Protein AF-A0A3B9FN69-F1 (afdb_monomer)

Foldseek 3Di:
DVVVVVVVVCCVVPPVPDPDPPVCVVVVVVVVVVVVVVVVVVVVVVVVVVVVVDDDDDDDDDDDDDDDDDDDDDDDDDDDDDDDDDDDDDDDDDDDDDDDDDDDDDDDPPVVVVVVVVVVVVVVVVVVVVVVVVVVVVVVVVVVVVVVVVVVVVVVDDPDPDDDDDADDPDPPDHPVRPDPVVFDDDPLNVQLVVDDPPDADDDPRLVVQPPDDVSNVVSVVNHNADPDDDDWDWDDDPPDTDIDDPGDDDDDDDDDDDFDAFPQLVQKDKDKFKAFPVDQWDDDPNDTDGDTDDAAAEAPTKMKIKIKMWGQAQDKAWKKKKFADWPQKDWPPPDDRIDIDIDIAHHGGMDMDMTMIGHNDFDKTKTQWMWMAGPRGTRDTDDTDIHGYDNDDPDDDCLDLLNCLPPNDLVSNLVCLQPDDLVPHPPVSNLQQLDDVVSVHVHPVSLVSVVVSCVVVVHDDPSSVVCCVVVVVD

Secondary structure (DSSP, 8-state):
-HHHHHHHHHHHHT-TT-SS-TT-HHHHHHHHHHHHHHHHHHHHHHHHHHHHTS----------------------------------------------------S-HHHHHHHHHHHHHHHHHHHHHHHHHHHHHHHHHHHHHHHHHHHHHHTT---PPPPPP----SBTTB-GGG-STTSS---HHHHHHHHSPTTS----GGGGGS-SSHHHHHHHHHHS---SS----EEEEETTEEEEE-SS----------PPPBPTTGGG-EEEEEEEETT--EEEETTEEEE-B--SEEETT-EEEEEEEEEE-SSS-EEEEEEEEPPTT-EE-TT--SEEEEEEEE-TTEEEEEEEEEE-SS-EEEEE---EEEETTEEEEEPPPEEEEEESS-SS--TTSHHHHHHHS-HHHHHHHHHHS-GGGS-GGGGGGGGS-GGGTS-HHHHHHHHHHHHHHTT---HHHHHHHHHHT--

Nearest PDB structures (foldseek):
  3frp-assembly1_G  TM=4.580E-01  e=2.014E-06  Naja kaouthia
  8ayh-assembly1_B  TM=6.432E-01  e=1.928E-04  Naja kaouthia
  3hs0-assembly1_G  TM=4.593E-01  e=1.309E-05  Naja kaouthia
  5jpn-assembly1_B  TM=3.791E-01  e=1.594E-06  Homo sapiens
  3pvm-assembly2_D  TM=7.415E-01  e=8.136E-03  Naja kaouthia

Radius of gyration: 42.76 Å; Cα contacts (8 Å, |Δi|>4): 490; chains: 1; bounding box: 134×84×92 Å

Structure (mmCIF, N/CA/C/O backbone):
data_AF-A0A3B9FN69-F1
#
_entry.id   AF-A0A3B9FN69-F1
#
loop_
_atom_site.group_PDB
_atom_site.id
_atom_site.type_symbol
_atom_site.label_atom_id
_atom_site.label_alt_id
_atom_site.label_comp_id
_atom_site.label_asym_id
_atom_site.label_entity_id
_atom_site.label_seq_id
_atom_site.pdbx_PDB_ins_code
_atom_site.Cartn_x
_atom_site.Cartn_y
_atom_site.Cartn_z
_atom_site.occupancy
_atom_site.B_iso_or_equiv
_atom_site.auth_seq_id
_atom_site.auth_comp_id
_atom_site.auth_asym_id
_atom_site.auth_atom_id
_atom_site.pdbx_PDB_model_num
ATOM 1 N N . PRO A 1 1 ? -51.787 -9.105 -27.369 1.00 51.41 1 PRO A N 1
ATOM 2 C CA . PRO A 1 1 ? -50.362 -9.004 -27.780 1.00 51.41 1 PRO A CA 1
ATOM 3 C C . PRO A 1 1 ? -49.449 -8.576 -26.623 1.00 51.41 1 PRO A C 1
ATOM 5 O O . PRO A 1 1 ? -48.473 -9.261 -26.353 1.00 51.41 1 PRO A O 1
ATOM 8 N N . GLU A 1 2 ? -49.800 -7.509 -25.894 1.00 50.41 2 GLU A N 1
ATOM 9 C CA . GLU A 1 2 ? -48.967 -6.988 -24.7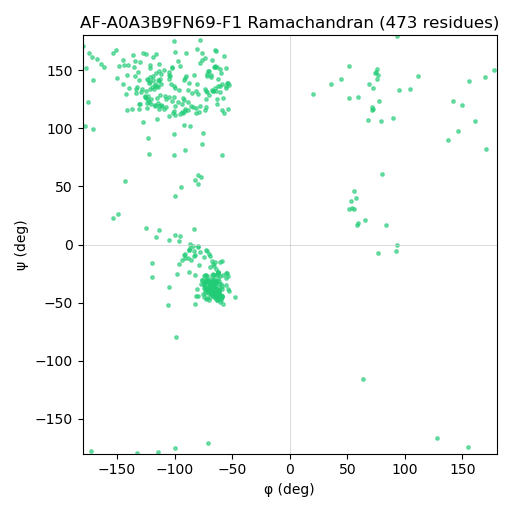96 1.00 50.41 2 GLU A CA 1
ATOM 10 C C . GLU A 1 2 ? -48.917 -7.881 -23.551 1.00 50.41 2 GLU A C 1
ATOM 12 O O . GLU A 1 2 ? -47.851 -8.023 -22.967 1.00 50.41 2 GLU A O 1
ATOM 17 N N . GLU A 1 3 ? -50.012 -8.538 -23.152 1.00 41.06 3 GLU A N 1
ATOM 18 C CA . GLU A 1 3 ? -49.977 -9.481 -22.018 1.00 41.06 3 GLU A CA 1
ATOM 19 C C . GLU A 1 3 ? -49.144 -10.727 -22.317 1.00 41.06 3 GLU A C 1
ATOM 21 O O . GLU A 1 3 ? -48.427 -11.206 -21.447 1.00 41.06 3 GLU A O 1
ATOM 26 N N . TYR A 1 4 ? -49.195 -11.229 -23.553 1.00 40.62 4 TYR A N 1
ATOM 27 C CA . TYR A 1 4 ? -48.412 -12.396 -23.957 1.00 40.62 4 TYR A CA 1
ATOM 28 C C . TYR A 1 4 ? -46.919 -12.061 -24.007 1.00 40.62 4 TYR A C 1
ATOM 30 O O . TYR A 1 4 ? -46.110 -12.841 -23.521 1.00 40.62 4 TYR A O 1
ATOM 38 N N . ASN A 1 5 ? -46.568 -10.864 -24.492 1.00 46.59 5 ASN A N 1
ATOM 39 C CA . ASN A 1 5 ? -45.195 -10.364 -24.457 1.00 46.59 5 ASN A CA 1
ATOM 40 C C . ASN A 1 5 ? -44.735 -10.078 -23.025 1.00 46.59 5 ASN A C 1
ATOM 42 O O . ASN A 1 5 ? -43.635 -10.463 -22.673 1.00 46.59 5 ASN A O 1
ATOM 46 N N . ARG A 1 6 ? -45.585 -9.525 -22.150 1.00 44.62 6 ARG A N 1
ATOM 47 C CA . ARG A 1 6 ? -45.244 -9.335 -20.729 1.00 44.62 6 ARG A CA 1
ATOM 48 C C . ARG A 1 6 ? -45.081 -10.651 -19.978 1.00 44.62 6 ARG A C 1
ATOM 50 O O . ARG A 1 6 ? -44.227 -10.731 -19.107 1.00 44.62 6 ARG A O 1
ATOM 57 N N . LEU A 1 7 ? -45.873 -11.674 -20.294 1.00 41.81 7 LEU A N 1
ATOM 58 C CA . LEU A 1 7 ? -45.731 -13.014 -19.717 1.00 41.81 7 LEU A CA 1
ATOM 59 C C . LEU A 1 7 ? -44.508 -13.748 -20.281 1.00 41.81 7 LEU A C 1
ATOM 61 O O . LEU A 1 7 ? -43.878 -14.510 -19.554 1.00 41.81 7 LEU A O 1
ATOM 65 N N . PHE A 1 8 ? -44.149 -13.493 -21.539 1.00 43.25 8 PHE A N 1
ATOM 66 C CA . PHE A 1 8 ? -42.942 -14.008 -22.182 1.00 43.25 8 PHE A CA 1
ATOM 67 C C . PHE A 1 8 ? -41.674 -13.331 -21.638 1.00 43.25 8 PHE A C 1
ATOM 69 O O . PHE A 1 8 ? -40.750 -14.023 -21.225 1.00 43.25 8 PHE A O 1
ATOM 76 N N . ASP A 1 9 ? -41.670 -12.005 -21.511 1.00 44.59 9 ASP A N 1
ATOM 77 C CA . ASP A 1 9 ? -40.584 -11.223 -20.911 1.00 44.59 9 ASP A CA 1
ATOM 78 C C . ASP A 1 9 ? -40.462 -11.499 -19.410 1.00 44.59 9 ASP A C 1
ATOM 80 O O . ASP A 1 9 ? -39.354 -11.606 -18.889 1.00 44.59 9 ASP A O 1
ATOM 84 N N . ALA A 1 10 ? -41.584 -11.702 -18.710 1.00 45.66 10 ALA A N 1
ATOM 85 C CA . ALA A 1 10 ? -41.568 -12.186 -17.336 1.00 45.66 10 ALA A CA 1
ATOM 86 C C . ALA A 1 10 ? -41.001 -13.604 -17.259 1.00 45.66 10 ALA A C 1
ATOM 88 O O . ALA A 1 10 ? -40.237 -13.863 -16.346 1.00 45.66 10 ALA A O 1
ATOM 89 N N . ALA A 1 11 ? -41.298 -14.499 -18.206 1.00 42.72 11 ALA A N 1
ATOM 90 C CA . ALA A 1 11 ? -40.739 -15.852 -18.231 1.00 42.72 11 ALA A CA 1
ATOM 91 C C . ALA A 1 11 ? -39.239 -15.882 -18.582 1.00 42.72 11 ALA A C 1
ATOM 93 O O . ALA A 1 11 ? -38.519 -16.740 -18.069 1.00 42.72 11 ALA A O 1
ATOM 94 N N . ILE A 1 12 ? -38.762 -14.940 -19.404 1.00 53.25 12 ILE A N 1
ATOM 95 C CA . ILE A 1 12 ? -37.336 -14.756 -19.713 1.00 53.25 12 ILE A CA 1
ATOM 96 C C . ILE A 1 12 ? -36.603 -14.110 -18.528 1.00 53.25 12 ILE A C 1
ATOM 98 O O . ILE A 1 12 ? -35.552 -14.601 -18.126 1.00 53.25 12 ILE A O 1
ATOM 102 N N . GLY A 1 13 ? -37.170 -13.067 -17.915 1.00 44.28 13 GLY A N 1
ATOM 103 C CA . GLY A 1 13 ? -36.604 -12.403 -16.735 1.00 44.28 13 GLY A CA 1
ATOM 104 C C . GLY A 1 13 ? -36.719 -13.227 -15.448 1.00 44.28 13 GLY A C 1
ATOM 105 O O . GLY A 1 13 ? -35.898 -13.098 -14.545 1.00 44.28 13 GLY A O 1
ATOM 106 N N . SER A 1 14 ? -37.707 -14.121 -15.367 1.00 42.81 14 SER A N 1
ATOM 107 C CA . SER A 1 14 ? -37.900 -15.082 -14.283 1.00 42.81 14 SER A CA 1
ATOM 108 C C . SER A 1 14 ? -37.378 -16.462 -14.669 1.00 42.81 14 SER A C 1
ATOM 110 O O . SER A 1 14 ? -38.033 -17.463 -14.360 1.00 42.81 14 SER A O 1
ATOM 112 N N . SER A 1 15 ? -36.216 -16.555 -15.327 1.00 43.00 15 SER A N 1
ATOM 113 C CA . SER A 1 15 ? -35.472 -17.810 -15.462 1.00 43.00 15 SER A CA 1
ATOM 114 C C . SER A 1 15 ? -35.118 -18.349 -14.065 1.00 43.00 15 SER A C 1
ATOM 116 O O . SER A 1 15 ? -34.005 -18.224 -13.561 1.00 43.00 15 SER A O 1
ATOM 118 N N . ALA A 1 16 ? -36.114 -18.931 -13.402 1.00 42.88 16 ALA A N 1
ATOM 119 C CA . ALA A 1 16 ? -36.125 -19.422 -12.038 1.00 42.88 16 ALA A CA 1
ATOM 120 C C . ALA A 1 16 ? -35.445 -20.791 -11.995 1.00 42.88 16 ALA A C 1
ATOM 122 O O . ALA A 1 16 ? -36.055 -21.812 -11.669 1.00 42.88 16 ALA A O 1
ATOM 123 N N . LEU A 1 17 ? -34.181 -20.798 -12.409 1.00 44.66 17 LEU A N 1
ATOM 124 C CA . LEU A 1 17 ? -33.283 -21.945 -12.424 1.00 44.66 17 LEU A CA 1
ATOM 125 C C . LEU A 1 17 ? -31.809 -21.515 -12.335 1.00 44.66 17 LEU A C 1
ATOM 127 O O . LEU A 1 17 ? -30.928 -22.285 -12.705 1.00 44.66 17 LEU A O 1
ATOM 131 N N . GLU A 1 18 ? -31.538 -20.322 -11.804 1.00 41.19 18 GLU A N 1
ATOM 132 C CA . GLU A 1 18 ? -30.277 -20.045 -11.117 1.00 41.19 18 GLU A CA 1
ATOM 133 C C . GLU A 1 18 ? -30.517 -20.209 -9.617 1.00 41.19 18 GLU A C 1
ATOM 135 O O . GLU A 1 18 ? -31.448 -19.648 -9.036 1.00 41.19 18 GLU A O 1
ATOM 140 N N . THR A 1 19 ? -29.738 -21.087 -8.993 1.00 46.28 19 THR A N 1
ATOM 141 C CA . THR A 1 19 ? -29.796 -21.322 -7.548 1.00 46.28 19 THR A CA 1
ATOM 142 C C . THR A 1 19 ? -29.086 -20.242 -6.741 1.00 46.28 19 THR A C 1
ATOM 144 O O . THR A 1 19 ? -29.264 -20.233 -5.524 1.00 46.28 19 THR A O 1
ATOM 147 N N . ASP A 1 20 ? -28.393 -19.307 -7.393 1.00 46.75 20 ASP A N 1
ATOM 148 C CA . ASP A 1 20 ? -27.884 -18.097 -6.758 1.00 46.75 20 ASP A CA 1
ATOM 149 C C . ASP A 1 20 ? -28.886 -16.953 -6.923 1.00 46.75 20 ASP A C 1
ATOM 151 O O . ASP A 1 20 ? -29.286 -16.585 -8.024 1.00 46.75 20 ASP A O 1
ATOM 155 N N . ASP A 1 21 ? -29.335 -16.412 -5.791 1.00 50.22 21 ASP A N 1
ATOM 156 C CA . ASP A 1 21 ? -30.298 -15.310 -5.703 1.00 50.22 21 ASP A CA 1
ATOM 157 C C . ASP A 1 21 ? -29.607 -13.969 -6.013 1.00 50.22 21 ASP A C 1
ATOM 159 O O . ASP A 1 21 ? -29.576 -13.062 -5.186 1.00 50.22 21 ASP A O 1
ATOM 163 N N . SER A 1 22 ? -29.013 -13.854 -7.204 1.00 48.75 22 SER A N 1
ATOM 164 C CA . SER A 1 22 ? -28.274 -12.666 -7.658 1.00 48.75 22 SER A CA 1
ATOM 165 C C . SER A 1 22 ? -29.160 -11.419 -7.788 1.00 48.75 22 SER A C 1
ATOM 167 O O . SER A 1 22 ? -28.665 -10.296 -7.716 1.00 48.75 22 SER A O 1
ATOM 169 N N . LEU A 1 23 ? -30.480 -11.608 -7.910 1.00 48.66 23 LEU A N 1
ATOM 170 C CA . LEU A 1 23 ? -31.484 -10.544 -8.023 1.00 48.66 23 LEU A CA 1
ATOM 171 C C . LEU A 1 23 ? -32.300 -10.314 -6.732 1.00 48.66 23 LEU A C 1
ATOM 173 O O . LEU A 1 23 ? -33.211 -9.489 -6.732 1.00 48.66 23 LEU A O 1
ATOM 177 N N . GLY A 1 24 ? -31.994 -11.012 -5.629 1.00 50.88 24 GLY A N 1
ATOM 178 C CA . GLY A 1 24 ? -32.590 -10.763 -4.304 1.00 50.88 24 GLY A CA 1
ATOM 179 C C . GLY A 1 24 ? -34.098 -11.032 -4.189 1.00 50.88 24 GLY A C 1
ATOM 180 O O . GLY A 1 24 ? -34.763 -10.515 -3.286 1.00 50.88 24 GLY A O 1
ATOM 181 N N . LEU A 1 25 ? -34.666 -11.840 -5.085 1.00 50.25 25 LEU A N 1
ATOM 182 C CA . LEU A 1 25 ? -36.108 -12.081 -5.169 1.00 50.25 25 LEU A CA 1
ATOM 183 C C . LEU A 1 25 ? -36.613 -12.955 -4.015 1.00 50.25 25 LEU A C 1
ATOM 185 O O . LEU A 1 25 ? -37.748 -12.773 -3.560 1.00 50.25 25 LEU A O 1
ATOM 189 N N . LYS A 1 26 ? -35.782 -13.870 -3.485 1.00 51.88 26 LYS A N 1
ATOM 190 C CA . LYS A 1 26 ? -36.156 -14.634 -2.280 1.00 51.88 26 LYS A CA 1
ATOM 191 C C . LYS A 1 26 ? -36.144 -13.740 -1.050 1.00 51.88 26 LYS A C 1
ATOM 193 O O . LYS A 1 26 ? -37.067 -13.833 -0.242 1.00 51.88 26 LYS A O 1
ATOM 198 N N . ALA A 1 27 ? -35.161 -12.846 -0.937 1.00 59.41 27 ALA A N 1
ATOM 199 C CA . ALA A 1 27 ? -35.136 -11.843 0.125 1.00 59.41 27 ALA A CA 1
ATOM 200 C C . ALA A 1 27 ? -36.385 -10.947 0.062 1.00 59.41 27 ALA A C 1
ATOM 202 O O . ALA A 1 27 ? -37.054 -10.758 1.076 1.00 59.41 27 ALA A O 1
ATOM 203 N N . GLN A 1 28 ? -36.778 -10.497 -1.134 1.00 53.72 28 GLN A N 1
ATOM 204 C CA . GLN A 1 28 ? -37.966 -9.666 -1.330 1.00 53.72 28 GLN A CA 1
ATOM 205 C C . GLN A 1 28 ? -39.275 -10.405 -1.000 1.00 53.72 28 GLN A C 1
ATOM 207 O O . GLN A 1 28 ? -40.143 -9.840 -0.334 1.00 53.72 28 GLN A O 1
ATOM 212 N N . GLN A 1 29 ? -39.422 -11.677 -1.387 1.00 53.81 29 GLN A N 1
ATOM 213 C CA . GLN A 1 29 ? -40.587 -12.491 -1.007 1.00 53.81 29 GLN A CA 1
ATOM 214 C C . GLN A 1 29 ? -40.648 -12.770 0.498 1.00 53.81 29 GLN A C 1
ATOM 216 O O . GLN A 1 29 ? -41.731 -12.787 1.088 1.00 53.81 29 GLN A O 1
ATOM 221 N N . GLU A 1 30 ? -39.502 -12.990 1.139 1.00 60.19 30 GLU A N 1
ATOM 222 C CA . GLU A 1 30 ? -39.441 -13.205 2.582 1.00 60.19 30 GLU A CA 1
ATOM 223 C C . GLU A 1 30 ? -39.761 -11.915 3.351 1.00 60.19 30 GLU A C 1
ATOM 225 O O . GLU A 1 30 ? -40.442 -11.949 4.378 1.00 60.19 30 GLU A O 1
ATOM 230 N N . GLN A 1 31 ? -39.348 -10.768 2.814 1.00 63.50 31 GLN A N 1
ATOM 231 C CA . GLN A 1 31 ? -39.650 -9.445 3.346 1.00 63.50 31 GLN A CA 1
ATOM 232 C C . GLN A 1 31 ? -41.136 -9.102 3.178 1.00 63.50 31 GLN A C 1
ATOM 234 O O . GLN A 1 31 ? -41.786 -8.763 4.162 1.00 63.50 31 GLN A O 1
ATOM 239 N N . GLN A 1 32 ? -41.730 -9.362 2.008 1.00 57.94 32 GLN A N 1
ATOM 240 C CA . GLN A 1 32 ? -43.178 -9.232 1.791 1.00 57.94 32 GLN A CA 1
ATOM 241 C C . GLN A 1 32 ? -43.995 -10.161 2.700 1.00 57.94 32 GLN A C 1
ATOM 243 O O . GLN A 1 32 ? -45.036 -9.764 3.219 1.00 57.94 32 GLN A O 1
ATOM 248 N N . ARG A 1 33 ? -43.522 -11.388 2.963 1.00 56.88 33 ARG A N 1
ATOM 249 C CA . ARG A 1 33 ? -44.155 -12.291 3.940 1.00 56.88 33 ARG A CA 1
ATOM 250 C C . ARG A 1 33 ? -44.056 -11.771 5.370 1.00 56.88 33 ARG A C 1
ATOM 252 O O . ARG A 1 33 ? -45.023 -11.892 6.121 1.00 56.88 33 ARG A O 1
ATOM 259 N N . LYS A 1 34 ? -42.910 -11.205 5.757 1.00 64.62 34 LYS A N 1
ATOM 260 C CA . LYS A 1 34 ? -42.722 -10.569 7.071 1.00 64.62 34 LYS A CA 1
ATOM 261 C C . LYS A 1 34 ? -43.619 -9.337 7.215 1.00 64.62 34 LYS A C 1
ATOM 263 O O . LYS A 1 34 ? -44.192 -9.141 8.285 1.00 64.62 34 LYS A O 1
ATOM 268 N N . ASP A 1 35 ? -43.804 -8.570 6.147 1.00 63.94 35 ASP A N 1
ATOM 269 C CA . ASP A 1 35 ? -44.663 -7.386 6.133 1.00 63.94 35 ASP A CA 1
ATOM 270 C C . ASP A 1 35 ? -46.152 -7.750 6.163 1.00 63.94 35 ASP A C 1
ATOM 272 O O . ASP A 1 35 ? -46.901 -7.155 6.935 1.00 63.94 35 ASP A O 1
ATOM 276 N N . LEU A 1 36 ? -46.565 -8.806 5.456 1.00 55.06 36 LEU A N 1
ATOM 277 C CA . LEU A 1 36 ? -47.917 -9.367 5.551 1.00 55.06 36 LEU A CA 1
ATOM 278 C C . LEU A 1 36 ? -48.195 -9.943 6.952 1.00 55.06 36 LEU A C 1
ATOM 280 O O . LEU A 1 36 ? -49.264 -9.748 7.523 1.00 55.06 36 LEU A O 1
ATOM 284 N N . ALA A 1 37 ? -47.222 -10.621 7.566 1.00 59.97 37 ALA A N 1
ATOM 285 C CA . ALA A 1 37 ? -47.361 -11.108 8.940 1.00 59.97 37 ALA A CA 1
ATOM 286 C C . ALA A 1 37 ? -47.447 -9.954 9.957 1.00 59.97 37 ALA A C 1
ATOM 288 O O . ALA A 1 37 ? -48.163 -10.055 10.957 1.00 59.97 37 ALA A O 1
ATOM 289 N N . LYS A 1 38 ? -46.744 -8.841 9.704 1.00 66.69 38 LYS A N 1
ATOM 290 C CA . LYS A 1 38 ? -46.847 -7.613 10.502 1.00 66.69 38 LYS A CA 1
ATOM 291 C C . LYS A 1 38 ? -48.185 -6.906 10.301 1.00 66.69 38 LYS A C 1
ATOM 293 O O . LYS A 1 38 ? -48.735 -6.442 11.297 1.00 66.69 38 LYS A O 1
ATOM 298 N N . SER A 1 39 ? -48.723 -6.838 9.082 1.00 58.94 39 SER A N 1
ATOM 299 C CA . SER A 1 39 ? -50.031 -6.221 8.822 1.00 58.94 39 SER A CA 1
ATOM 300 C C . SER A 1 39 ? -51.156 -7.016 9.479 1.00 58.94 39 SER A C 1
ATOM 302 O O . SER A 1 39 ? -51.947 -6.432 10.209 1.00 58.94 39 SER A O 1
ATOM 304 N N . MET A 1 40 ? -51.134 -8.348 9.365 1.00 54.25 40 MET A N 1
ATOM 305 C CA . MET A 1 40 ? -52.090 -9.236 10.039 1.00 54.25 40 MET A CA 1
ATOM 306 C C . MET A 1 40 ? -51.999 -9.120 11.568 1.00 54.25 40 MET A C 1
ATOM 308 O O . MET A 1 40 ? -53.019 -9.086 12.254 1.00 54.25 40 MET A O 1
ATOM 312 N N . ARG A 1 41 ? -50.783 -8.992 12.128 1.00 56.66 41 ARG A N 1
ATOM 313 C CA . ARG A 1 41 ? -50.605 -8.697 13.561 1.00 56.66 41 ARG A CA 1
ATOM 314 C C . ARG A 1 41 ? -51.174 -7.331 13.936 1.00 56.66 41 ARG A C 1
ATOM 316 O O . ARG A 1 41 ? -51.843 -7.222 14.957 1.00 56.66 41 ARG A O 1
ATOM 323 N N . LYS A 1 42 ? -50.947 -6.302 13.123 1.00 57.66 42 LYS A N 1
ATOM 324 C CA . LYS A 1 42 ? -51.439 -4.942 13.372 1.00 57.66 42 LYS A CA 1
ATOM 325 C C . LYS A 1 42 ? -52.968 -4.863 13.301 1.00 57.66 42 LYS A C 1
ATOM 327 O O . LYS A 1 42 ? -53.559 -4.221 14.161 1.00 57.66 42 LYS A O 1
ATOM 332 N N . GLU A 1 43 ? -53.594 -5.570 12.363 1.00 49.44 43 GLU A N 1
ATOM 333 C CA . GLU A 1 43 ? -55.053 -5.719 12.274 1.00 49.44 43 GLU A CA 1
ATOM 334 C C . GLU A 1 43 ? -55.619 -6.485 13.472 1.00 49.44 43 GLU A C 1
ATOM 336 O O . GLU A 1 43 ? -56.581 -6.031 14.082 1.00 49.44 43 GLU A O 1
ATOM 341 N N . SER A 1 44 ? -54.978 -7.580 13.899 1.00 47.97 44 SER A N 1
ATOM 342 C CA . SER A 1 44 ? -55.416 -8.305 15.102 1.00 47.97 44 SER A CA 1
ATOM 343 C C . SER A 1 44 ? -55.273 -7.480 16.392 1.00 47.97 44 SER A C 1
ATOM 345 O O . SER A 1 44 ? -56.120 -7.575 17.275 1.00 47.97 44 SER A O 1
ATOM 347 N N . ILE A 1 45 ? -54.254 -6.616 16.486 1.00 53.09 45 ILE A N 1
ATOM 348 C CA . ILE A 1 45 ? -54.065 -5.690 17.614 1.00 53.09 45 ILE A CA 1
ATOM 349 C C . ILE A 1 45 ? -55.073 -4.532 17.554 1.00 53.09 45 ILE A C 1
ATOM 351 O O . ILE A 1 45 ? -55.569 -4.122 18.600 1.00 53.09 45 ILE A O 1
ATOM 355 N N . MET A 1 46 ? -55.419 -4.020 16.366 1.00 46.91 46 MET A N 1
ATOM 356 C CA . MET A 1 46 ? -56.498 -3.032 16.218 1.00 46.91 46 MET A CA 1
ATOM 357 C C . MET A 1 46 ? -57.865 -3.623 16.576 1.00 46.91 46 MET A C 1
ATOM 359 O O . MET A 1 46 ? -58.601 -2.981 17.314 1.00 46.91 46 MET A O 1
ATOM 363 N N . ALA A 1 47 ? -58.163 -4.858 16.162 1.00 46.72 47 ALA A N 1
ATOM 364 C CA . ALA A 1 47 ? -59.405 -5.547 16.514 1.00 46.72 47 ALA A CA 1
ATOM 365 C C . ALA A 1 47 ? -59.525 -5.811 18.031 1.00 46.72 47 ALA A C 1
ATOM 367 O O . ALA A 1 47 ? -60.603 -5.669 18.605 1.00 46.72 47 ALA A O 1
ATOM 368 N N . LEU A 1 48 ? -58.411 -6.127 18.705 1.00 43.91 48 LEU A N 1
ATOM 369 C CA . LEU A 1 48 ? -58.347 -6.224 20.172 1.00 43.91 48 LEU A CA 1
ATOM 370 C C . LEU A 1 48 ? -58.572 -4.865 20.857 1.00 43.91 48 LEU A C 1
ATOM 372 O O . LEU A 1 48 ? -59.250 -4.797 21.879 1.00 43.91 48 LEU A O 1
ATOM 376 N N . LYS A 1 49 ? -58.063 -3.777 20.271 1.00 43.38 49 LYS A N 1
ATOM 377 C CA . LYS A 1 49 ? -58.215 -2.412 20.798 1.00 43.38 49 LYS A CA 1
ATOM 378 C C . LYS A 1 49 ? -59.614 -1.827 20.550 1.00 43.38 49 LYS A C 1
ATOM 380 O O . LYS A 1 49 ? -60.104 -1.057 21.371 1.00 43.38 49 LYS A O 1
ATOM 385 N N . GLU A 1 50 ? -60.277 -2.220 19.463 1.00 42.28 50 GLU A N 1
ATOM 386 C CA . GLU A 1 50 ? -61.689 -1.914 19.191 1.00 42.28 50 GLU A CA 1
ATOM 387 C C . GLU A 1 50 ? -62.639 -2.710 20.103 1.00 42.28 50 GLU A C 1
ATOM 389 O O . GLU A 1 50 ? -63.677 -2.183 20.502 1.00 42.28 50 GLU A O 1
ATOM 394 N N . MET A 1 51 ? -62.261 -3.925 20.524 1.00 42.72 51 MET A N 1
ATOM 395 C CA . MET A 1 51 ? -62.999 -4.694 21.538 1.00 42.72 51 MET A CA 1
ATOM 396 C C . MET A 1 51 ? -62.850 -4.139 22.967 1.00 42.72 51 MET A C 1
ATOM 398 O O . MET A 1 51 ? -63.794 -4.240 23.746 1.00 42.72 51 MET A O 1
ATOM 402 N N . GLU A 1 52 ? -61.722 -3.512 23.321 1.00 38.94 52 GLU A N 1
ATOM 403 C CA . GLU A 1 52 ? -61.546 -2.840 24.626 1.00 38.94 52 GLU A CA 1
ATOM 404 C C . GLU A 1 52 ? -62.205 -1.445 24.695 1.00 38.94 52 GLU A C 1
ATOM 406 O O . GLU A 1 52 ? -62.467 -0.937 25.786 1.00 38.94 52 GLU A O 1
ATOM 411 N N . GLY A 1 53 ? -62.523 -0.830 23.549 1.00 37.44 53 GLY A N 1
ATOM 412 C CA . GLY A 1 53 ? -63.174 0.486 23.464 1.00 37.44 53 GLY A CA 1
ATOM 413 C C . GLY A 1 53 ? -64.701 0.476 23.620 1.00 37.44 53 GLY A C 1
ATOM 414 O O . GLY A 1 53 ? -65.310 1.538 23.747 1.00 37.44 53 GLY A O 1
ATOM 415 N N . ALA A 1 54 ? -65.335 -0.699 23.635 1.00 37.75 54 ALA A N 1
ATOM 416 C CA . ALA A 1 54 ? -66.786 -0.841 23.690 1.00 37.75 54 ALA A CA 1
ATOM 417 C C . ALA A 1 54 ? -67.235 -1.661 24.911 1.00 37.75 54 ALA A C 1
ATOM 419 O O . ALA A 1 54 ? -67.577 -2.830 24.778 1.00 37.75 54 ALA A O 1
ATOM 420 N N . SER A 1 55 ? -67.256 -1.036 26.098 1.00 29.86 55 SER A N 1
ATOM 421 C CA . SER A 1 55 ? -68.314 -1.194 27.122 1.00 29.86 55 SER A CA 1
ATOM 422 C C . SER A 1 55 ? -67.846 -0.736 28.512 1.00 29.86 55 SER A C 1
ATOM 424 O O . SER A 1 55 ? -67.170 -1.469 29.231 1.00 29.86 55 SER A O 1
ATOM 426 N N . PHE A 1 56 ? -68.339 0.423 28.957 1.00 26.62 56 PHE A N 1
ATOM 427 C CA . PHE A 1 56 ? -68.562 0.696 30.379 1.00 26.62 56 PHE A CA 1
ATOM 428 C C . PHE A 1 56 ? -70.032 1.087 30.570 1.00 26.62 56 PHE A C 1
ATOM 430 O O . PHE A 1 56 ? -70.475 2.102 30.034 1.00 26.62 56 PHE A O 1
ATOM 437 N N . GLY A 1 57 ? -70.799 0.295 31.333 1.00 26.16 57 GLY A N 1
ATOM 438 C CA . GLY A 1 57 ? -72.179 0.653 31.677 1.00 26.16 57 GLY A CA 1
ATOM 439 C C . GLY A 1 57 ? -73.043 -0.413 32.367 1.00 26.16 57 GLY A C 1
ATOM 440 O O . GLY A 1 57 ? -73.911 -0.979 31.722 1.00 26.16 57 GLY A O 1
ATOM 441 N N . LYS A 1 58 ? -72.884 -0.539 33.700 1.00 28.70 58 LYS A N 1
ATOM 442 C CA . LYS A 1 58 ? -73.866 -0.973 34.741 1.00 28.70 58 LYS A CA 1
ATOM 443 C C . LYS A 1 58 ? -74.341 -2.448 34.727 1.00 28.70 58 LYS A C 1
ATOM 445 O O . LYS A 1 58 ? -75.036 -2.880 33.826 1.00 28.70 58 LYS A O 1
ATOM 450 N N . SER A 1 59 ? -73.907 -3.297 35.670 1.00 25.36 59 SER A N 1
ATOM 451 C CA . SER A 1 59 ? -74.307 -3.448 37.097 1.00 25.36 59 SER A CA 1
ATOM 452 C C . SER A 1 59 ? -75.625 -4.214 37.321 1.00 25.36 59 SER A C 1
ATOM 454 O O . SER A 1 59 ? -76.681 -3.631 37.110 1.00 25.36 59 SER A O 1
ATOM 456 N N . PHE A 1 60 ? -75.555 -5.470 37.809 1.00 22.91 60 PHE A N 1
ATOM 457 C CA . PHE A 1 60 ? -76.205 -5.934 39.058 1.00 22.91 60 PHE A CA 1
ATOM 458 C C . PHE A 1 60 ? -75.856 -7.406 39.419 1.00 22.91 60 PHE A C 1
ATOM 460 O O . PHE A 1 60 ? -76.080 -8.317 38.632 1.00 22.91 60 PHE A O 1
ATOM 467 N N . ASN A 1 61 ? -75.299 -7.589 40.627 1.00 25.86 61 ASN A N 1
ATOM 468 C CA . ASN A 1 61 ? -75.486 -8.655 41.639 1.00 25.86 61 ASN A CA 1
ATOM 469 C C . ASN A 1 61 ? -76.069 -10.040 41.249 1.00 25.86 61 ASN A C 1
ATOM 471 O O . ASN A 1 61 ? -77.208 -10.118 40.812 1.00 25.86 61 ASN A O 1
ATOM 475 N N . GLN A 1 62 ? -75.413 -11.156 41.622 1.00 27.77 62 GLN A N 1
ATOM 476 C CA . GLN A 1 62 ? -75.423 -11.796 42.965 1.00 27.77 62 GLN A CA 1
ATOM 477 C C . GLN A 1 62 ? -75.092 -13.320 42.912 1.00 27.77 62 GLN A C 1
ATOM 479 O O . GLN A 1 62 ? -75.640 -14.058 42.104 1.00 27.77 62 GLN A O 1
ATOM 484 N N . ILE A 1 63 ? -74.310 -13.768 43.912 1.00 25.31 63 ILE A N 1
ATOM 485 C CA . ILE A 1 63 ? -74.353 -15.075 44.625 1.00 25.31 63 ILE A CA 1
ATOM 486 C C . ILE A 1 63 ? -73.534 -16.293 44.112 1.00 25.31 63 ILE A C 1
ATOM 488 O O . ILE A 1 63 ? -73.899 -16.997 43.183 1.00 25.31 63 ILE A O 1
ATOM 492 N N . ARG A 1 64 ? -72.489 -16.573 44.923 1.00 23.70 64 ARG A N 1
ATOM 493 C CA . ARG A 1 64 ? -71.938 -17.845 45.465 1.00 23.70 64 ARG A CA 1
ATOM 494 C C . ARG A 1 64 ? -71.620 -19.036 44.540 1.00 23.70 64 ARG A C 1
ATOM 496 O O . ARG A 1 64 ? -72.519 -19.721 44.077 1.00 23.70 64 ARG A O 1
ATOM 503 N N . GLY A 1 65 ? -70.361 -19.491 44.650 1.00 23.83 65 GLY A N 1
ATOM 504 C CA . GLY A 1 65 ? -70.115 -20.815 45.250 1.00 23.83 65 GLY A CA 1
ATOM 505 C C . GLY A 1 65 ? -68.939 -21.660 44.722 1.00 23.83 65 GLY A C 1
ATOM 506 O O . GLY A 1 65 ? -69.136 -22.433 43.803 1.00 23.83 65 GLY A O 1
ATOM 507 N N . VAL A 1 66 ? -67.796 -21.605 45.429 1.00 24.53 66 VAL A N 1
ATOM 508 C CA . VAL A 1 66 ? -67.036 -22.771 45.967 1.00 24.53 66 VAL A CA 1
ATOM 509 C C . VAL A 1 66 ? -66.237 -23.708 45.010 1.00 24.53 66 VAL A C 1
ATOM 511 O O . VAL A 1 66 ? -66.812 -24.497 44.278 1.00 24.53 66 VAL A O 1
ATOM 514 N N . VAL A 1 67 ? -64.898 -23.699 45.232 1.00 24.52 67 VAL A N 1
ATOM 515 C CA . VAL A 1 67 ? -63.870 -24.794 45.166 1.00 24.52 67 VAL A CA 1
ATOM 516 C C . VAL A 1 67 ? -63.494 -25.314 43.766 1.00 24.52 67 VAL A C 1
ATOM 518 O O . VAL A 1 67 ? -64.340 -25.812 43.046 1.00 24.52 67 VAL A O 1
ATOM 521 N N . GLY A 1 68 ? -62.257 -25.178 43.258 1.00 24.03 68 GLY A N 1
ATOM 522 C CA . GLY A 1 68 ? -60.946 -25.706 43.714 1.00 24.03 68 GLY A CA 1
ATOM 523 C C . GLY A 1 68 ? -60.493 -26.757 42.671 1.00 24.03 68 GLY A C 1
ATOM 524 O O . GLY A 1 68 ? -61.348 -27.411 42.101 1.00 24.03 68 GLY A O 1
ATOM 525 N N . GLY A 1 69 ? -59.250 -27.016 42.266 1.00 23.78 69 GLY A N 1
ATOM 526 C CA . GLY A 1 69 ? -57.892 -26.516 42.456 1.00 23.78 69 GLY A CA 1
ATOM 527 C C . GLY A 1 69 ? -56.956 -27.392 41.577 1.00 23.78 69 GLY A C 1
ATOM 528 O O . GLY A 1 69 ? -57.390 -28.440 41.107 1.00 23.78 69 GLY A O 1
ATOM 529 N N . ARG A 1 70 ? -55.678 -26.987 41.447 1.00 24.09 70 ARG A N 1
ATOM 530 C CA . ARG A 1 70 ? -54.481 -27.745 40.970 1.00 24.09 70 ARG A CA 1
ATOM 531 C C . ARG A 1 70 ? -54.378 -28.085 39.464 1.00 24.09 70 ARG A C 1
ATOM 533 O O . ARG A 1 70 ? -55.291 -28.651 38.891 1.00 24.09 70 ARG A O 1
ATOM 540 N N . SER A 1 71 ? -53.350 -27.588 38.749 1.00 23.55 71 SER A N 1
ATOM 541 C CA . SER A 1 71 ? -51.935 -28.069 38.667 1.00 23.55 71 SER A CA 1
ATOM 542 C C . SER A 1 71 ? -51.847 -29.425 37.953 1.00 23.55 71 SER A C 1
ATOM 544 O O . SER A 1 71 ? -52.634 -30.297 38.276 1.00 23.55 71 SER A O 1
ATOM 546 N N . ALA A 1 72 ? -50.916 -29.764 37.063 1.00 27.03 72 ALA A N 1
ATOM 547 C CA . ALA A 1 72 ? -49.801 -29.152 36.337 1.00 27.03 72 ALA A CA 1
ATOM 548 C C . ALA A 1 72 ? -49.332 -30.237 35.320 1.00 27.03 72 ALA A C 1
ATOM 550 O O . ALA A 1 72 ? -49.877 -31.340 35.333 1.00 27.03 72 ALA A O 1
ATOM 551 N N . ASP A 1 73 ? -48.271 -29.950 34.555 1.00 25.05 73 ASP A N 1
ATOM 552 C CA . ASP A 1 73 ? -47.371 -30.920 33.887 1.00 25.05 73 ASP A CA 1
ATOM 553 C C . ASP A 1 73 ? -47.879 -31.611 32.599 1.00 25.05 73 ASP A C 1
ATOM 555 O O . ASP A 1 73 ? -49.051 -31.916 32.450 1.00 25.05 73 ASP A O 1
ATOM 559 N N . ARG A 1 74 ? -47.058 -31.926 31.587 1.00 25.25 74 ARG A N 1
ATOM 560 C CA . ARG A 1 74 ? -45.605 -31.814 31.376 1.00 25.25 74 ARG A CA 1
ATOM 561 C C . ARG A 1 74 ? -45.309 -31.975 29.879 1.00 25.25 74 ARG A C 1
ATOM 563 O O . ARG A 1 74 ? -46.052 -32.625 29.151 1.00 25.25 74 ARG A O 1
ATOM 570 N N . ALA A 1 75 ? -44.176 -31.415 29.476 1.00 25.09 75 ALA A N 1
ATOM 571 C CA . ALA A 1 75 ? -43.479 -31.637 28.215 1.00 25.09 75 ALA A CA 1
ATOM 572 C C . ALA A 1 75 ? -42.944 -33.075 28.058 1.00 25.09 75 ALA A C 1
ATOM 574 O O . ALA A 1 75 ? -42.830 -33.775 29.063 1.00 25.09 75 ALA A O 1
ATOM 575 N N . LEU A 1 76 ? -42.526 -33.415 26.823 1.00 23.92 76 LEU A N 1
ATOM 576 C CA . LEU A 1 76 ? -41.325 -34.184 26.394 1.00 23.92 76 LEU A CA 1
ATOM 577 C C . LEU A 1 76 ? -41.636 -34.949 25.080 1.00 23.92 76 LEU A C 1
ATOM 579 O O . LEU A 1 76 ? -42.681 -35.577 24.982 1.00 23.92 76 LEU A O 1
ATOM 583 N N . SER A 1 77 ? -40.903 -34.699 23.978 1.00 22.36 77 SER A N 1
ATOM 584 C CA . SER A 1 77 ? -39.700 -35.446 23.509 1.00 22.36 77 SER A CA 1
ATOM 585 C C . SER A 1 77 ? -40.086 -36.799 22.869 1.00 22.36 77 SER A C 1
ATOM 587 O O . SER A 1 77 ? -40.982 -37.436 23.395 1.00 22.36 77 SER A O 1
ATOM 589 N N . LEU A 1 78 ? -39.519 -37.383 21.813 1.00 24.02 78 LEU A N 1
ATOM 590 C CA . LEU A 1 78 ? -38.278 -37.295 21.033 1.00 24.02 78 LEU A CA 1
ATOM 591 C C . LEU A 1 78 ? -38.486 -38.221 19.799 1.00 24.02 78 LEU A C 1
ATOM 593 O O . LEU A 1 78 ? -39.363 -39.078 19.838 1.00 24.02 78 LEU A O 1
ATOM 597 N N . ASP A 1 79 ? -37.669 -38.029 18.758 1.00 22.02 79 ASP A N 1
ATOM 598 C CA . ASP A 1 79 ? -37.100 -38.998 17.795 1.00 22.02 79 ASP A CA 1
ATOM 599 C C . ASP A 1 79 ? -37.881 -40.232 17.292 1.00 22.02 79 ASP A C 1
ATOM 601 O O . ASP A 1 79 ? -38.361 -41.043 18.073 1.00 22.02 79 ASP A O 1
ATOM 605 N N . PHE A 1 80 ? -37.782 -40.511 15.978 1.00 23.09 80 PHE A N 1
ATOM 606 C CA . PHE A 1 80 ? -37.183 -41.784 15.536 1.00 23.09 80 PHE A CA 1
ATOM 607 C C . PHE A 1 80 ? -36.713 -41.808 14.069 1.00 23.09 80 PHE A C 1
ATOM 609 O O . PHE A 1 80 ? -37.212 -41.102 13.193 1.00 23.09 80 PHE A O 1
ATOM 616 N N . SER A 1 81 ? -35.717 -42.668 13.866 1.00 22.59 81 SER A N 1
ATOM 617 C CA . SER A 1 81 ? -34.921 -42.979 12.683 1.00 22.59 81 SER A CA 1
ATOM 618 C C . SER A 1 81 ? -35.606 -43.879 11.638 1.00 22.59 81 SER A C 1
ATOM 620 O O . SER A 1 81 ? -36.689 -44.416 11.836 1.00 22.59 81 SER A O 1
ATOM 622 N N . ALA A 1 82 ? -34.883 -44.073 10.534 1.00 23.78 82 ALA A N 1
ATOM 623 C CA . ALA A 1 82 ? -35.224 -44.729 9.274 1.00 23.78 82 ALA A CA 1
ATOM 624 C C . ALA A 1 82 ? -35.517 -46.250 9.292 1.00 23.78 82 ALA A C 1
ATOM 626 O O . ALA A 1 82 ? -34.891 -46.985 10.049 1.00 23.78 82 ALA A O 1
ATOM 627 N N . LYS A 1 83 ? -36.336 -46.697 8.317 1.00 23.86 83 LYS A N 1
ATOM 628 C CA . LYS A 1 83 ? -36.063 -47.696 7.240 1.00 23.86 83 LYS A CA 1
ATOM 629 C C . LYS A 1 83 ? -37.252 -48.628 6.912 1.00 23.86 83 LYS A C 1
ATOM 631 O O . LYS A 1 83 ? -37.679 -49.411 7.742 1.00 23.86 83 LYS A O 1
ATOM 636 N N . ALA A 1 84 ? -37.598 -48.587 5.620 1.00 22.59 84 ALA A N 1
ATOM 637 C CA . ALA A 1 84 ? -37.804 -49.694 4.673 1.00 22.59 84 ALA A CA 1
ATOM 638 C C . ALA A 1 84 ? -39.034 -50.631 4.744 1.00 22.59 84 ALA A C 1
ATOM 640 O O . ALA A 1 84 ? -39.319 -51.255 5.759 1.00 22.59 84 ALA A O 1
ATOM 641 N N . ASN A 1 85 ? -39.568 -50.827 3.524 1.00 24.72 85 ASN A N 1
ATOM 642 C CA . ASN A 1 85 ? -40.395 -51.917 2.980 1.00 24.72 85 ASN A CA 1
ATOM 643 C C . ASN A 1 85 ? -41.874 -51.946 3.390 1.00 24.72 85 ASN A C 1
ATOM 645 O O . ASN A 1 85 ? -42.215 -51.578 4.502 1.00 24.72 85 ASN A O 1
ATOM 649 N N . ALA A 1 86 ? -42.818 -52.465 2.612 1.00 24.75 86 ALA A N 1
ATOM 650 C CA . ALA A 1 86 ? -43.072 -52.679 1.184 1.00 24.75 86 ALA A CA 1
ATOM 651 C C . ALA A 1 86 ? -44.429 -53.426 1.164 1.00 24.75 86 ALA A C 1
ATOM 653 O O . ALA A 1 86 ? -44.716 -54.169 2.097 1.00 24.75 86 ALA A O 1
ATOM 654 N N . GLU A 1 87 ? -45.204 -53.237 0.096 1.00 23.50 87 GLU A N 1
ATOM 655 C CA . GLU A 1 87 ? -46.337 -54.070 -0.348 1.00 23.50 87 GLU A CA 1
ATOM 656 C C . GLU A 1 87 ? -47.707 -53.956 0.354 1.00 23.50 87 GLU A C 1
ATOM 658 O O . GLU A 1 87 ? -47.900 -54.167 1.548 1.00 23.50 87 GLU A O 1
ATOM 663 N N . ALA A 1 88 ? -48.684 -53.654 -0.501 1.00 24.50 88 ALA A N 1
ATOM 664 C CA . ALA A 1 88 ? -50.102 -53.950 -0.384 1.00 24.50 88 ALA A CA 1
ATOM 665 C C . ALA A 1 88 ? -50.401 -55.154 -1.298 1.00 24.50 88 ALA A C 1
ATOM 667 O O . ALA A 1 88 ? -49.731 -55.259 -2.322 1.00 24.50 88 ALA A O 1
ATOM 668 N N . ASP A 1 89 ? -51.421 -55.977 -0.999 1.00 24.80 89 ASP A N 1
ATOM 669 C CA . ASP A 1 89 ? -52.587 -56.075 -1.899 1.00 24.80 89 ASP A CA 1
ATOM 670 C C . ASP A 1 89 ? -53.809 -56.874 -1.373 1.00 24.80 89 ASP A C 1
ATOM 672 O O . ASP A 1 89 ? -53.672 -57.916 -0.740 1.00 24.80 89 ASP A O 1
ATOM 676 N N . LEU A 1 90 ? -54.982 -56.315 -1.721 1.00 24.92 90 LEU A N 1
ATOM 677 C CA . LEU A 1 90 ? -56.322 -56.823 -2.121 1.00 24.92 90 LEU A CA 1
ATOM 678 C C . LEU A 1 90 ? -57.130 -57.972 -1.455 1.00 24.92 90 LEU A C 1
ATOM 680 O O . LEU A 1 90 ? -56.655 -59.076 -1.221 1.00 24.92 90 LEU A O 1
ATOM 684 N N . GLY A 1 91 ? -58.464 -57.728 -1.416 1.00 22.48 91 GLY A N 1
ATOM 685 C CA . GLY A 1 91 ? -59.568 -58.720 -1.510 1.00 22.48 91 GLY A CA 1
ATOM 686 C C . GLY A 1 91 ? -60.749 -58.499 -0.527 1.00 22.48 91 GLY A C 1
ATOM 687 O O . GLY A 1 91 ? -60.604 -58.893 0.617 1.00 22.48 91 GLY A O 1
ATOM 688 N N . VAL A 1 92 ? -61.844 -57.747 -0.793 1.00 23.56 92 VAL A N 1
ATOM 689 C CA . VAL A 1 92 ? -63.092 -57.996 -1.593 1.00 23.56 92 VAL A CA 1
ATOM 690 C C . VAL A 1 92 ? -64.326 -58.506 -0.775 1.00 23.56 92 VAL A C 1
ATOM 692 O O . VAL A 1 92 ? -64.200 -59.499 -0.070 1.00 23.56 92 VAL A O 1
ATOM 695 N N . ARG A 1 93 ? -65.515 -57.881 -1.029 1.00 23.92 93 ARG A N 1
ATOM 696 C CA . ARG A 1 93 ? -66.956 -58.275 -0.786 1.00 23.92 93 ARG A CA 1
ATOM 697 C C . ARG A 1 93 ? -67.521 -58.217 0.658 1.00 23.92 93 ARG A C 1
ATOM 699 O O . ARG A 1 93 ? -66.765 -58.430 1.589 1.00 23.92 93 ARG A O 1
ATOM 706 N N . ASP A 1 94 ? -68.801 -57.946 0.977 1.00 24.20 94 ASP A N 1
ATOM 707 C CA . ASP A 1 94 ? -70.103 -57.766 0.280 1.00 24.20 94 ASP A CA 1
ATOM 708 C C . ASP A 1 94 ? -71.154 -57.145 1.263 1.00 24.20 94 ASP A C 1
ATOM 710 O O . ASP A 1 94 ? -70.972 -57.280 2.468 1.00 24.20 94 ASP A O 1
ATOM 714 N N . GLU A 1 95 ? -72.233 -56.530 0.724 1.00 28.11 95 GLU A N 1
ATOM 715 C CA . GLU A 1 95 ? -73.670 -56.497 1.172 1.00 28.11 95 GLU A CA 1
ATOM 716 C C . GLU A 1 95 ? -74.082 -56.117 2.639 1.00 28.11 95 GLU A C 1
ATOM 718 O O . GLU A 1 95 ? -73.354 -56.352 3.585 1.00 28.11 95 GLU A O 1
ATOM 723 N N . ALA A 1 96 ? -75.260 -55.578 3.025 1.00 25.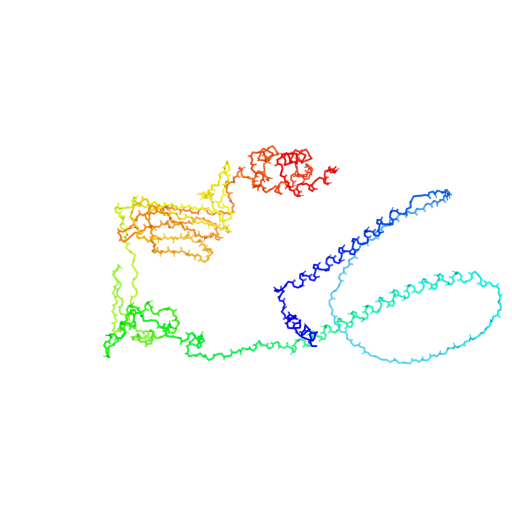09 96 ALA A N 1
ATOM 724 C CA . ALA A 1 96 ? -76.529 -55.144 2.419 1.00 25.09 96 ALA A CA 1
ATOM 725 C C . ALA A 1 96 ? -77.448 -54.460 3.490 1.00 25.09 96 ALA A C 1
ATOM 727 O O . ALA A 1 96 ? -77.278 -54.684 4.682 1.00 25.09 96 ALA A O 1
ATOM 728 N N . LYS A 1 97 ? -78.486 -53.735 3.011 1.00 26.20 97 LYS A N 1
ATOM 729 C CA . LYS A 1 97 ? -79.868 -53.527 3.555 1.00 26.20 97 LYS A CA 1
ATOM 730 C C . LYS A 1 97 ? -80.110 -52.904 4.953 1.00 26.20 97 LYS A C 1
ATOM 732 O O . LYS A 1 97 ? -79.792 -53.498 5.969 1.00 26.20 97 LYS A O 1
ATOM 737 N N . ALA A 1 98 ? -80.934 -51.845 5.010 1.00 26.73 98 ALA A N 1
ATOM 738 C CA . ALA A 1 98 ? -82.400 -51.933 5.208 1.00 26.73 98 ALA A CA 1
ATOM 739 C C . ALA A 1 98 ? -83.040 -50.551 5.493 1.00 26.73 98 ALA A C 1
ATOM 741 O O . ALA A 1 98 ? -82.458 -49.702 6.160 1.00 26.73 98 ALA A O 1
ATOM 742 N N . VAL A 1 99 ? -84.253 -50.367 4.967 1.00 24.98 99 VAL A N 1
ATOM 743 C CA . VAL A 1 99 ? -85.133 -49.183 5.019 1.00 24.98 99 VAL A CA 1
ATOM 744 C C . VAL A 1 99 ? -86.239 -49.418 6.059 1.00 24.98 99 VAL A C 1
ATOM 746 O O . VAL A 1 99 ? -86.630 -50.567 6.256 1.00 24.98 99 VAL A O 1
ATOM 749 N N . GLY A 1 100 ? -86.786 -48.359 6.671 1.00 25.50 100 GLY A N 1
ATOM 750 C CA . GLY A 1 100 ? -88.001 -48.445 7.492 1.00 25.50 100 GLY A CA 1
ATOM 751 C C . GLY A 1 100 ? -88.581 -47.088 7.917 1.00 25.50 100 GLY A C 1
ATOM 752 O O . GLY A 1 100 ? -88.096 -46.474 8.860 1.00 25.50 100 GLY A O 1
ATOM 753 N N . GLU A 1 101 ? -89.612 -46.662 7.188 1.00 22.92 101 GLU A N 1
ATOM 754 C CA . GLU A 1 101 ? -90.658 -45.648 7.458 1.00 22.92 101 GLU A CA 1
ATOM 755 C C . GLU A 1 101 ? -91.468 -45.954 8.766 1.00 22.92 101 GLU A C 1
ATOM 757 O O . GLU A 1 101 ? -91.402 -47.087 9.230 1.00 22.92 101 GLU A O 1
ATOM 762 N N . ILE A 1 102 ? -92.246 -45.097 9.471 1.00 26.94 102 ILE A N 1
ATOM 763 C CA . ILE A 1 102 ? -93.280 -44.109 9.070 1.00 26.94 102 ILE A CA 1
ATOM 764 C C . ILE A 1 102 ? -93.817 -43.315 10.318 1.00 26.94 102 ILE A C 1
ATOM 766 O O . ILE A 1 102 ? -93.857 -43.849 11.424 1.00 26.94 102 ILE A O 1
ATOM 770 N N . GLU A 1 103 ? -94.260 -42.070 10.074 1.00 24.64 103 GLU A N 1
ATOM 771 C CA . GLU A 1 103 ? -95.389 -41.263 10.633 1.00 24.64 103 GLU A CA 1
ATOM 772 C C . GLU A 1 103 ? -95.490 -40.586 12.032 1.00 24.64 103 GLU A C 1
ATOM 774 O O . GLU A 1 103 ? -94.980 -41.003 13.065 1.00 24.64 103 GLU A O 1
ATOM 779 N N . PHE A 1 104 ? -96.209 -39.450 11.957 1.00 24.52 104 PHE A N 1
ATOM 780 C CA . PHE A 1 104 ? -96.404 -38.272 12.818 1.00 24.52 104 PHE A CA 1
ATOM 781 C C . PHE A 1 104 ? -97.652 -38.343 13.729 1.00 24.52 104 PHE A C 1
ATOM 783 O O . PHE A 1 104 ? -98.660 -38.895 13.310 1.00 24.52 104 PHE A O 1
ATOM 790 N N . PHE A 1 105 ? -97.629 -37.631 14.873 1.00 25.66 105 PHE A N 1
ATOM 791 C CA . PHE A 1 105 ? -98.644 -36.657 15.379 1.00 25.66 105 PHE A CA 1
ATOM 792 C C . PHE A 1 105 ? -98.111 -36.084 16.721 1.00 25.66 105 PHE A C 1
ATOM 794 O O . PHE A 1 105 ? -97.881 -36.835 17.659 1.00 25.66 105 PHE A O 1
ATOM 801 N N . ASP A 1 106 ? -97.554 -34.873 16.795 1.00 29.02 106 ASP A N 1
ATOM 802 C CA . ASP A 1 106 ? -98.128 -33.517 16.939 1.00 29.02 106 ASP A CA 1
ATOM 803 C C . ASP A 1 106 ? -97.972 -32.936 18.370 1.00 29.02 106 ASP A C 1
ATOM 805 O O . ASP A 1 106 ? -98.245 -33.578 19.382 1.00 29.02 106 ASP A O 1
ATOM 809 N N . SER A 1 107 ? -97.535 -31.672 18.420 1.00 30.25 107 SER A N 1
ATOM 810 C CA . SER A 1 107 ? -97.477 -30.745 19.565 1.00 30.25 107 SER A CA 1
ATOM 811 C C . SER A 1 107 ? -96.334 -30.840 20.609 1.00 30.25 107 SER A C 1
ATOM 813 O O . SER A 1 107 ? -96.548 -30.881 21.816 1.00 30.25 107 SER A O 1
ATOM 815 N N . SER A 1 108 ? -95.073 -30.672 20.180 1.00 37.06 108 SER A N 1
ATOM 816 C CA . SER A 1 108 ? -94.071 -29.928 21.000 1.00 37.06 108 SER A CA 1
ATOM 817 C C . SER A 1 108 ? -92.996 -29.176 20.183 1.00 37.06 108 SER A C 1
ATOM 819 O O . SER A 1 108 ? -91.898 -28.862 20.655 1.00 37.06 108 SER A O 1
ATOM 821 N N . LEU A 1 109 ? -93.356 -28.811 18.949 1.00 38.12 109 LEU A N 1
ATOM 822 C CA . LEU A 1 109 ? -92.497 -28.283 17.881 1.00 38.12 109 LEU A CA 1
ATOM 823 C C . LEU A 1 109 ? -91.726 -26.983 18.198 1.00 38.12 109 LEU A C 1
ATOM 825 O O . LEU A 1 109 ? -90.754 -26.681 17.520 1.00 38.12 109 LEU A O 1
ATOM 829 N N . ASN A 1 110 ? -92.057 -26.235 19.255 1.00 38.81 110 ASN A N 1
ATOM 830 C CA . ASN A 1 110 ? -91.389 -24.953 19.536 1.00 38.81 110 ASN A CA 1
ATOM 831 C C . ASN A 1 110 ? -90.185 -25.024 20.495 1.00 38.81 110 ASN A C 1
ATOM 833 O O . ASN A 1 110 ? -89.412 -24.065 20.555 1.00 38.81 110 ASN A O 1
ATOM 837 N N . ARG A 1 111 ? -89.967 -26.133 21.223 1.00 41.41 111 ARG A N 1
ATOM 838 C CA . ARG A 1 111 ? -88.740 -26.322 22.038 1.00 41.41 111 ARG A CA 1
ATOM 839 C C . ARG A 1 111 ? -87.670 -27.168 21.351 1.00 41.41 111 ARG A C 1
ATOM 841 O O . ARG A 1 111 ? -86.492 -26.960 21.630 1.00 41.41 111 ARG A O 1
ATOM 848 N N . LEU A 1 112 ? -88.049 -28.046 20.421 1.00 38.06 112 LEU A N 1
ATOM 849 C CA . LEU A 1 112 ? -87.100 -28.864 19.659 1.00 38.06 112 LEU A CA 1
ATOM 850 C C . LEU A 1 112 ? -86.349 -28.043 18.592 1.00 38.06 112 LEU A C 1
ATOM 852 O O . LEU A 1 112 ? -85.150 -28.235 18.403 1.00 38.06 112 LEU A O 1
ATOM 856 N N . MET A 1 113 ? -87.014 -27.057 17.977 1.00 38.25 113 MET A N 1
ATOM 857 C CA . MET A 1 113 ? -86.449 -26.264 16.873 1.00 38.25 113 MET A CA 1
ATOM 858 C C . MET A 1 113 ? -85.288 -25.355 17.306 1.00 38.25 113 MET A C 1
ATOM 860 O O . MET A 1 113 ? -84.287 -25.264 16.603 1.00 38.25 113 MET A O 1
ATOM 864 N N . LYS A 1 114 ? -85.330 -24.771 18.515 1.00 44.88 114 LYS A N 1
ATOM 865 C CA . LYS A 1 114 ? -84.206 -23.958 19.032 1.00 44.88 114 LYS A CA 1
ATOM 866 C C . LYS A 1 114 ? -83.002 -24.795 19.479 1.00 44.88 114 LYS A C 1
ATOM 868 O O . LYS A 1 114 ? -81.876 -24.301 19.474 1.00 44.88 114 LYS A O 1
ATOM 873 N N . GLY A 1 115 ? -83.233 -26.047 19.881 1.00 43.97 115 GLY A N 1
ATOM 874 C CA . GLY A 1 115 ? -82.173 -27.003 20.207 1.00 43.97 115 GLY A CA 1
ATOM 875 C C . GLY A 1 115 ? -81.497 -27.552 18.951 1.00 43.97 115 GLY A C 1
ATOM 876 O O . GLY A 1 115 ? -80.271 -27.600 18.895 1.00 43.97 115 GLY A O 1
ATOM 877 N N . GLN A 1 116 ? -82.285 -27.883 17.923 1.00 42.47 116 GLN A N 1
ATOM 878 C CA . GLN A 1 116 ? -81.780 -28.367 16.640 1.00 42.47 116 GLN A CA 1
ATOM 879 C C . GLN A 1 116 ? -81.019 -27.293 15.862 1.00 42.47 116 GLN A C 1
ATOM 881 O O . GLN A 1 116 ? -79.950 -27.607 15.359 1.00 42.47 116 GLN A O 1
ATOM 886 N N . GLU A 1 117 ? -81.463 -26.032 15.822 1.00 43.00 117 GLU A N 1
ATOM 887 C CA . GLU A 1 117 ? -80.732 -24.967 15.109 1.00 43.00 117 GLU A CA 1
ATOM 888 C C . GLU A 1 117 ? -79.338 -24.702 15.692 1.00 43.00 117 GLU A C 1
ATOM 890 O O . GLU A 1 117 ? -78.375 -24.521 14.949 1.00 43.00 117 GLU A O 1
ATOM 895 N N . LYS A 1 118 ? -79.194 -24.740 17.024 1.00 48.72 118 LYS A N 1
ATOM 896 C CA . LYS A 1 118 ? -77.892 -24.549 17.685 1.00 48.72 118 LYS A CA 1
ATOM 897 C C . LYS A 1 118 ? -76.947 -25.735 17.479 1.00 48.72 118 LYS A C 1
ATOM 899 O O . LYS A 1 118 ? -75.735 -25.536 17.415 1.00 48.72 118 LYS A O 1
ATOM 904 N N . LEU A 1 119 ? -77.490 -26.949 17.368 1.00 42.09 119 LEU A N 1
ATOM 905 C CA . LEU A 1 119 ? -76.727 -28.176 17.126 1.00 42.09 119 LEU A CA 1
ATOM 906 C C . LEU A 1 119 ? -76.367 -28.329 15.637 1.00 42.09 119 LEU A C 1
ATOM 908 O O . LEU A 1 119 ? -75.230 -28.670 15.334 1.00 42.09 119 LEU A O 1
ATOM 912 N N . LEU A 1 120 ? -77.266 -27.959 14.716 1.00 46.31 120 LEU A N 1
ATOM 913 C CA . LEU A 1 120 ? -77.005 -27.871 13.273 1.00 46.31 120 LEU A CA 1
ATOM 914 C C . LEU A 1 120 ? -75.992 -26.774 12.935 1.00 46.31 120 LEU A C 1
ATOM 916 O O . LEU A 1 120 ? -75.119 -27.013 12.106 1.00 46.31 120 LEU A O 1
ATOM 920 N N . MET A 1 121 ? -76.042 -25.611 13.595 1.00 50.81 121 MET A N 1
ATOM 921 C CA . MET A 1 121 ? -75.026 -24.565 13.417 1.00 50.81 121 MET A CA 1
ATOM 922 C C . MET A 1 121 ? -73.642 -25.050 13.867 1.00 50.81 121 MET A C 1
ATOM 924 O O . MET A 1 121 ? -72.702 -24.968 13.078 1.00 50.81 121 MET A O 1
ATOM 928 N N . LYS A 1 122 ? -73.531 -25.660 15.061 1.00 49.25 122 LYS A N 1
ATOM 929 C CA . LYS A 1 122 ? -72.263 -26.224 15.566 1.00 49.25 122 LYS A CA 1
ATOM 930 C C . LYS A 1 122 ? -71.732 -27.375 14.711 1.00 49.25 122 LYS A C 1
ATOM 932 O O . LYS A 1 122 ? -70.552 -27.387 14.381 1.00 49.25 122 LYS A O 1
ATOM 937 N N . MET A 1 123 ? -72.598 -28.300 14.292 1.00 44.56 123 MET A N 1
ATOM 938 C CA . MET A 1 123 ? -72.214 -29.389 13.389 1.00 44.56 123 MET A CA 1
ATOM 939 C C . MET A 1 123 ? -71.836 -28.868 11.997 1.00 44.56 123 MET A C 1
ATOM 941 O O . MET A 1 123 ? -70.960 -29.445 11.361 1.00 44.56 123 MET A O 1
ATOM 945 N N . SER A 1 124 ? -72.433 -27.767 11.523 1.00 47.00 124 SER A N 1
ATOM 946 C CA . SER A 1 124 ? -72.064 -27.155 10.239 1.00 47.00 124 SER A CA 1
ATOM 947 C C . SER A 1 124 ? -70.733 -26.400 10.297 1.00 47.00 124 SER A C 1
ATOM 949 O O . SER A 1 124 ? -69.989 -26.426 9.320 1.00 47.00 124 SER A O 1
ATOM 951 N N . GLU A 1 125 ? -70.391 -25.772 11.427 1.00 48.78 125 GLU A N 1
ATOM 952 C CA . GLU A 1 125 ? -69.096 -25.110 11.628 1.00 48.78 125 GLU A CA 1
ATOM 953 C C . GLU A 1 125 ? -67.965 -26.130 11.824 1.00 48.78 125 GLU A C 1
ATOM 955 O O . GLU A 1 125 ? -66.904 -26.003 11.207 1.00 48.78 125 GLU A O 1
ATOM 960 N N . GLU A 1 126 ? -68.196 -27.199 12.590 1.00 40.34 126 GLU A N 1
ATOM 961 C CA . GLU A 1 126 ? -67.238 -28.303 12.747 1.00 40.34 126 GLU A CA 1
ATOM 962 C C . GLU A 1 126 ? -67.069 -29.109 11.443 1.00 40.34 126 GLU A C 1
ATOM 964 O O . GLU A 1 126 ? -65.949 -29.496 11.097 1.00 40.34 126 GLU A O 1
ATOM 969 N N . ALA A 1 127 ? -68.133 -29.293 10.650 1.00 46.59 127 ALA A N 1
ATOM 970 C CA . ALA A 1 127 ? -68.059 -29.933 9.332 1.00 46.59 127 ALA A CA 1
ATOM 971 C C . ALA A 1 127 ? -67.379 -29.049 8.270 1.00 46.59 127 ALA A C 1
ATOM 973 O O . ALA A 1 127 ? -66.613 -29.559 7.452 1.00 46.59 127 ALA A O 1
ATOM 974 N N . LYS A 1 128 ? -67.595 -27.726 8.284 1.00 50.12 128 LYS A N 1
ATOM 975 C CA . LYS A 1 128 ? -66.920 -26.790 7.364 1.00 50.12 128 LYS A CA 1
ATOM 976 C C . LYS A 1 128 ? -65.430 -26.662 7.675 1.00 50.12 128 LYS A C 1
ATOM 978 O O . LYS A 1 128 ? -64.614 -26.727 6.759 1.00 50.12 128 LYS A O 1
ATOM 983 N N . THR A 1 129 ? -65.054 -26.581 8.950 1.00 49.50 129 THR A N 1
ATOM 984 C CA . THR A 1 129 ? -63.639 -26.515 9.361 1.00 49.50 129 THR A CA 1
ATOM 985 C C . THR A 1 129 ? -62.888 -27.820 9.078 1.00 49.50 129 THR A C 1
ATOM 987 O O . THR A 1 129 ? -61.747 -27.783 8.611 1.00 49.50 129 THR A O 1
ATOM 990 N N . THR A 1 130 ? -63.522 -28.985 9.255 1.00 46.78 130 THR A N 1
ATOM 991 C CA . THR A 1 130 ? -62.921 -30.282 8.887 1.00 46.78 130 THR A CA 1
ATOM 992 C C . THR A 1 130 ? -62.890 -30.534 7.376 1.00 46.78 130 THR A C 1
ATOM 994 O O . THR A 1 130 ? -61.918 -31.127 6.898 1.00 46.78 130 THR A O 1
ATOM 997 N N . ALA A 1 131 ? -63.871 -30.054 6.603 1.00 49.41 131 ALA A N 1
ATOM 998 C CA . ALA A 1 131 ? -63.871 -30.135 5.139 1.00 49.41 131 ALA A CA 1
ATOM 999 C C . ALA A 1 131 ? -62.830 -29.200 4.498 1.00 49.41 131 ALA A C 1
ATOM 1001 O O . ALA A 1 131 ? -62.091 -29.629 3.610 1.00 49.41 131 ALA A O 1
ATOM 1002 N N . GLU A 1 132 ? -62.678 -27.965 4.989 1.00 50.91 132 GLU A N 1
ATOM 1003 C CA . GLU A 1 132 ? -61.631 -27.044 4.527 1.00 50.91 132 GLU A CA 1
ATOM 1004 C C . GLU A 1 132 ? -60.224 -27.510 4.928 1.00 50.91 132 GLU A C 1
ATOM 1006 O O . GLU A 1 132 ? -59.285 -27.392 4.136 1.00 50.91 132 GLU A O 1
ATOM 1011 N N . ALA A 1 133 ? -60.055 -28.099 6.119 1.00 47.06 133 ALA A N 1
ATOM 1012 C CA . ALA A 1 133 ? -58.779 -28.670 6.554 1.00 47.06 133 ALA A CA 1
ATOM 1013 C C . ALA A 1 133 ? -58.409 -29.956 5.788 1.00 47.06 133 ALA A C 1
ATOM 1015 O O . ALA A 1 133 ? -57.233 -30.159 5.468 1.00 47.06 133 ALA A O 1
ATOM 1016 N N . LYS A 1 134 ? -59.388 -30.808 5.440 1.00 48.62 134 LYS A N 1
ATOM 1017 C CA . LYS A 1 134 ? -59.181 -31.985 4.572 1.00 48.62 134 LYS A CA 1
ATOM 1018 C C . LYS A 1 134 ? -58.914 -31.583 3.117 1.00 48.62 134 LYS A C 1
ATOM 1020 O O . LYS A 1 134 ? -58.002 -32.139 2.512 1.00 48.62 134 LYS A O 1
ATOM 1025 N N . GLY A 1 135 ? -59.606 -30.569 2.593 1.00 47.28 135 GLY A N 1
ATOM 1026 C CA . GLY A 1 135 ? -59.363 -30.005 1.261 1.00 47.28 135 GLY A CA 1
ATOM 1027 C C . GLY A 1 135 ? -57.977 -29.363 1.127 1.00 47.28 135 GLY A C 1
ATOM 1028 O O . GLY A 1 135 ? -57.261 -29.651 0.172 1.00 47.28 135 GLY A O 1
ATOM 1029 N N . LYS A 1 136 ? -57.537 -28.580 2.126 1.00 47.97 136 LYS A N 1
ATOM 1030 C CA . LYS A 1 136 ? -56.186 -27.978 2.174 1.00 47.97 136 LYS A CA 1
ATOM 1031 C C . LYS A 1 136 ? -55.065 -29.010 2.383 1.00 47.97 136 LYS A C 1
ATOM 1033 O O . LYS A 1 136 ? -53.952 -28.810 1.900 1.00 47.97 136 LYS A O 1
ATOM 1038 N N . ARG A 1 137 ? -55.324 -30.128 3.076 1.00 47.84 137 ARG A N 1
ATOM 1039 C CA . ARG A 1 137 ? -54.369 -31.253 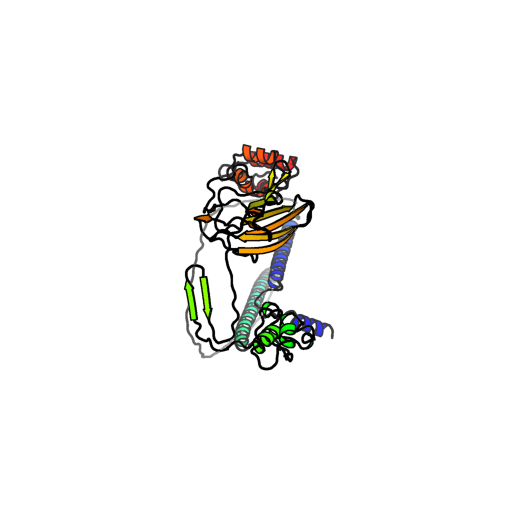3.189 1.00 47.84 137 ARG A CA 1
ATOM 1040 C C . ARG A 1 137 ? -54.268 -32.065 1.893 1.00 47.84 137 ARG A C 1
ATOM 1042 O O . ARG A 1 137 ? -53.157 -32.427 1.515 1.00 47.84 137 ARG A O 1
ATOM 1049 N N . ALA A 1 138 ? -55.380 -32.288 1.190 1.00 48.44 138 ALA A N 1
ATOM 1050 C CA . ALA A 1 138 ? -55.398 -32.989 -0.096 1.00 48.44 138 ALA A CA 1
ATOM 1051 C C . ALA A 1 138 ? -54.722 -32.180 -1.225 1.00 48.44 138 ALA A C 1
ATOM 1053 O O . ALA A 1 138 ? -53.975 -32.744 -2.029 1.00 48.44 138 ALA A O 1
ATOM 1054 N N . THR A 1 139 ? -54.891 -30.853 -1.252 1.00 49.59 139 THR A N 1
ATOM 1055 C CA . THR A 1 139 ? -54.208 -29.966 -2.216 1.00 49.59 139 THR A CA 1
ATOM 1056 C C . THR A 1 139 ? -52.716 -29.799 -1.915 1.00 49.59 139 THR A C 1
ATOM 1058 O O . THR A 1 139 ? -51.899 -29.832 -2.830 1.00 49.59 139 THR A O 1
ATOM 1061 N N . ASN A 1 140 ? -52.314 -29.715 -0.642 1.00 50.97 140 ASN A N 1
ATOM 1062 C CA . ASN A 1 140 ? -50.892 -29.679 -0.274 1.00 50.97 140 ASN A CA 1
ATOM 1063 C C . ASN A 1 140 ? -50.168 -31.017 -0.515 1.00 50.97 140 ASN A C 1
ATOM 1065 O O . ASN A 1 140 ? -48.989 -31.011 -0.869 1.00 50.97 140 ASN A O 1
ATOM 1069 N N . GLY A 1 141 ? -50.852 -32.157 -0.355 1.00 56.22 141 GLY A N 1
ATOM 1070 C CA . GLY A 1 141 ? -50.310 -33.483 -0.677 1.00 56.22 141 GLY A CA 1
ATOM 1071 C C . GLY A 1 141 ? -50.080 -33.678 -2.179 1.00 56.22 141 GLY A C 1
ATOM 1072 O O . GLY A 1 141 ? -49.003 -34.106 -2.585 1.00 56.22 141 GLY A O 1
ATOM 1073 N N . THR A 1 142 ? -51.040 -33.265 -3.010 1.00 58.72 142 THR A N 1
ATOM 1074 C CA . THR A 1 142 ? -50.930 -33.312 -4.482 1.00 58.72 142 THR A CA 1
ATOM 1075 C C . THR A 1 142 ? -49.915 -32.311 -5.037 1.00 58.72 142 THR A C 1
ATOM 1077 O O . THR A 1 142 ? -49.202 -32.626 -5.988 1.00 58.72 142 THR A O 1
ATOM 1080 N N . LEU A 1 143 ? -49.772 -31.132 -4.421 1.00 55.56 143 LEU A N 1
ATOM 1081 C CA . LEU A 1 143 ? -48.712 -30.177 -4.762 1.00 55.56 143 LEU A CA 1
ATOM 1082 C C . LEU A 1 143 ? -47.318 -30.703 -4.394 1.00 55.56 143 LEU A C 1
ATOM 1084 O O . LEU A 1 143 ? -46.393 -30.554 -5.190 1.00 55.56 143 LEU A O 1
ATOM 1088 N N . ARG A 1 144 ? -47.155 -31.346 -3.229 1.00 57.47 144 ARG A N 1
ATOM 1089 C CA . ARG A 1 144 ? -45.878 -31.967 -2.825 1.00 57.47 144 ARG A CA 1
ATOM 1090 C C . ARG A 1 144 ? -45.505 -33.160 -3.701 1.00 57.47 144 ARG A C 1
ATOM 1092 O O . ARG A 1 144 ? -44.353 -33.241 -4.116 1.00 57.47 144 ARG A O 1
ATOM 1099 N N . ALA A 1 145 ? -46.465 -34.019 -4.039 1.00 61.47 145 ALA A N 1
ATOM 1100 C CA . ALA A 1 145 ? -46.253 -35.126 -4.970 1.00 61.47 145 ALA A CA 1
ATOM 1101 C C . ALA A 1 145 ? -45.842 -34.615 -6.364 1.00 61.47 145 ALA A C 1
ATOM 1103 O O . ALA A 1 145 ? -44.821 -35.038 -6.895 1.00 61.47 145 ALA A O 1
ATOM 1104 N N . ARG A 1 146 ? -46.525 -33.589 -6.898 1.00 61.16 146 ARG A N 1
ATOM 1105 C CA . ARG A 1 146 ? -46.124 -32.930 -8.157 1.00 61.16 146 ARG A CA 1
ATOM 1106 C C . ARG A 1 146 ? -44.758 -32.247 -8.089 1.00 61.16 146 ARG A C 1
ATOM 1108 O O . ARG A 1 146 ? -44.080 -32.145 -9.106 1.00 61.16 146 ARG A O 1
ATOM 1115 N N . LEU A 1 147 ? -44.347 -31.734 -6.928 1.00 65.00 147 LEU A N 1
ATOM 1116 C CA . LEU A 1 147 ? -43.006 -31.167 -6.742 1.00 65.00 147 LEU A CA 1
ATOM 1117 C C . LEU A 1 147 ? -41.925 -32.253 -6.781 1.00 65.00 147 LEU A C 1
ATOM 1119 O O . LEU A 1 147 ? -40.878 -32.024 -7.383 1.00 65.00 147 LEU A O 1
ATOM 1123 N N . GLN A 1 148 ? -42.193 -33.423 -6.197 1.00 65.88 148 GLN A N 1
ATOM 1124 C CA . GLN A 1 148 ? -41.300 -34.584 -6.254 1.00 65.88 148 GLN A CA 1
ATOM 1125 C C . GLN A 1 148 ? -41.226 -35.177 -7.667 1.00 65.88 148 GLN A C 1
ATOM 1127 O O . GLN A 1 148 ? -40.130 -35.430 -8.159 1.00 65.88 148 GLN A O 1
ATOM 1132 N N . GLU A 1 149 ? -42.353 -35.288 -8.374 1.00 66.69 149 GLU A N 1
ATOM 1133 C CA . GLU A 1 149 ? -42.377 -35.679 -9.791 1.00 66.69 149 GLU A CA 1
ATOM 1134 C C . GLU A 1 149 ? -41.611 -34.676 -10.666 1.00 66.69 149 GLU A C 1
ATOM 1136 O O . GLU A 1 149 ? -40.800 -35.067 -11.500 1.00 66.69 149 GLU A O 1
ATOM 1141 N N . ARG A 1 150 ? -41.776 -33.364 -10.438 1.00 65.19 150 ARG A N 1
ATOM 1142 C CA . ARG A 1 150 ? -40.984 -32.331 -11.130 1.00 65.19 150 ARG A CA 1
ATOM 1143 C C . ARG A 1 150 ? -39.498 -32.401 -10.784 1.00 65.19 150 ARG A C 1
ATOM 1145 O O . ARG A 1 150 ? -38.682 -32.086 -11.643 1.00 65.19 150 ARG A O 1
ATOM 1152 N N . GLN A 1 151 ? -39.126 -32.795 -9.565 1.00 64.31 151 GLN A N 1
ATOM 1153 C CA . GLN A 1 151 ? -37.728 -33.054 -9.206 1.00 64.31 151 GLN A CA 1
ATOM 1154 C C . GLN A 1 151 ? -37.169 -34.277 -9.941 1.00 64.31 151 GLN A C 1
ATOM 1156 O O . GLN A 1 151 ? -36.050 -34.200 -10.439 1.00 64.31 151 GLN A O 1
ATOM 1161 N N . ALA A 1 152 ? -37.946 -35.356 -10.069 1.00 63.41 152 ALA A N 1
ATOM 1162 C CA . ALA A 1 152 ? -37.553 -36.539 -10.832 1.00 63.41 152 ALA A CA 1
ATOM 1163 C C . ALA A 1 152 ? -37.401 -36.226 -12.335 1.00 63.41 152 ALA A C 1
ATOM 1165 O O . ALA A 1 152 ? -36.415 -36.618 -12.948 1.00 63.41 152 ALA A O 1
ATOM 1166 N N . VAL A 1 153 ? -38.305 -35.427 -12.917 1.00 61.03 153 VAL A N 1
ATOM 1167 C CA . VAL A 1 153 ? -38.207 -34.976 -14.321 1.00 61.03 153 VAL A CA 1
ATOM 1168 C C . VAL A 1 153 ? -37.039 -34.001 -14.535 1.00 61.03 153 VAL A C 1
ATOM 1170 O O . VAL A 1 153 ? -36.385 -34.045 -15.575 1.00 61.03 153 VAL A O 1
ATOM 1173 N N . ARG A 1 154 ? -36.708 -33.156 -13.545 1.00 58.31 154 ARG A N 1
ATOM 1174 C CA . ARG A 1 154 ? -35.543 -32.250 -13.601 1.00 58.31 154 ARG A CA 1
ATOM 1175 C C . ARG A 1 154 ? -34.206 -32.983 -13.704 1.00 58.31 154 ARG A C 1
ATOM 1177 O O . ARG A 1 154 ? -33.276 -32.395 -14.238 1.00 58.31 154 ARG A O 1
ATOM 1184 N N . GLN A 1 155 ? -34.101 -34.236 -13.252 1.00 59.22 155 GLN A N 1
ATOM 1185 C CA . GLN A 1 155 ? -32.878 -35.033 -13.436 1.00 59.22 155 GLN A CA 1
ATOM 1186 C C . GLN A 1 155 ? -32.617 -35.373 -14.913 1.00 59.22 155 GLN A C 1
ATOM 1188 O O . GLN A 1 155 ? -31.465 -35.544 -15.301 1.00 59.22 155 GLN A O 1
ATOM 1193 N N . PHE A 1 156 ? -33.664 -35.406 -15.746 1.00 62.72 156 PHE A N 1
ATOM 1194 C CA . PHE A 1 156 ? -33.551 -35.623 -17.193 1.00 62.72 156 PHE A CA 1
ATOM 1195 C C . PHE A 1 156 ? -33.406 -34.322 -17.996 1.00 62.72 156 PHE A C 1
ATOM 1197 O O . PHE A 1 156 ? -33.071 -34.366 -19.178 1.00 62.72 156 PHE A O 1
ATOM 1204 N N . TYR A 1 157 ? -33.633 -33.159 -17.377 1.00 63.44 157 TYR A N 1
ATOM 1205 C CA . TYR A 1 157 ? -33.433 -31.861 -18.015 1.00 63.44 157 TYR A CA 1
ATOM 1206 C C . TYR A 1 157 ? -32.017 -31.348 -17.744 1.00 63.44 157 TYR A C 1
ATOM 1208 O O . TYR A 1 157 ? -31.717 -30.815 -16.675 1.00 63.44 157 TYR A O 1
ATOM 1216 N N . ARG A 1 158 ? -31.141 -31.465 -18.742 1.00 64.19 158 ARG A N 1
ATOM 1217 C CA . ARG A 1 158 ? -29.845 -30.785 -18.744 1.00 64.19 158 ARG A CA 1
ATOM 1218 C C . ARG A 1 158 ? -30.033 -29.433 -19.425 1.00 64.19 158 ARG A C 1
ATOM 1220 O O . ARG A 1 158 ? -30.355 -29.397 -20.610 1.00 64.19 158 ARG A O 1
ATOM 1227 N N . LYS A 1 159 ? -29.859 -28.329 -18.684 1.00 69.06 159 LYS A N 1
ATOM 1228 C CA . LYS A 1 159 ? -29.843 -26.980 -19.272 1.00 69.06 159 LYS A CA 1
ATOM 1229 C C . LYS A 1 159 ? -28.744 -26.979 -20.335 1.00 69.06 159 LYS A C 1
ATOM 1231 O O . LYS A 1 159 ? -27.575 -27.172 -20.002 1.00 69.06 159 LYS A O 1
ATOM 1236 N N . LEU A 1 160 ? -29.137 -26.854 -21.600 1.00 74.56 160 LEU A N 1
ATOM 1237 C CA . LEU A 1 160 ? -28.183 -26.625 -22.675 1.00 74.56 160 LEU A CA 1
ATOM 1238 C C . LEU A 1 160 ? -27.439 -25.324 -22.345 1.00 74.56 160 LEU A C 1
ATOM 1240 O O . LEU A 1 160 ? -28.078 -24.385 -21.848 1.00 74.56 160 LEU A O 1
ATOM 1244 N N . PRO A 1 161 ? -26.113 -25.268 -22.546 1.00 68.88 161 PRO A N 1
ATOM 1245 C CA . PRO A 1 161 ? -25.403 -24.005 -22.444 1.00 68.88 161 PRO A CA 1
ATOM 1246 C C . PRO A 1 161 ? -26.060 -22.993 -23.386 1.00 68.88 161 PRO A C 1
ATOM 1248 O O . PRO A 1 161 ? -26.695 -23.366 -24.379 1.00 68.88 161 PRO A O 1
ATOM 1251 N N . GLN A 1 162 ? -25.952 -21.714 -23.039 1.00 79.31 162 GLN A N 1
ATOM 1252 C CA . GLN A 1 162 ? -26.406 -20.649 -23.922 1.00 79.31 162 GLN A CA 1
ATOM 1253 C C . GLN A 1 162 ? -25.736 -20.829 -25.288 1.00 79.31 162 GLN A C 1
ATOM 1255 O O . GLN A 1 162 ? -24.570 -21.211 -25.354 1.00 79.31 162 GLN A O 1
ATOM 1260 N N . THR A 1 163 ? -26.483 -20.618 -26.372 1.00 79.50 163 THR A N 1
ATOM 1261 C CA . THR A 1 163 ? -25.914 -20.680 -27.718 1.00 79.50 163 THR A CA 1
ATOM 1262 C C . THR A 1 163 ? -24.791 -19.653 -27.813 1.00 79.50 163 THR A C 1
ATOM 1264 O O . THR A 1 163 ? -25.035 -18.458 -27.657 1.00 79.50 163 THR A O 1
ATOM 1267 N N . GLU A 1 164 ? -23.570 -20.135 -28.016 1.00 78.81 164 GLU A N 1
ATOM 1268 C CA . GLU A 1 164 ? -22.400 -19.303 -28.267 1.00 78.81 164 GLU A CA 1
ATOM 1269 C C . GLU A 1 164 ? -22.351 -18.977 -29.761 1.00 78.81 164 GLU A C 1
ATOM 1271 O O . GLU A 1 164 ? -22.493 -19.862 -30.610 1.00 78.81 164 GLU A O 1
ATOM 1276 N N . GLU A 1 165 ? -22.184 -17.698 -30.086 1.00 76.50 165 GLU A N 1
ATOM 1277 C CA . GLU A 1 165 ? -21.881 -17.267 -31.444 1.00 76.50 165 GLU A CA 1
ATOM 1278 C C . GLU A 1 165 ? -20.370 -17.384 -31.650 1.00 76.50 165 GLU A C 1
ATOM 1280 O O . GLU A 1 165 ? -19.578 -16.760 -30.941 1.00 76.50 165 GLU A O 1
ATOM 1285 N N . TRP A 1 166 ? -19.963 -18.223 -32.600 1.00 73.38 166 TRP A N 1
ATOM 1286 C CA . TRP A 1 166 ? -18.562 -18.366 -32.969 1.00 73.38 166 TRP A CA 1
ATOM 1287 C C . TRP A 1 166 ? -18.194 -17.237 -33.923 1.00 73.38 166 TRP A C 1
ATOM 1289 O O . TRP A 1 166 ? -18.690 -17.183 -35.046 1.00 73.38 166 TRP A O 1
ATOM 1299 N N . ALA A 1 167 ? -17.320 -16.341 -33.473 1.00 75.31 167 ALA A N 1
ATOM 1300 C CA . ALA A 1 167 ? -16.710 -15.344 -34.337 1.00 75.31 167 ALA A CA 1
ATOM 1301 C C . ALA A 1 167 ? -15.436 -15.921 -34.966 1.00 75.31 167 ALA A C 1
ATOM 1303 O O . ALA A 1 167 ? -14.595 -16.489 -34.265 1.00 75.31 167 ALA A O 1
ATOM 1304 N N . GLU A 1 168 ? -15.278 -15.751 -36.278 1.00 74.94 168 GLU A N 1
ATOM 1305 C CA . GLU A 1 168 ? -14.023 -16.074 -36.956 1.00 74.94 168 GLU A CA 1
ATOM 1306 C C . GLU A 1 168 ? -12.886 -15.196 -36.417 1.00 74.94 168 GLU A C 1
ATOM 1308 O O . GLU A 1 168 ? -13.035 -13.987 -36.212 1.00 74.94 168 GLU A O 1
ATOM 1313 N N . ASN A 1 169 ? -11.730 -15.810 -36.175 1.00 77.94 169 ASN A N 1
ATOM 1314 C CA . ASN A 1 169 ? -10.551 -15.148 -35.642 1.00 77.94 169 ASN A CA 1
ATOM 1315 C C . ASN A 1 169 ? -9.285 -15.606 -36.385 1.00 77.94 169 ASN A C 1
ATOM 1317 O O . ASN A 1 169 ? -8.889 -16.763 -36.323 1.00 77.94 169 ASN A O 1
ATOM 1321 N N . ASN A 1 170 ? -8.614 -14.676 -37.075 1.00 82.25 170 ASN A N 1
ATOM 1322 C CA . ASN A 1 170 ? -7.315 -14.942 -37.713 1.00 82.25 170 ASN A CA 1
ATOM 1323 C C . ASN A 1 170 ? -6.159 -14.820 -36.714 1.00 82.25 170 ASN A C 1
ATOM 1325 O O . ASN A 1 170 ? -5.109 -15.432 -36.881 1.00 82.25 170 ASN A O 1
ATOM 1329 N N . TYR A 1 171 ? -6.358 -14.012 -35.670 1.00 82.75 171 TYR A N 1
ATOM 1330 C CA . TYR A 1 171 ? -5.420 -13.825 -34.573 1.00 82.75 171 TYR A CA 1
ATOM 1331 C C . TYR A 1 171 ? -5.995 -14.410 -33.284 1.00 82.75 171 TYR A C 1
ATOM 1333 O O . TYR A 1 171 ? -7.207 -14.377 -33.059 1.00 82.75 171 TYR A O 1
ATOM 1341 N N . TYR A 1 172 ? -5.117 -14.944 -32.433 1.00 82.12 172 TYR A N 1
ATOM 1342 C CA . TYR A 1 172 ? -5.502 -15.660 -31.218 1.00 82.12 172 TYR A CA 1
ATOM 1343 C C . TYR A 1 172 ? -6.440 -14.825 -30.337 1.00 82.12 172 TYR A C 1
ATOM 1345 O O . TYR A 1 172 ? -6.056 -13.769 -29.838 1.00 82.12 172 TYR A O 1
ATOM 1353 N N . GLN A 1 173 ? -7.669 -15.321 -30.152 1.00 83.88 173 GLN A N 1
ATOM 1354 C CA . GLN A 1 173 ? -8.704 -14.717 -29.302 1.00 83.88 173 GLN A CA 1
ATOM 1355 C C . GLN A 1 173 ? -9.014 -13.238 -29.613 1.00 83.88 173 GLN A C 1
ATOM 1357 O O . GLN A 1 173 ? -9.390 -12.482 -28.719 1.00 83.88 173 GLN A O 1
ATOM 1362 N N . LEU A 1 174 ? -8.892 -12.824 -30.881 1.00 84.06 174 LEU A N 1
ATOM 1363 C CA . LEU A 1 174 ? -9.169 -11.451 -31.314 1.00 84.06 174 LEU A CA 1
ATOM 1364 C C . LEU A 1 174 ? -10.282 -11.395 -32.377 1.00 84.06 174 LEU A C 1
ATOM 1366 O O . LEU A 1 174 ? -10.108 -11.959 -33.463 1.00 84.06 174 LEU A O 1
ATOM 1370 N N . PRO A 1 175 ? -11.395 -10.679 -32.115 1.00 86.44 175 PRO A N 1
ATOM 1371 C CA . PRO A 1 175 ? -12.437 -10.423 -33.112 1.00 86.44 175 PRO A CA 1
ATOM 1372 C C . PRO A 1 175 ? -11.899 -9.655 -34.323 1.00 86.44 175 PRO A C 1
ATOM 1374 O O . PRO A 1 175 ? -10.989 -8.837 -34.177 1.00 86.44 175 PRO A O 1
ATOM 1377 N N . ILE A 1 176 ? -12.497 -9.864 -35.501 1.00 84.94 176 ILE A N 1
ATOM 1378 C CA . ILE A 1 176 ? -12.075 -9.241 -36.773 1.00 84.94 176 ILE A CA 1
ATOM 1379 C C . ILE A 1 176 ? -11.961 -7.712 -36.670 1.00 84.94 176 ILE A C 1
ATOM 1381 O O . ILE A 1 176 ? -10.972 -7.150 -37.134 1.00 84.94 176 ILE A O 1
ATOM 1385 N N . ASP A 1 177 ? -12.884 -7.042 -35.978 1.00 85.00 177 ASP A N 1
ATOM 1386 C CA . ASP A 1 177 ? -12.875 -5.575 -35.834 1.00 85.00 177 ASP A CA 1
ATOM 1387 C C . ASP A 1 177 ? -11.629 -5.029 -35.107 1.00 85.00 177 ASP A C 1
ATOM 1389 O O . ASP A 1 177 ? -11.243 -3.869 -35.276 1.00 85.00 177 ASP A O 1
ATOM 1393 N N . GLN A 1 178 ? -10.974 -5.862 -34.292 1.00 84.00 178 GLN A N 1
ATOM 1394 C CA . GLN A 1 178 ? -9.755 -5.505 -33.562 1.00 84.00 178 GLN A CA 1
ATOM 1395 C C . GLN A 1 178 ? -8.475 -5.856 -34.335 1.00 84.00 178 GLN A C 1
ATOM 1397 O O . GLN A 1 178 ? -7.388 -5.425 -33.949 1.00 84.00 178 GLN A O 1
ATOM 1402 N N . GLN A 1 179 ? -8.584 -6.586 -35.449 1.00 86.19 179 GLN A N 1
ATOM 1403 C CA . GLN A 1 179 ? -7.468 -6.975 -36.317 1.00 86.19 179 GLN A CA 1
ATOM 1404 C C . GLN A 1 179 ? -7.113 -5.840 -37.291 1.00 86.19 179 GLN A C 1
ATOM 1406 O O . GLN A 1 179 ? -7.130 -5.996 -38.509 1.00 86.19 179 GLN A O 1
ATOM 1411 N N . ASN A 1 180 ? -6.824 -4.660 -36.749 1.00 87.88 180 ASN A N 1
ATOM 1412 C CA . ASN A 1 180 ? -6.453 -3.486 -37.534 1.00 87.88 180 ASN A CA 1
ATOM 1413 C C . ASN A 1 180 ? -4.931 -3.261 -37.535 1.00 87.88 180 ASN A C 1
ATOM 1415 O O . ASN A 1 180 ? -4.179 -3.934 -36.832 1.00 87.88 180 ASN A O 1
ATOM 1419 N N . ALA A 1 181 ? -4.466 -2.275 -38.308 1.00 84.88 181 ALA A N 1
ATOM 1420 C CA . ALA A 1 181 ? -3.043 -1.944 -38.430 1.00 84.88 181 ALA A CA 1
ATOM 1421 C C . ALA A 1 181 ? -2.373 -1.527 -37.103 1.00 84.88 181 ALA A C 1
ATOM 1423 O O . ALA A 1 181 ? -1.150 -1.521 -37.015 1.00 84.88 181 ALA A O 1
ATOM 1424 N N . ASN A 1 182 ? -3.149 -1.199 -36.063 1.00 86.94 182 ASN A N 1
ATOM 1425 C CA . ASN A 1 182 ? -2.612 -0.879 -34.740 1.00 86.94 182 ASN A CA 1
ATOM 1426 C C . ASN A 1 182 ? -2.395 -2.120 -33.868 1.00 86.94 182 ASN A C 1
ATOM 1428 O O . ASN A 1 182 ? -1.902 -1.981 -32.747 1.00 86.94 182 ASN A O 1
ATOM 1432 N N . LEU A 1 183 ? -2.762 -3.314 -34.348 1.00 87.31 183 LEU A N 1
ATOM 1433 C CA . LEU A 1 183 ? -2.518 -4.555 -33.625 1.00 87.31 183 LEU A CA 1
ATOM 1434 C C . LEU A 1 183 ? -1.015 -4.777 -33.433 1.00 87.31 183 LEU A C 1
ATOM 1436 O O . LEU A 1 183 ? -0.599 -5.167 -32.352 1.00 87.31 183 LEU A O 1
ATOM 1440 N N . ILE A 1 184 ? -0.188 -4.479 -34.437 1.00 89.50 184 ILE A N 1
ATOM 1441 C CA . ILE A 1 184 ? 1.272 -4.587 -34.336 1.00 89.50 184 ILE A CA 1
ATOM 1442 C C . ILE A 1 184 ? 1.869 -3.262 -34.772 1.00 89.50 184 ILE A C 1
ATOM 1444 O O . ILE A 1 184 ? 1.855 -2.906 -35.947 1.00 89.50 184 ILE A O 1
ATOM 1448 N N . LEU A 1 185 ? 2.347 -2.500 -33.793 1.00 90.31 185 LEU A N 1
ATOM 1449 C CA . LEU A 1 185 ? 2.891 -1.171 -34.026 1.00 90.31 185 LEU A CA 1
ATOM 1450 C C . LEU A 1 185 ? 4.395 -1.250 -34.279 1.00 90.31 185 LEU A C 1
ATOM 1452 O O . LEU A 1 185 ? 5.110 -2.013 -33.635 1.00 90.31 185 LEU A O 1
ATOM 1456 N N . ILE A 1 186 ? 4.877 -0.401 -35.184 1.00 90.06 186 ILE A N 1
ATOM 1457 C CA . ILE A 1 186 ? 6.305 -0.292 -35.487 1.00 90.06 186 ILE A CA 1
ATOM 1458 C C . ILE A 1 186 ? 7.039 0.186 -34.227 1.00 90.06 186 ILE A C 1
ATOM 1460 O O . ILE A 1 186 ? 6.703 1.220 -33.643 1.00 90.06 186 ILE A O 1
ATOM 1464 N N . ASN A 1 187 ? 8.043 -0.579 -33.809 1.00 92.19 187 ASN A N 1
ATOM 1465 C CA . ASN A 1 187 ? 8.897 -0.302 -32.659 1.00 92.19 187 ASN A CA 1
ATOM 1466 C C . ASN A 1 187 ? 10.375 -0.501 -33.058 1.00 92.19 187 ASN A C 1
ATOM 1468 O O . ASN A 1 187 ? 10.681 -0.821 -34.207 1.00 92.19 187 ASN A O 1
ATOM 1472 N N . ALA A 1 188 ? 11.300 -0.303 -32.115 1.00 93.94 188 ALA A N 1
ATOM 1473 C CA . ALA A 1 188 ? 12.731 -0.461 -32.382 1.00 93.94 188 ALA A CA 1
ATOM 1474 C C . ALA A 1 188 ? 13.104 -1.880 -32.857 1.00 93.94 188 ALA A C 1
ATOM 1476 O O . ALA A 1 188 ? 13.960 -2.015 -33.718 1.00 93.94 188 ALA A O 1
ATOM 1477 N N . PHE A 1 189 ? 12.419 -2.920 -32.370 1.00 94.94 189 PHE A N 1
ATOM 1478 C CA . PHE A 1 189 ? 12.658 -4.304 -32.789 1.00 94.94 189 PHE A CA 1
ATOM 1479 C C . PHE A 1 189 ? 12.313 -4.535 -34.264 1.00 94.94 189 PHE A C 1
ATOM 1481 O O . PHE A 1 189 ? 13.110 -5.106 -35.001 1.00 94.94 189 PHE A O 1
ATOM 1488 N N . TRP A 1 190 ? 11.158 -4.042 -34.716 1.00 94.06 190 TRP A N 1
ATOM 1489 C CA . TRP A 1 190 ? 10.756 -4.161 -36.120 1.00 94.06 190 TRP A CA 1
ATOM 1490 C C . TRP A 1 190 ? 11.646 -3.339 -37.057 1.00 94.06 190 TRP A C 1
ATOM 1492 O O . TRP A 1 190 ? 11.893 -3.759 -38.185 1.00 94.06 190 TRP A O 1
ATOM 1502 N N . ASN A 1 191 ? 12.166 -2.201 -36.585 1.00 93.88 191 ASN A N 1
ATOM 1503 C CA . ASN A 1 191 ? 13.160 -1.430 -37.331 1.00 93.88 191 ASN A CA 1
ATOM 1504 C C . ASN A 1 191 ? 14.480 -2.198 -37.474 1.00 93.88 191 ASN A C 1
ATOM 1506 O O . ASN A 1 191 ? 15.034 -2.220 -38.570 1.00 93.88 191 ASN A O 1
ATOM 1510 N N . ASP A 1 192 ? 14.949 -2.849 -36.403 1.00 93.94 192 ASP A N 1
ATOM 1511 C CA . ASP A 1 192 ? 16.154 -3.681 -36.455 1.00 93.94 192 ASP A CA 1
ATOM 1512 C C . ASP A 1 192 ? 15.971 -4.814 -37.467 1.00 93.94 192 ASP A C 1
ATOM 1514 O O . ASP A 1 192 ? 16.817 -4.981 -38.341 1.00 93.94 192 ASP A O 1
ATOM 1518 N N . PHE A 1 193 ? 14.836 -5.522 -37.407 1.00 92.75 193 PHE A N 1
ATOM 1519 C CA . PHE A 1 193 ? 14.516 -6.611 -38.332 1.00 92.75 193 PHE A CA 1
ATOM 1520 C C . PHE A 1 193 ? 14.489 -6.141 -39.790 1.00 92.75 193 PHE A C 1
ATOM 1522 O O . PHE A 1 193 ? 15.090 -6.768 -40.654 1.00 92.75 193 PHE A O 1
ATOM 1529 N N . ALA A 1 194 ? 13.852 -5.000 -40.068 1.00 92.31 194 ALA A N 1
ATOM 1530 C CA . ALA A 1 194 ? 13.795 -4.439 -41.417 1.00 92.31 194 ALA A CA 1
ATOM 1531 C C . ALA A 1 194 ? 15.167 -3.984 -41.948 1.00 92.31 194 ALA A C 1
ATOM 1533 O O . ALA A 1 194 ? 15.366 -3.922 -43.160 1.00 92.31 194 ALA A O 1
ATOM 1534 N N . SER A 1 195 ? 16.096 -3.632 -41.056 1.00 93.69 195 SER A N 1
ATOM 1535 C CA . SER A 1 195 ? 17.461 -3.225 -41.408 1.00 93.69 195 SER A CA 1
ATOM 1536 C C . SER A 1 195 ? 18.468 -4.378 -41.445 1.00 93.69 195 SER A C 1
ATOM 1538 O O . SER A 1 195 ? 19.613 -4.164 -41.847 1.00 93.69 195 SER A O 1
ATOM 1540 N N . HIS A 1 196 ? 18.065 -5.572 -41.005 1.00 92.44 196 HIS A N 1
ATOM 1541 C CA . HIS A 1 196 ? 18.955 -6.716 -40.845 1.00 92.44 196 HIS A CA 1
ATOM 1542 C C . HIS A 1 196 ? 19.337 -7.315 -42.210 1.00 92.44 196 HIS A C 1
ATOM 1544 O O . HIS A 1 196 ? 18.461 -7.482 -43.063 1.00 92.44 196 HIS A O 1
ATOM 1550 N N . PRO A 1 197 ? 20.626 -7.621 -42.458 1.00 90.69 197 PRO A N 1
ATOM 1551 C CA . PRO A 1 197 ? 21.055 -8.248 -43.701 1.00 90.69 197 PRO A CA 1
ATOM 1552 C C . PRO A 1 197 ? 20.436 -9.638 -43.891 1.00 90.69 197 PRO A C 1
ATOM 1554 O O . PRO A 1 197 ? 20.295 -10.429 -42.960 1.00 90.69 197 PRO A O 1
ATOM 1557 N N . GLU A 1 198 ? 20.100 -9.949 -45.139 1.00 86.81 198 GLU A N 1
ATOM 1558 C CA . GLU A 1 198 ? 19.568 -11.254 -45.519 1.00 86.81 198 GLU A CA 1
ATOM 1559 C C . GLU A 1 198 ? 20.643 -12.348 -45.362 1.00 86.81 198 GLU A C 1
ATOM 1561 O O . GLU A 1 198 ? 21.773 -12.190 -45.824 1.00 86.81 198 GLU A O 1
ATOM 1566 N N . GLY A 1 199 ? 20.284 -13.472 -44.731 1.00 83.81 199 GLY A N 1
ATOM 1567 C CA . GLY A 1 199 ? 21.149 -14.651 -44.590 1.00 83.81 199 GLY A CA 1
ATOM 1568 C C . GLY A 1 199 ? 21.981 -14.729 -43.304 1.00 83.81 199 GLY A C 1
ATOM 1569 O O . GLY A 1 199 ? 22.689 -15.718 -43.117 1.00 83.81 199 GLY A O 1
ATOM 1570 N N . GLU A 1 200 ? 21.885 -13.744 -42.409 1.00 87.25 200 GLU A N 1
ATOM 1571 C CA . GLU A 1 200 ? 22.503 -13.786 -41.076 1.00 87.25 200 GLU A CA 1
ATOM 1572 C C . GLU A 1 200 ? 21.452 -14.041 -39.982 1.00 87.25 200 GLU A C 1
ATOM 1574 O O . GLU A 1 200 ? 20.340 -13.523 -40.102 1.00 87.25 200 GLU A O 1
ATOM 1579 N N . PRO A 1 201 ? 21.779 -14.765 -38.890 1.00 88.69 201 PRO A N 1
ATOM 1580 C CA . PRO A 1 201 ? 20.851 -14.966 -37.779 1.00 88.69 201 PRO A CA 1
ATOM 1581 C C . PRO A 1 201 ? 20.389 -13.640 -37.166 1.00 88.69 201 PRO A C 1
ATOM 1583 O O . PRO A 1 201 ? 21.214 -12.814 -36.761 1.00 88.69 201 PRO A O 1
ATOM 1586 N N . PHE A 1 202 ? 19.078 -13.435 -37.065 1.00 92.00 202 PHE A N 1
ATOM 1587 C CA . PHE A 1 202 ? 18.503 -12.244 -36.458 1.00 92.00 202 PHE A CA 1
ATOM 1588 C C . PHE A 1 202 ? 18.314 -12.419 -34.952 1.00 92.00 202 PHE A C 1
ATOM 1590 O O . PHE A 1 202 ? 17.482 -13.194 -34.475 1.00 92.00 202 PHE A O 1
ATOM 1597 N N . VAL A 1 203 ? 19.046 -11.613 -34.185 1.00 90.19 203 VAL A N 1
ATOM 1598 C CA . VAL A 1 203 ? 18.813 -11.419 -32.754 1.00 90.19 203 VAL A CA 1
ATOM 1599 C C . VAL A 1 203 ? 18.860 -9.933 -32.453 1.00 90.19 203 VAL A C 1
ATOM 1601 O O . VAL A 1 203 ? 19.813 -9.244 -32.808 1.00 90.19 203 VAL A O 1
ATOM 1604 N N . SER A 1 204 ? 17.849 -9.434 -31.747 1.00 91.12 204 SER A N 1
ATOM 1605 C CA . SER A 1 204 ? 17.803 -8.040 -31.313 1.00 91.12 204 SER A CA 1
ATOM 1606 C C . SER A 1 204 ? 17.521 -7.944 -29.819 1.00 91.12 204 SER A C 1
ATOM 1608 O O . SER A 1 204 ? 16.582 -8.550 -29.305 1.00 91.12 204 SER A O 1
ATOM 1610 N N . GLY A 1 205 ? 18.294 -7.107 -29.120 1.00 89.50 205 GLY A N 1
ATOM 1611 C CA . GLY A 1 205 ? 18.026 -6.744 -27.725 1.00 89.50 205 GLY A CA 1
ATOM 1612 C C . GLY A 1 205 ? 16.748 -5.912 -27.546 1.00 89.50 205 GLY A C 1
ATOM 1613 O O . GLY A 1 205 ? 16.239 -5.800 -26.432 1.00 89.50 205 GLY A O 1
ATOM 1614 N N . ASN A 1 206 ? 16.190 -5.367 -28.631 1.00 92.00 206 ASN A N 1
ATOM 1615 C CA . ASN A 1 206 ? 14.957 -4.584 -28.612 1.00 92.00 206 ASN A CA 1
ATOM 1616 C C . ASN A 1 206 ? 13.687 -5.446 -28.559 1.00 92.00 206 ASN A C 1
ATOM 1618 O O . ASN A 1 206 ? 12.596 -4.886 -28.454 1.00 92.00 206 ASN A O 1
ATOM 1622 N N . PHE A 1 207 ? 13.789 -6.782 -28.566 1.00 89.88 207 PHE A N 1
ATOM 1623 C CA . PHE A 1 207 ? 12.628 -7.682 -28.473 1.00 89.88 207 PHE A CA 1
ATOM 1624 C C . PHE A 1 207 ? 11.735 -7.406 -27.250 1.00 89.88 207 PHE A C 1
ATOM 1626 O O . PHE A 1 207 ? 10.532 -7.651 -27.288 1.00 89.88 207 PHE A O 1
ATOM 1633 N N . ILE A 1 208 ? 12.297 -6.810 -26.189 1.00 89.75 208 ILE A N 1
ATOM 1634 C CA . ILE A 1 208 ? 11.567 -6.345 -25.000 1.00 89.75 208 ILE A CA 1
ATOM 1635 C C . ILE A 1 208 ? 10.416 -5.377 -25.329 1.00 89.75 208 ILE A C 1
ATOM 1637 O O . ILE A 1 208 ? 9.456 -5.278 -24.564 1.00 89.75 208 ILE A O 1
ATOM 1641 N N . TYR A 1 209 ? 10.485 -4.678 -26.466 1.00 89.94 209 TYR A N 1
ATOM 1642 C CA . TYR A 1 209 ? 9.453 -3.748 -26.923 1.00 89.94 209 TYR A CA 1
ATOM 1643 C C . TYR A 1 209 ? 8.322 -4.423 -27.718 1.00 89.94 209 TYR A C 1
ATOM 1645 O O . TYR A 1 209 ? 7.276 -3.801 -27.899 1.00 89.94 209 TYR A O 1
ATOM 1653 N N . ALA A 1 210 ? 8.495 -5.676 -28.153 1.00 91.06 210 ALA A N 1
ATOM 1654 C CA . ALA A 1 210 ? 7.520 -6.449 -28.928 1.00 91.06 210 ALA A CA 1
ATOM 1655 C C . ALA A 1 210 ? 6.638 -7.336 -28.021 1.00 91.06 210 ALA A C 1
ATOM 1657 O O . ALA A 1 210 ? 6.504 -8.541 -28.222 1.00 91.06 210 ALA A O 1
ATOM 1658 N N . THR A 1 211 ? 6.081 -6.743 -26.961 1.00 90.00 211 THR A N 1
ATOM 1659 C CA . THR A 1 211 ? 5.371 -7.458 -25.881 1.00 90.00 211 THR A CA 1
ATOM 1660 C C . THR A 1 211 ? 3.944 -6.955 -25.639 1.00 90.00 211 THR A C 1
ATOM 1662 O O . THR A 1 211 ? 3.343 -7.263 -24.610 1.00 90.00 211 THR A O 1
ATOM 1665 N N . ARG A 1 212 ? 3.366 -6.159 -26.553 1.00 87.88 212 ARG A N 1
ATOM 1666 C CA . ARG A 1 212 ? 2.084 -5.473 -26.294 1.00 87.88 212 ARG A CA 1
ATOM 1667 C C . ARG A 1 212 ? 0.886 -6.409 -26.384 1.00 87.88 212 ARG A C 1
ATOM 1669 O O . ARG A 1 212 ? -0.115 -6.170 -25.713 1.00 87.88 212 ARG A O 1
ATOM 1676 N N . ASN A 1 213 ? 0.967 -7.441 -27.217 1.00 88.44 213 ASN A N 1
ATOM 1677 C CA . ASN A 1 213 ? -0.045 -8.486 -27.324 1.00 88.44 213 ASN A CA 1
ATOM 1678 C C . ASN A 1 213 ? 0.569 -9.817 -27.760 1.00 88.44 213 ASN A C 1
ATOM 1680 O O . ASN A 1 213 ? 1.711 -9.885 -28.208 1.00 88.44 213 ASN A O 1
ATOM 1684 N N . PHE A 1 214 ? -0.230 -10.875 -27.638 1.00 89.69 214 PHE A N 1
ATOM 1685 C CA . PHE A 1 214 ? 0.193 -12.234 -27.948 1.00 89.69 214 PHE A CA 1
ATOM 1686 C C . PHE A 1 214 ? 0.660 -12.398 -29.401 1.00 89.69 214 PHE A C 1
ATOM 1688 O O . PHE A 1 214 ? 1.703 -12.998 -29.633 1.00 89.69 214 PHE A O 1
ATOM 1695 N N . SER A 1 215 ? -0.061 -11.837 -30.375 1.00 90.31 215 SER A N 1
ATOM 1696 C CA . SER A 1 215 ? 0.302 -11.939 -31.795 1.00 90.31 215 SER A CA 1
ATOM 1697 C C . SER A 1 215 ? 1.664 -11.305 -32.088 1.00 90.31 215 SER A C 1
ATOM 1699 O O . SER A 1 215 ? 2.488 -11.910 -32.765 1.00 90.31 215 SER A O 1
ATOM 1701 N N . GLU A 1 216 ? 1.924 -10.118 -31.534 1.00 91.38 216 GLU A N 1
ATOM 1702 C CA . GLU A 1 216 ? 3.214 -9.431 -31.647 1.00 91.38 216 GLU A CA 1
ATOM 1703 C C . GLU A 1 216 ? 4.346 -10.255 -31.022 1.00 91.38 216 GLU A C 1
ATOM 1705 O O . GLU A 1 216 ? 5.396 -10.413 -31.641 1.00 91.38 216 GLU A O 1
ATOM 1710 N N . MET A 1 217 ? 4.114 -10.839 -29.842 1.00 91.94 217 MET A N 1
ATOM 1711 C CA . MET A 1 217 ? 5.087 -11.719 -29.189 1.00 91.94 217 MET A CA 1
ATOM 1712 C C . MET A 1 217 ? 5.388 -12.956 -30.039 1.00 91.94 217 MET A C 1
ATOM 1714 O O . MET A 1 217 ? 6.548 -13.327 -30.187 1.00 91.94 217 MET A O 1
ATOM 1718 N N . MET A 1 218 ? 4.360 -13.578 -30.623 1.00 91.44 218 MET A N 1
ATOM 1719 C CA . MET A 1 218 ? 4.534 -14.745 -31.490 1.00 91.44 218 MET A CA 1
ATOM 1720 C C . MET A 1 218 ? 5.301 -14.398 -32.765 1.00 91.44 218 MET A C 1
ATOM 1722 O O . MET A 1 218 ? 6.171 -15.164 -33.171 1.00 91.44 218 MET A O 1
ATOM 1726 N N . PHE A 1 219 ? 5.037 -13.241 -33.376 1.00 91.25 219 PHE A N 1
ATOM 1727 C CA . PHE A 1 219 ? 5.804 -12.800 -34.540 1.00 91.25 219 PHE A CA 1
ATOM 1728 C C . PHE A 1 219 ? 7.252 -12.477 -34.180 1.00 91.25 219 PHE A C 1
ATOM 1730 O O . PHE A 1 219 ? 8.152 -12.914 -34.893 1.00 91.25 219 PHE A O 1
ATOM 1737 N N . ALA A 1 220 ? 7.495 -11.792 -33.061 1.00 92.75 220 ALA A N 1
ATOM 1738 C CA . ALA A 1 220 ? 8.849 -11.532 -32.586 1.00 92.75 220 ALA A CA 1
ATOM 1739 C C . ALA A 1 220 ? 9.617 -12.838 -32.332 1.00 92.75 220 ALA A C 1
ATOM 1741 O O . ALA A 1 220 ? 10.749 -12.974 -32.782 1.00 92.75 220 ALA A O 1
ATOM 1742 N N . LEU A 1 221 ? 8.984 -13.829 -31.697 1.00 89.75 221 LEU A N 1
ATOM 1743 C CA . LEU A 1 221 ? 9.571 -15.159 -31.506 1.00 89.75 221 LEU A CA 1
ATOM 1744 C C . LEU A 1 221 ? 9.823 -15.897 -32.826 1.00 89.75 221 LEU A C 1
ATOM 1746 O O . LEU A 1 221 ? 10.782 -16.650 -32.905 1.00 89.75 221 LEU A O 1
ATOM 1750 N N . SER A 1 222 ? 8.988 -15.692 -33.849 1.00 90.81 222 SER A N 1
ATOM 1751 C CA . SER A 1 222 ? 9.142 -16.373 -35.142 1.00 90.81 222 SER A CA 1
ATOM 1752 C C . SER A 1 222 ? 10.296 -15.847 -35.993 1.00 90.81 222 SER A C 1
ATOM 1754 O O . SER A 1 222 ? 10.807 -16.586 -36.826 1.00 90.81 222 SER A O 1
ATOM 1756 N N . VAL A 1 223 ? 10.677 -14.579 -35.806 1.00 91.75 223 VAL A N 1
ATOM 1757 C CA . VAL A 1 223 ? 11.784 -13.958 -36.550 1.00 91.75 223 VAL A CA 1
ATOM 1758 C C . VAL A 1 223 ? 13.100 -13.990 -35.782 1.00 91.75 223 VAL A C 1
ATOM 1760 O O . VAL A 1 223 ? 14.146 -13.769 -36.376 1.00 91.75 223 VAL A O 1
ATOM 1763 N N . LEU A 1 224 ? 13.061 -14.231 -34.468 1.00 91.69 224 LEU A N 1
ATOM 1764 C CA . LEU A 1 224 ? 14.260 -14.436 -33.665 1.00 91.69 224 LEU A CA 1
ATOM 1765 C C . LEU A 1 224 ? 14.862 -15.805 -33.991 1.00 91.69 224 LEU A C 1
ATOM 1767 O O . LEU A 1 224 ? 14.252 -16.832 -33.701 1.00 91.69 224 LEU A O 1
ATOM 1771 N N . ASP A 1 225 ? 16.091 -15.819 -34.498 1.00 89.25 225 ASP A N 1
ATOM 1772 C CA . ASP A 1 225 ? 16.834 -17.046 -34.812 1.00 89.25 225 ASP A CA 1
ATOM 1773 C C . ASP A 1 225 ? 17.452 -17.670 -33.548 1.00 89.25 225 ASP A C 1
ATOM 1775 O O . ASP A 1 225 ? 18.654 -17.930 -33.456 1.00 89.25 225 ASP A O 1
ATOM 1779 N N . LEU A 1 226 ? 16.617 -17.874 -32.526 1.00 88.81 226 LEU A N 1
ATOM 1780 C CA . LEU A 1 226 ? 16.980 -18.585 -31.306 1.00 88.81 226 LEU A CA 1
ATOM 1781 C C . LEU A 1 226 ? 16.732 -20.086 -31.489 1.00 88.81 226 LEU A C 1
ATOM 1783 O O . LEU A 1 226 ? 15.701 -20.478 -32.041 1.00 88.81 226 LEU A O 1
ATOM 1787 N N . PRO A 1 227 ? 17.632 -20.950 -30.996 1.00 86.56 227 PRO A N 1
ATOM 1788 C CA . PRO A 1 227 ? 17.444 -22.387 -31.111 1.00 86.56 227 PRO A CA 1
ATOM 1789 C C . PRO A 1 227 ? 16.240 -22.849 -30.271 1.00 86.56 227 PRO A C 1
ATOM 1791 O O . PRO A 1 227 ? 16.109 -22.499 -29.097 1.00 86.56 227 PRO A O 1
ATOM 1794 N N . PHE A 1 228 ? 15.360 -23.660 -30.869 1.00 83.19 228 PHE A N 1
ATOM 1795 C CA . PHE A 1 228 ? 14.214 -24.270 -30.173 1.00 83.19 228 PHE A CA 1
ATOM 1796 C C . PHE A 1 228 ? 14.630 -25.382 -29.206 1.00 83.19 228 PHE A C 1
ATOM 1798 O O . PHE A 1 228 ? 13.932 -25.650 -28.227 1.00 83.19 228 PHE A O 1
ATOM 1805 N N . GLU A 1 229 ? 15.759 -26.032 -29.485 1.00 84.81 229 GLU A N 1
ATOM 1806 C CA . GLU A 1 229 ? 16.364 -27.030 -28.612 1.00 84.81 229 GLU A CA 1
ATOM 1807 C C . GLU A 1 229 ? 17.506 -26.385 -27.815 1.00 84.81 229 GLU A C 1
ATOM 1809 O O . GLU A 1 229 ? 18.308 -25.644 -28.387 1.00 84.81 229 GLU A O 1
ATOM 1814 N N . PRO A 1 230 ? 17.595 -26.633 -26.498 1.00 80.19 230 PRO A N 1
ATOM 1815 C CA . PRO A 1 230 ? 18.664 -26.076 -25.683 1.00 80.19 230 PRO A CA 1
ATOM 1816 C C . PRO A 1 230 ? 20.014 -26.638 -26.137 1.00 80.19 230 PRO A C 1
ATOM 1818 O O . PRO A 1 230 ? 20.172 -27.848 -26.293 1.00 80.19 230 PRO A O 1
ATOM 1821 N N . VAL A 1 231 ? 20.990 -25.751 -26.319 1.00 81.50 231 VAL A N 1
ATOM 1822 C CA . VAL A 1 231 ? 22.361 -26.109 -26.696 1.00 81.50 231 VAL A CA 1
ATOM 1823 C C . VAL A 1 231 ? 23.261 -25.986 -25.473 1.00 81.50 231 VAL A C 1
ATOM 1825 O O . VAL A 1 231 ? 23.061 -25.108 -24.632 1.00 81.50 231 VAL A O 1
ATOM 1828 N N . ASP A 1 232 ? 24.249 -26.870 -25.364 1.00 82.06 232 ASP A N 1
ATOM 1829 C CA . ASP A 1 232 ? 25.246 -26.782 -24.302 1.00 82.06 232 ASP A CA 1
ATOM 1830 C C . ASP A 1 232 ? 26.086 -25.506 -24.464 1.00 82.06 232 ASP A C 1
ATOM 1832 O O . ASP A 1 232 ? 26.545 -25.163 -25.556 1.00 82.06 232 ASP A O 1
ATOM 1836 N N . HIS A 1 233 ? 26.298 -24.798 -23.357 1.00 84.50 233 HIS A N 1
ATOM 1837 C CA . HIS A 1 233 ? 27.101 -23.580 -23.317 1.00 84.50 233 HIS A CA 1
ATOM 1838 C C . HIS A 1 233 ? 28.257 -23.742 -22.333 1.00 84.50 233 HIS A C 1
ATOM 1840 O O . HIS A 1 233 ? 28.083 -24.272 -21.232 1.00 84.50 233 HIS A O 1
ATOM 1846 N N . GLU A 1 234 ? 29.435 -23.233 -22.692 1.00 85.81 234 GLU A N 1
ATOM 1847 C CA . GLU A 1 234 ? 30.556 -23.179 -21.756 1.00 85.81 234 GLU A CA 1
ATOM 1848 C C . GLU A 1 234 ? 30.351 -21.999 -20.804 1.00 85.81 234 GLU A C 1
ATOM 1850 O O . GLU A 1 234 ? 30.382 -20.834 -21.212 1.00 85.81 234 GLU A O 1
ATOM 1855 N N . VAL A 1 235 ? 30.151 -22.303 -19.521 1.00 86.25 235 VAL A N 1
ATOM 1856 C CA . VAL A 1 235 ? 30.006 -21.304 -18.459 1.00 86.25 235 VAL A CA 1
ATOM 1857 C C . VAL A 1 235 ? 31.188 -21.409 -17.504 1.00 86.25 235 VAL A C 1
ATOM 1859 O O . VAL A 1 235 ? 31.354 -22.409 -16.806 1.00 86.25 235 VAL A O 1
ATOM 1862 N N . GLU A 1 236 ? 31.989 -20.350 -17.424 1.00 86.94 236 GLU A N 1
ATOM 1863 C CA . GLU A 1 236 ? 33.044 -20.203 -16.425 1.00 86.94 236 GLU A CA 1
ATOM 1864 C C . GLU A 1 236 ? 32.682 -19.103 -15.425 1.00 86.94 236 GLU A C 1
ATOM 1866 O O . GLU A 1 236 ? 32.580 -17.925 -15.774 1.00 86.94 236 GLU A O 1
ATOM 1871 N N . ASN A 1 237 ? 32.573 -19.481 -14.151 1.00 83.31 237 ASN A N 1
ATOM 1872 C CA . ASN A 1 237 ? 32.362 -18.550 -13.045 1.00 83.31 237 ASN A CA 1
ATOM 1873 C C . ASN A 1 237 ? 33.629 -18.457 -12.191 1.00 83.31 237 ASN A C 1
ATOM 1875 O O . ASN A 1 237 ? 34.043 -19.436 -11.568 1.00 83.31 237 ASN A O 1
ATOM 1879 N N . LYS A 1 238 ? 34.241 -17.269 -12.133 1.00 81.31 238 LYS A N 1
ATOM 1880 C CA . LYS A 1 238 ? 35.416 -16.975 -11.296 1.00 81.31 238 LYS A CA 1
ATOM 1881 C C . LYS A 1 238 ? 35.098 -15.809 -10.364 1.00 81.31 238 LYS A C 1
ATOM 1883 O O . LYS A 1 238 ? 35.294 -14.646 -10.708 1.00 81.31 238 LYS A O 1
ATOM 1888 N N . GLY A 1 239 ? 34.606 -16.118 -9.164 1.00 80.94 239 GLY A N 1
ATOM 1889 C CA . GLY A 1 239 ? 34.188 -15.099 -8.195 1.00 80.94 239 GLY A CA 1
ATOM 1890 C C . GLY A 1 239 ? 33.010 -14.279 -8.727 1.00 80.94 239 GLY A C 1
ATOM 1891 O O . GLY A 1 239 ? 31.939 -14.830 -8.949 1.00 80.94 239 GLY A O 1
ATOM 1892 N N . SER A 1 240 ? 33.213 -12.974 -8.937 1.00 72.50 240 SER A N 1
ATOM 1893 C CA . SER A 1 240 ? 32.230 -12.068 -9.553 1.00 72.50 240 SER A CA 1
ATOM 1894 C C . SER A 1 240 ? 32.305 -12.006 -11.085 1.00 72.50 240 SER A C 1
ATOM 1896 O O . SER A 1 240 ? 31.483 -11.332 -11.700 1.00 72.50 240 SER A O 1
ATOM 1898 N N . ALA A 1 241 ? 33.283 -12.669 -11.712 1.00 76.44 241 ALA A N 1
ATOM 1899 C CA . ALA A 1 241 ? 33.405 -12.723 -13.163 1.00 76.44 241 ALA A CA 1
ATOM 1900 C C . ALA A 1 241 ? 32.594 -13.899 -13.729 1.00 76.44 241 ALA A C 1
ATOM 1902 O O . ALA A 1 241 ? 32.842 -15.053 -13.371 1.00 76.44 241 ALA A O 1
ATOM 1903 N N . PHE A 1 242 ? 31.659 -13.585 -14.628 1.00 82.81 242 PHE A N 1
ATOM 1904 C CA . PHE A 1 242 ? 30.861 -14.535 -15.403 1.00 82.81 242 PHE A CA 1
ATOM 1905 C C . PHE A 1 242 ? 31.351 -14.526 -16.854 1.00 82.81 242 PHE A C 1
ATOM 1907 O O . PHE A 1 242 ? 31.407 -13.466 -17.482 1.00 82.81 242 PHE A O 1
ATOM 1914 N N . SER A 1 243 ? 31.714 -15.689 -17.387 1.00 84.44 243 SER A N 1
ATOM 1915 C CA . SER A 1 243 ? 32.057 -15.870 -18.796 1.00 84.44 243 SER A CA 1
ATOM 1916 C C . SER A 1 243 ? 31.159 -16.947 -19.393 1.00 84.44 243 SER A C 1
ATOM 1918 O O . SER A 1 243 ? 31.092 -18.057 -18.874 1.00 84.44 243 SER A O 1
ATOM 1920 N N . LEU A 1 244 ? 30.465 -16.595 -20.475 1.00 86.88 244 LEU A N 1
ATOM 1921 C CA . LEU A 1 244 ? 29.606 -17.481 -21.255 1.00 86.88 244 LEU A CA 1
ATOM 1922 C C . LEU A 1 244 ? 30.140 -17.510 -22.684 1.00 86.88 244 LEU A C 1
ATOM 1924 O O . LEU A 1 244 ? 30.269 -16.452 -23.305 1.00 86.88 244 LEU A O 1
ATOM 1928 N N . LYS A 1 245 ? 30.428 -18.703 -23.200 1.00 85.38 245 LYS A N 1
ATOM 1929 C CA . LYS A 1 245 ? 30.686 -18.920 -24.624 1.00 85.38 245 LYS A CA 1
ATOM 1930 C C . LYS A 1 245 ? 29.594 -19.805 -25.205 1.00 85.38 245 LYS A C 1
ATOM 1932 O O . LYS A 1 245 ? 29.197 -20.801 -24.604 1.00 85.38 245 LYS A O 1
ATOM 1937 N N . SER A 1 246 ? 29.127 -19.416 -26.380 1.00 84.06 246 SER A N 1
ATOM 1938 C CA . SER A 1 246 ? 28.121 -20.135 -27.145 1.00 84.06 246 SER A CA 1
ATOM 1939 C C . SER A 1 246 ? 28.440 -19.991 -28.620 1.00 84.06 246 SER A C 1
ATOM 1941 O O . SER A 1 246 ? 28.747 -18.889 -29.076 1.00 84.06 246 SER A O 1
ATOM 1943 N N . ASP A 1 247 ? 28.302 -21.092 -29.348 1.00 83.06 247 ASP A N 1
ATOM 1944 C CA . ASP A 1 247 ? 28.414 -21.128 -30.807 1.00 83.06 247 ASP A CA 1
ATOM 1945 C C . ASP A 1 247 ? 27.074 -20.810 -31.498 1.00 83.06 247 ASP A C 1
ATOM 1947 O O . ASP A 1 247 ? 26.980 -20.827 -32.723 1.00 83.06 247 ASP A O 1
ATOM 1951 N N . GLN A 1 248 ? 26.026 -20.538 -30.712 1.00 84.12 248 GLN A N 1
ATOM 1952 C CA . GLN A 1 248 ? 24.672 -20.228 -31.170 1.00 84.12 248 GLN A CA 1
ATOM 1953 C C . GLN A 1 248 ? 24.198 -18.855 -30.674 1.00 84.12 248 GLN A C 1
ATOM 1955 O O . GLN A 1 248 ? 24.650 -18.402 -29.609 1.00 84.12 248 GLN A O 1
ATOM 1960 N N . PRO A 1 249 ? 23.261 -18.211 -31.394 1.00 85.56 249 PRO A N 1
ATOM 1961 C CA . PRO A 1 249 ? 22.665 -16.955 -30.963 1.00 85.56 249 PRO A CA 1
ATOM 1962 C C . PRO A 1 249 ? 21.934 -17.109 -29.622 1.00 85.56 249 PRO A C 1
ATOM 1964 O O . PRO A 1 249 ? 21.215 -18.080 -29.391 1.00 85.56 249 PRO A O 1
ATOM 1967 N N . LEU A 1 250 ? 22.117 -16.139 -28.725 1.00 85.38 250 LEU A N 1
ATOM 1968 C CA . LEU A 1 250 ? 21.508 -16.136 -27.395 1.00 85.38 250 LEU A CA 1
ATOM 1969 C C . LEU A 1 250 ? 21.117 -14.729 -26.961 1.00 85.38 250 LEU A C 1
ATOM 1971 O O . LEU A 1 250 ? 21.729 -13.737 -27.358 1.00 85.38 250 LEU A O 1
ATOM 1975 N N . LEU A 1 251 ? 20.130 -14.661 -26.073 1.00 85.44 251 LEU A N 1
ATOM 1976 C CA . LEU A 1 251 ? 19.745 -13.439 -25.379 1.00 85.44 251 LEU A CA 1
ATOM 1977 C C . LEU A 1 251 ? 20.249 -13.499 -23.938 1.00 85.44 251 LEU A C 1
ATOM 1979 O O . LEU A 1 251 ? 19.759 -14.282 -23.125 1.00 85.44 251 LEU A O 1
ATOM 1983 N N . LEU A 1 252 ? 21.233 -12.657 -23.615 1.00 85.06 252 LEU A N 1
ATOM 1984 C CA . LEU A 1 252 ? 21.792 -12.569 -22.270 1.00 85.06 252 LEU A CA 1
ATOM 1985 C C . LEU A 1 252 ? 21.095 -11.466 -21.471 1.00 85.06 252 LEU A C 1
ATOM 1987 O O . LEU A 1 252 ? 21.274 -10.277 -21.735 1.00 85.06 252 LEU A O 1
ATOM 1991 N N . PHE A 1 253 ? 20.371 -11.864 -20.430 1.00 83.88 253 PHE A N 1
ATOM 1992 C CA . PHE A 1 253 ? 19.915 -10.945 -19.396 1.00 83.88 253 PHE A CA 1
ATOM 1993 C C . PHE A 1 253 ? 20.938 -10.885 -18.268 1.00 83.88 253 PHE A C 1
ATOM 1995 O O . PHE A 1 253 ? 21.181 -11.875 -17.581 1.00 83.88 253 PHE A O 1
ATOM 2002 N N . HIS A 1 254 ? 21.521 -9.708 -18.056 1.00 82.06 254 HIS A N 1
ATOM 2003 C CA . HIS A 1 254 ? 22.466 -9.471 -16.973 1.00 82.06 254 HIS A CA 1
ATOM 2004 C C . HIS A 1 254 ? 21.861 -8.523 -15.935 1.00 82.06 254 HIS A C 1
ATOM 2006 O O . HIS A 1 254 ? 21.537 -7.373 -16.237 1.00 82.06 254 HIS A O 1
ATOM 2012 N N . GLN A 1 255 ? 21.740 -9.006 -14.699 1.00 79.81 255 GLN A N 1
ATOM 2013 C CA . GLN A 1 255 ? 21.363 -8.205 -13.541 1.00 79.81 255 GLN A CA 1
ATOM 2014 C C . GLN A 1 255 ? 22.519 -8.199 -12.539 1.00 79.81 255 GLN A C 1
ATOM 2016 O O . GLN A 1 255 ? 22.900 -9.242 -12.018 1.00 79.81 255 GLN A O 1
ATOM 2021 N N . GLU A 1 256 ? 23.048 -7.014 -12.241 1.00 77.44 256 GLU A N 1
ATOM 2022 C CA . GLU A 1 256 ? 24.149 -6.831 -11.293 1.00 77.44 256 GLU A CA 1
ATOM 2023 C C . GLU A 1 256 ? 23.713 -5.941 -10.128 1.00 77.44 256 GLU A C 1
ATOM 2025 O O . GLU A 1 256 ? 23.016 -4.939 -10.317 1.00 77.44 256 GLU A O 1
ATOM 2030 N N . ILE A 1 257 ? 24.170 -6.272 -8.920 1.00 75.19 257 ILE A N 1
ATOM 2031 C CA . ILE A 1 257 ? 24.059 -5.400 -7.749 1.00 75.19 257 ILE A CA 1
ATOM 2032 C C . ILE A 1 257 ? 25.405 -4.702 -7.570 1.00 75.19 257 ILE A C 1
ATOM 2034 O O .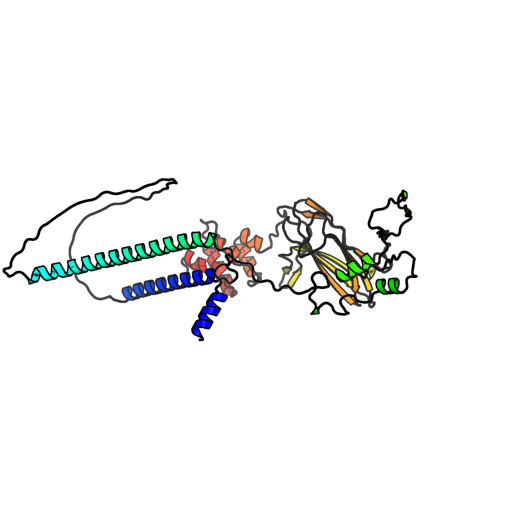 ILE A 1 257 ? 26.394 -5.331 -7.206 1.00 75.19 257 ILE A O 1
ATOM 2038 N N . ARG A 1 258 ? 25.435 -3.390 -7.809 1.00 76.25 258 ARG A N 1
ATOM 2039 C CA . ARG A 1 258 ? 26.617 -2.549 -7.581 1.00 76.25 258 ARG A CA 1
ATOM 2040 C C . ARG A 1 258 ? 26.455 -1.708 -6.326 1.00 76.25 258 ARG A C 1
ATOM 2042 O O . ARG A 1 258 ? 25.351 -1.266 -6.003 1.00 76.25 258 ARG A O 1
ATOM 2049 N N . GLU A 1 259 ? 27.569 -1.426 -5.658 1.00 78.56 259 GLU A N 1
ATOM 2050 C CA . GLU A 1 259 ? 27.581 -0.471 -4.554 1.00 78.56 259 GLU A CA 1
ATOM 2051 C C . GLU A 1 259 ? 27.197 0.929 -5.049 1.00 78.56 259 GLU A C 1
ATOM 2053 O O . GLU A 1 259 ? 27.851 1.523 -5.910 1.00 78.56 259 GLU A O 1
ATOM 2058 N N . ALA A 1 260 ? 26.123 1.475 -4.484 1.00 76.06 260 ALA A N 1
ATOM 2059 C CA . ALA A 1 260 ? 25.701 2.838 -4.754 1.00 76.06 260 ALA A CA 1
ATOM 2060 C C . ALA A 1 260 ? 26.438 3.801 -3.817 1.00 76.06 260 ALA A C 1
ATOM 2062 O O . ALA A 1 260 ? 26.272 3.752 -2.597 1.00 76.06 260 ALA A O 1
ATOM 2063 N N . LYS A 1 261 ? 27.218 4.722 -4.388 1.00 83.19 261 LYS A N 1
ATOM 2064 C CA . LYS A 1 261 ? 27.784 5.842 -3.628 1.00 83.19 261 LYS A CA 1
ATOM 2065 C C . LYS A 1 261 ? 26.669 6.812 -3.235 1.00 83.19 261 LYS A C 1
ATOM 2067 O O . LYS A 1 261 ? 25.686 6.968 -3.961 1.00 83.19 261 LYS A O 1
ATOM 2072 N N . ASN A 1 262 ? 26.831 7.484 -2.100 1.00 82.06 262 ASN A N 1
ATOM 2073 C CA . ASN A 1 262 ? 25.952 8.593 -1.742 1.00 82.06 262 ASN A CA 1
ATOM 2074 C C . ASN A 1 262 ? 26.236 9.776 -2.677 1.00 82.06 262 ASN A C 1
ATOM 2076 O O . ASN A 1 262 ? 27.390 10.181 -2.841 1.00 82.06 262 ASN A O 1
ATOM 2080 N N . ALA A 1 263 ? 25.191 10.322 -3.288 1.00 80.88 263 ALA A N 1
ATOM 2081 C CA . ALA A 1 263 ? 25.291 11.522 -4.102 1.00 80.88 263 ALA A CA 1
ATOM 2082 C C . ALA A 1 263 ? 25.603 12.737 -3.208 1.00 80.88 263 ALA A C 1
ATOM 2084 O O . ALA A 1 263 ? 25.148 12.820 -2.067 1.00 80.88 263 ALA A O 1
ATOM 2085 N N . LYS A 1 264 ? 26.378 13.700 -3.724 1.00 73.75 264 LYS A N 1
ATOM 2086 C CA . LYS A 1 264 ? 26.749 14.918 -2.974 1.00 73.75 264 LYS A CA 1
ATOM 2087 C C . LYS A 1 264 ? 25.521 15.760 -2.593 1.00 73.75 264 LYS A C 1
ATOM 2089 O O . LYS A 1 264 ? 25.490 16.325 -1.504 1.00 73.75 264 LYS A O 1
ATOM 2094 N N . ASP A 1 265 ? 24.492 15.728 -3.436 1.00 72.44 265 ASP A N 1
ATOM 2095 C CA . ASP A 1 265 ? 23.207 16.420 -3.270 1.00 72.44 265 ASP A CA 1
ATOM 2096 C C . ASP A 1 265 ? 22.208 15.645 -2.383 1.00 72.44 265 ASP A C 1
ATOM 2098 O O . ASP A 1 265 ? 21.017 15.940 -2.368 1.00 72.44 265 ASP A O 1
ATOM 2102 N N . ALA A 1 266 ? 22.646 14.621 -1.644 1.00 65.94 266 ALA A N 1
ATOM 2103 C CA . ALA A 1 266 ? 21.777 13.793 -0.798 1.00 65.94 266 ALA A CA 1
ATOM 2104 C C . ALA A 1 266 ? 20.911 14.591 0.199 1.00 65.94 266 ALA A C 1
ATOM 2106 O O . ALA A 1 266 ? 19.826 14.152 0.569 1.00 65.94 266 ALA A O 1
ATOM 2107 N N . ARG A 1 267 ? 21.366 15.778 0.622 1.00 65.25 267 ARG A N 1
ATOM 2108 C CA . ARG A 1 267 ? 20.643 16.641 1.575 1.00 65.25 267 ARG A CA 1
ATOM 2109 C C . ARG A 1 267 ? 19.438 17.365 0.965 1.00 65.25 267 ARG A C 1
ATOM 2111 O O . ARG A 1 267 ? 18.642 17.924 1.712 1.00 65.25 267 ARG A O 1
ATOM 2118 N N . ASP A 1 268 ? 19.294 17.323 -0.354 1.00 81.81 268 ASP A N 1
ATOM 2119 C CA . ASP A 1 268 ? 18.292 18.092 -1.091 1.00 81.81 268 ASP A CA 1
ATOM 2120 C C . ASP A 1 268 ? 16.946 17.375 -1.220 1.00 81.81 268 ASP A C 1
ATOM 2122 O O . ASP A 1 268 ? 16.014 17.953 -1.765 1.00 81.81 268 ASP A O 1
ATOM 2126 N N . ILE A 1 269 ? 16.825 16.126 -0.756 1.00 89.00 269 ILE A N 1
ATOM 2127 C CA . ILE A 1 269 ? 15.573 15.362 -0.763 1.00 89.00 269 ILE A CA 1
ATOM 2128 C C . ILE A 1 269 ? 15.247 14.918 0.657 1.00 89.00 269 ILE A C 1
ATOM 2130 O O . ILE A 1 269 ? 16.056 14.274 1.326 1.00 89.00 269 ILE A O 1
ATOM 2134 N N . LEU A 1 270 ? 14.028 15.220 1.101 1.00 91.94 270 LEU A N 1
ATOM 2135 C CA . LEU A 1 270 ? 13.525 14.772 2.395 1.00 91.94 270 LEU A CA 1
ATOM 2136 C C . LEU A 1 270 ? 12.704 13.499 2.207 1.00 91.94 270 LEU A C 1
ATOM 2138 O O . LEU A 1 270 ? 11.842 13.430 1.331 1.00 91.94 270 LEU A O 1
ATOM 2142 N N . LEU A 1 271 ? 12.971 12.499 3.043 1.00 92.88 271 LEU A N 1
ATOM 2143 C CA . LEU A 1 271 ? 12.267 11.223 3.053 1.00 92.88 271 LEU A CA 1
ATOM 2144 C C . LEU A 1 271 ? 11.712 10.967 4.452 1.00 92.88 271 LEU A C 1
ATOM 2146 O O . LEU A 1 271 ? 12.461 10.953 5.429 1.00 92.88 271 LEU A O 1
ATOM 2150 N N . SER A 1 272 ? 10.411 10.717 4.526 1.00 92.56 272 SER A N 1
ATOM 2151 C CA . SER A 1 272 ? 9.726 10.265 5.732 1.00 92.56 272 SER A CA 1
ATOM 2152 C C . SER A 1 272 ? 9.085 8.906 5.474 1.00 92.56 272 SER A C 1
ATOM 2154 O O . SER A 1 272 ? 8.478 8.691 4.424 1.00 92.56 272 SER A O 1
ATOM 2156 N N . GLN A 1 273 ? 9.240 7.990 6.427 1.00 92.25 273 GLN A N 1
ATOM 2157 C CA . GLN A 1 273 ? 8.666 6.651 6.392 1.00 92.25 273 GLN A CA 1
ATOM 2158 C C . GLN A 1 273 ? 7.977 6.394 7.728 1.00 92.25 273 GLN A C 1
ATOM 2160 O O . GLN A 1 273 ? 8.644 6.358 8.761 1.00 92.25 273 GLN A O 1
ATOM 2165 N N . ASN A 1 274 ? 6.660 6.211 7.696 1.00 93.44 274 ASN A N 1
ATOM 2166 C CA . ASN A 1 274 ? 5.853 5.980 8.888 1.00 93.44 274 ASN A CA 1
ATOM 2167 C C . ASN A 1 274 ? 4.909 4.792 8.694 1.00 93.44 274 ASN A C 1
ATOM 2169 O O . ASN A 1 274 ? 4.422 4.546 7.591 1.00 93.44 274 ASN A O 1
ATOM 2173 N N . PHE A 1 275 ? 4.613 4.083 9.780 1.00 93.38 275 PHE A N 1
ATOM 2174 C CA . PHE A 1 275 ? 3.735 2.913 9.777 1.00 93.38 275 PHE A CA 1
ATOM 2175 C C . PHE A 1 275 ? 2.462 3.203 10.561 1.00 93.38 275 PHE A C 1
ATOM 2177 O O . PHE A 1 275 ? 2.519 3.845 11.605 1.00 93.38 275 PHE A O 1
ATOM 2184 N N . TYR A 1 276 ? 1.319 2.724 10.083 1.00 92.94 276 TYR A N 1
ATOM 2185 C CA . TYR A 1 276 ? 0.018 2.920 10.725 1.00 92.94 276 TYR A CA 1
ATOM 2186 C C . TYR A 1 276 ? -0.866 1.684 10.552 1.00 92.94 276 TYR A C 1
ATOM 2188 O O . TYR A 1 276 ? -0.660 0.876 9.647 1.00 92.94 276 TYR A O 1
ATOM 2196 N N . ARG A 1 277 ? -1.869 1.524 11.418 1.00 91.88 277 ARG A N 1
ATOM 2197 C CA . ARG A 1 277 ? -2.877 0.460 11.286 1.00 91.88 277 ARG A CA 1
ATOM 2198 C C . ARG A 1 277 ? -3.911 0.879 10.238 1.00 91.88 277 ARG A C 1
ATOM 2200 O O . ARG A 1 277 ? -4.424 1.994 10.312 1.00 91.88 277 ARG A O 1
ATOM 2207 N N . ALA A 1 278 ? -4.214 0.027 9.260 1.00 89.19 278 ALA A N 1
ATOM 2208 C CA . ALA A 1 278 ? -5.030 0.415 8.103 1.00 89.19 278 ALA A CA 1
ATOM 2209 C C . ALA A 1 278 ? -6.476 0.804 8.475 1.00 89.19 278 ALA A C 1
ATOM 2211 O O . ALA A 1 278 ? -7.064 1.687 7.858 1.00 89.19 278 ALA A O 1
ATOM 2212 N N . ASP A 1 279 ? -7.026 0.190 9.519 1.00 84.19 279 ASP A N 1
ATOM 2213 C CA . ASP A 1 279 ? -8.350 0.460 10.096 1.00 84.19 279 ASP A CA 1
ATOM 2214 C C . ASP A 1 279 ? -8.366 1.644 11.087 1.00 84.19 279 ASP A C 1
ATOM 2216 O O . ASP A 1 279 ? -9.433 2.086 11.505 1.00 84.19 279 ASP A O 1
ATOM 2220 N N . SER A 1 280 ? -7.200 2.164 11.482 1.00 82.94 280 SER A N 1
ATOM 2221 C CA . SER A 1 280 ? -7.062 3.212 12.499 1.00 82.94 280 SER A CA 1
ATOM 2222 C C . SER A 1 280 ? -5.939 4.191 12.141 1.00 82.94 280 SER A C 1
ATOM 2224 O O . SER A 1 280 ? -5.036 4.441 12.938 1.00 82.94 280 SER A O 1
ATOM 2226 N N . ARG A 1 281 ? -6.001 4.769 10.936 1.00 82.38 281 ARG A N 1
ATOM 2227 C CA . ARG A 1 281 ? -4.976 5.703 10.438 1.00 82.38 281 ARG A CA 1
ATOM 2228 C C . ARG A 1 281 ? -4.904 7.019 11.210 1.00 82.38 281 ARG A C 1
ATOM 2230 O O . ARG A 1 281 ? -3.832 7.600 11.274 1.00 82.38 281 ARG A O 1
ATOM 2237 N N . TYR A 1 282 ? -6.010 7.498 11.775 1.00 84.00 282 TYR A N 1
ATOM 2238 C CA . TYR A 1 282 ? -6.076 8.830 12.376 1.00 84.00 282 TYR A CA 1
ATOM 2239 C C . TYR A 1 282 ? -6.526 8.784 13.833 1.00 84.00 282 TYR A C 1
ATOM 2241 O O . TYR A 1 282 ? -7.429 8.024 14.179 1.00 84.00 282 TYR A O 1
ATOM 2249 N N . VAL A 1 283 ? -5.934 9.647 14.654 1.00 79.75 283 VAL A N 1
ATOM 2250 C CA . VAL A 1 283 ? -6.365 9.969 16.018 1.00 79.75 283 VAL A CA 1
ATOM 2251 C C . VAL A 1 283 ? -6.699 11.452 16.061 1.00 79.75 283 VAL A C 1
ATOM 2253 O O . VAL A 1 283 ? -6.088 12.253 15.358 1.00 79.75 283 VAL A O 1
ATOM 2256 N N . ASN A 1 284 ? -7.709 11.819 16.844 1.00 68.25 284 ASN A N 1
ATOM 2257 C CA . ASN A 1 284 ? -8.020 13.223 17.065 1.00 68.25 284 ASN A CA 1
ATOM 2258 C C . ASN A 1 284 ? -7.544 13.626 18.452 1.00 68.25 284 ASN A C 1
ATOM 2260 O O . ASN A 1 284 ? -7.951 12.995 19.425 1.00 68.25 284 ASN A O 1
ATOM 2264 N N . ASP A 1 285 ? -6.760 14.691 18.520 1.00 68.81 285 ASP A N 1
ATOM 2265 C CA . ASP A 1 285 ? -6.331 15.318 19.766 1.00 68.81 285 ASP A CA 1
ATOM 2266 C C . ASP A 1 285 ? -6.697 16.804 19.700 1.00 68.81 285 ASP A C 1
ATOM 2268 O O . ASP A 1 285 ? -6.468 17.459 18.684 1.00 68.81 285 ASP A O 1
ATOM 2272 N N . GLY A 1 286 ? -7.395 17.321 20.712 1.00 63.44 286 GLY A N 1
ATOM 2273 C CA . GLY A 1 286 ? -7.804 18.734 20.759 1.00 63.44 286 GLY A CA 1
ATOM 2274 C C . GLY A 1 286 ? -8.677 19.245 19.594 1.00 63.44 286 GLY A C 1
ATOM 2275 O O . GLY A 1 286 ? -8.795 20.451 19.408 1.00 63.44 286 GLY A O 1
ATOM 2276 N N . GLY A 1 287 ? -9.298 18.363 18.800 1.00 69.38 287 GLY A N 1
ATOM 2277 C CA . GLY A 1 287 ? -10.074 18.740 17.606 1.00 69.38 287 GLY A CA 1
ATOM 2278 C C . GLY A 1 287 ? -9.276 18.741 16.296 1.00 69.38 287 GLY A C 1
ATOM 2279 O O . GLY A 1 287 ? -9.879 18.847 15.226 1.00 69.38 287 GLY A O 1
ATOM 2280 N N . GLU A 1 288 ? -7.963 18.525 16.360 1.00 73.31 288 GLU A N 1
ATOM 2281 C CA . GLU A 1 288 ? -7.096 18.325 15.200 1.00 73.31 288 GLU A CA 1
ATOM 2282 C C . GLU A 1 288 ? -7.008 16.840 14.834 1.00 73.31 288 GLU A C 1
ATOM 2284 O O . GLU A 1 288 ? -7.051 15.964 15.698 1.00 73.31 288 GLU A O 1
ATOM 2289 N N . ARG A 1 289 ? -6.914 16.542 13.533 1.00 80.19 289 ARG A N 1
ATOM 2290 C CA . ARG A 1 289 ? -6.772 15.175 13.013 1.00 80.19 289 ARG A CA 1
ATOM 2291 C C . ARG A 1 289 ? -5.293 14.879 12.793 1.00 80.19 289 ARG A C 1
ATOM 2293 O O . ARG A 1 289 ? -4.694 15.436 11.878 1.00 80.19 289 ARG A O 1
ATOM 2300 N N . LEU A 1 290 ? -4.744 13.969 13.587 1.00 83.19 290 LEU A N 1
ATOM 2301 C CA . LEU A 1 290 ? -3.350 13.535 13.536 1.00 83.19 290 LEU A CA 1
ATOM 2302 C C . LEU A 1 290 ? -3.247 12.110 12.985 1.00 83.19 290 LEU A C 1
ATOM 2304 O O . LEU A 1 290 ? -4.164 11.302 13.146 1.00 83.19 290 LEU A O 1
ATOM 2308 N N . ASP A 1 291 ? -2.133 11.790 12.327 1.00 84.06 291 ASP A N 1
ATOM 2309 C CA . ASP A 1 291 ? -1.839 10.413 11.925 1.00 84.06 291 ASP A CA 1
ATOM 2310 C C . ASP A 1 291 ? -1.449 9.570 13.151 1.00 84.06 291 ASP A C 1
ATOM 2312 O O . ASP A 1 291 ? -0.600 9.948 13.962 1.00 84.06 291 ASP A O 1
ATOM 2316 N N . ASN A 1 292 ? -2.062 8.394 13.271 1.00 85.19 292 ASN A N 1
ATOM 2317 C CA . ASN A 1 292 ? -1.820 7.438 14.342 1.00 85.19 292 ASN A CA 1
ATOM 2318 C C . ASN A 1 292 ? -0.723 6.449 13.939 1.00 85.19 292 ASN A C 1
ATOM 2320 O O . ASN A 1 292 ? -0.987 5.339 13.461 1.00 85.19 292 ASN A O 1
ATOM 2324 N N . PHE A 1 293 ? 0.526 6.884 14.089 1.00 88.50 293 PHE A N 1
ATOM 2325 C CA . PHE A 1 293 ? 1.673 6.062 13.733 1.00 88.50 293 PHE A CA 1
ATOM 2326 C C . PHE A 1 293 ? 2.036 5.058 14.828 1.00 88.50 293 PHE A C 1
ATOM 2328 O O . PHE A 1 293 ? 2.205 5.406 15.996 1.00 88.50 293 PHE A O 1
ATOM 2335 N N . VAL A 1 294 ? 2.244 3.809 14.418 1.00 86.31 294 VAL A N 1
ATOM 2336 C CA . VAL A 1 294 ? 2.651 2.700 15.284 1.00 86.31 294 VAL A CA 1
ATOM 2337 C C . VAL A 1 294 ? 4.175 2.593 15.275 1.00 86.31 294 VAL A C 1
ATOM 2339 O O . VAL A 1 294 ? 4.787 2.506 14.210 1.00 86.31 294 VAL A O 1
ATOM 2342 N N . LYS A 1 295 ? 4.791 2.615 16.463 1.00 84.00 295 LYS A N 1
ATOM 2343 C CA . LYS A 1 295 ? 6.259 2.610 16.629 1.00 84.00 295 LYS A CA 1
ATOM 2344 C C . LYS A 1 295 ? 6.804 1.418 17.418 1.00 84.00 295 LYS A C 1
ATOM 2346 O O . LYS A 1 295 ? 7.942 1.031 17.179 1.00 84.00 295 LYS A O 1
ATOM 2351 N N . ASP A 1 296 ? 6.005 0.858 18.325 1.00 84.25 296 ASP A N 1
ATOM 2352 C CA . ASP A 1 296 ? 6.458 -0.156 19.284 1.00 84.25 296 ASP A CA 1
ATOM 2353 C C . ASP A 1 296 ? 6.092 -1.576 18.818 1.00 84.25 296 ASP A C 1
ATOM 2355 O O . ASP A 1 296 ? 6.931 -2.299 18.281 1.00 84.25 296 ASP A O 1
ATOM 2359 N N . GLU A 1 297 ? 4.836 -1.976 19.030 1.00 91.81 297 GLU A N 1
ATOM 2360 C CA . GLU A 1 297 ? 4.347 -3.337 18.800 1.00 91.81 297 GLU A CA 1
ATOM 2361 C C . GLU A 1 297 ? 3.279 -3.392 17.710 1.00 91.81 297 GLU A C 1
ATOM 2363 O O . GLU A 1 297 ? 2.458 -2.486 17.545 1.00 91.81 297 GLU A O 1
ATOM 2368 N N . PHE A 1 298 ? 3.275 -4.510 16.995 1.00 93.31 298 PHE A N 1
ATOM 2369 C CA . PHE A 1 298 ? 2.379 -4.805 15.890 1.00 93.31 298 PHE A CA 1
ATOM 2370 C C . PHE A 1 298 ? 1.594 -6.075 16.202 1.00 93.31 298 PHE A C 1
ATOM 2372 O O . PHE A 1 298 ? 2.057 -6.938 16.937 1.00 93.31 298 PHE A O 1
ATOM 2379 N N . LEU A 1 299 ? 0.394 -6.204 15.655 1.00 92.81 299 LEU A N 1
ATOM 2380 C CA . LEU A 1 299 ? -0.473 -7.357 15.860 1.00 92.81 299 LEU A CA 1
ATOM 2381 C C . LEU A 1 299 ? -0.435 -8.267 14.635 1.00 92.81 299 LEU A C 1
ATOM 2383 O O . LEU A 1 299 ? -0.491 -7.793 13.498 1.00 92.81 299 LEU A O 1
ATOM 2387 N N . LYS A 1 300 ? -0.385 -9.582 14.859 1.00 94.19 300 LYS A N 1
ATOM 2388 C CA . LYS A 1 300 ? -0.572 -10.545 13.764 1.00 94.19 300 LYS A CA 1
ATOM 2389 C C . LYS A 1 300 ? -1.978 -10.415 13.170 1.00 94.19 300 LYS A C 1
ATOM 2391 O O . LYS A 1 300 ? -2.919 -10.042 13.866 1.00 94.19 300 LYS A O 1
ATOM 2396 N N . GLN A 1 301 ? -2.121 -10.769 11.896 1.00 92.81 301 GLN A N 1
ATOM 2397 C CA . GLN A 1 301 ? -3.393 -10.817 11.161 1.00 92.81 301 GLN A CA 1
ATOM 2398 C C . GLN A 1 301 ? -4.143 -9.476 11.083 1.00 92.81 301 GLN A C 1
ATOM 2400 O O . GLN A 1 301 ? -5.332 -9.443 10.776 1.00 92.81 301 GLN A O 1
ATOM 2405 N N . ILE A 1 302 ? -3.446 -8.361 11.317 1.00 93.75 302 ILE A N 1
ATOM 2406 C CA . ILE A 1 302 ? -3.976 -7.012 11.126 1.00 93.75 302 ILE A CA 1
ATOM 2407 C C . ILE A 1 302 ? -3.266 -6.346 9.952 1.00 93.75 302 ILE A C 1
ATOM 2409 O O . ILE A 1 302 ? -2.050 -6.455 9.797 1.00 93.75 302 ILE A O 1
ATOM 2413 N N . ALA A 1 303 ? -4.041 -5.642 9.128 1.00 95.12 303 ALA A N 1
ATOM 2414 C CA . ALA A 1 303 ? -3.522 -4.858 8.021 1.00 95.12 303 ALA A CA 1
ATOM 2415 C C . ALA A 1 303 ? -2.820 -3.586 8.526 1.00 95.12 303 ALA A C 1
ATOM 2417 O O . ALA A 1 303 ? -3.411 -2.755 9.223 1.00 95.12 303 ALA A O 1
ATOM 2418 N N . TYR A 1 304 ? -1.570 -3.413 8.114 1.00 95.81 304 TYR A N 1
ATOM 2419 C CA . TYR A 1 304 ? -0.762 -2.220 8.330 1.00 95.81 304 TYR A CA 1
ATOM 2420 C C . TYR A 1 304 ? -0.480 -1.523 7.001 1.00 95.81 304 TYR A C 1
ATOM 2422 O O . TYR A 1 304 ? -0.396 -2.158 5.950 1.00 95.81 304 TYR A O 1
ATOM 2430 N N . GLY A 1 305 ? -0.347 -0.201 7.056 1.00 94.25 305 GLY A N 1
ATOM 2431 C CA . GLY A 1 305 ? 0.099 0.638 5.953 1.00 94.25 305 GLY A CA 1
ATOM 2432 C C . GLY A 1 305 ? 1.460 1.253 6.254 1.00 94.25 305 GLY A C 1
ATOM 2433 O O . GLY A 1 305 ? 1.739 1.647 7.388 1.00 94.25 305 GLY A O 1
ATOM 2434 N N . CYS A 1 306 ? 2.302 1.357 5.232 1.00 93.56 306 CYS A N 1
ATOM 2435 C CA . CYS A 1 306 ? 3.514 2.165 5.255 1.00 93.56 306 CYS A CA 1
ATOM 2436 C C . CYS A 1 306 ? 3.299 3.393 4.375 1.00 93.56 306 CYS A C 1
ATOM 2438 O O . CYS A 1 306 ? 3.106 3.256 3.168 1.00 93.56 306 CYS A O 1
ATOM 2440 N N . GLN A 1 307 ? 3.363 4.578 4.980 1.00 93.75 307 GLN A N 1
ATOM 2441 C CA . GLN A 1 307 ? 3.364 5.850 4.272 1.00 93.75 307 GLN A CA 1
ATOM 2442 C C . GLN A 1 307 ? 4.799 6.277 4.000 1.00 93.75 307 GLN A C 1
ATOM 2444 O O . GLN A 1 307 ? 5.603 6.439 4.921 1.00 93.75 307 GLN A O 1
ATOM 2449 N N . VAL A 1 308 ? 5.093 6.510 2.728 1.00 93.88 308 VAL A N 1
ATOM 2450 C CA . VAL A 1 308 ? 6.365 7.050 2.263 1.00 93.88 308 VAL A CA 1
ATOM 2451 C C . VAL A 1 308 ? 6.113 8.427 1.681 1.00 93.88 308 VAL A C 1
ATOM 2453 O O . VAL A 1 308 ? 5.374 8.564 0.708 1.00 93.88 308 VAL A O 1
ATOM 2456 N N . VAL A 1 309 ? 6.737 9.446 2.261 1.00 94.88 309 VAL A N 1
ATOM 2457 C CA . VAL A 1 309 ? 6.650 10.832 1.793 1.00 94.88 309 VAL A CA 1
ATOM 2458 C C . VAL A 1 309 ? 8.024 11.269 1.313 1.00 94.88 309 VAL A C 1
ATOM 2460 O O . VAL A 1 309 ? 8.987 11.237 2.079 1.00 94.88 309 VAL A O 1
ATOM 2463 N N . ILE A 1 310 ? 8.111 11.669 0.046 1.00 94.56 310 ILE A N 1
ATOM 2464 C CA . ILE A 1 310 ? 9.333 12.168 -0.583 1.00 94.56 310 ILE A CA 1
ATOM 2465 C C . ILE A 1 310 ? 9.098 13.617 -0.997 1.00 94.56 310 ILE A C 1
ATOM 2467 O O . ILE A 1 310 ? 8.222 13.890 -1.819 1.00 94.56 310 ILE A O 1
ATOM 2471 N N . THR A 1 311 ? 9.892 14.536 -0.459 1.00 94.81 311 THR A N 1
ATOM 2472 C CA . THR A 1 311 ? 9.767 15.974 -0.719 1.00 94.81 311 THR A CA 1
ATOM 2473 C C . THR A 1 311 ? 11.018 16.511 -1.393 1.00 94.81 311 THR A C 1
ATOM 2475 O O . THR A 1 311 ? 12.138 16.243 -0.954 1.00 94.81 311 THR A O 1
ATOM 2478 N N . ASN A 1 312 ? 10.803 17.298 -2.446 1.00 94.62 312 ASN A N 1
ATOM 2479 C CA . ASN A 1 312 ? 11.817 18.086 -3.125 1.00 94.62 312 ASN A CA 1
ATOM 2480 C C . ASN A 1 312 ? 11.725 19.550 -2.674 1.00 94.62 312 ASN A C 1
ATOM 2482 O O . ASN A 1 312 ? 10.922 20.300 -3.225 1.00 94.62 312 ASN A O 1
ATOM 2486 N N . PRO A 1 313 ? 12.521 19.977 -1.685 1.00 92.62 313 PRO A N 1
ATOM 2487 C CA . PRO A 1 313 ? 12.616 21.376 -1.288 1.00 92.62 313 PRO A CA 1
ATOM 2488 C C . PRO A 1 313 ? 13.370 22.273 -2.286 1.00 92.62 313 PRO A C 1
ATOM 2490 O O . PRO A 1 313 ? 13.446 23.475 -2.039 1.00 92.62 313 PRO A O 1
ATOM 2493 N N . THR A 1 314 ? 13.961 21.753 -3.370 1.00 90.19 314 THR A N 1
ATOM 2494 C CA . THR A 1 314 ? 14.737 22.579 -4.312 1.00 90.19 314 THR A CA 1
ATOM 2495 C C . THR A 1 314 ? 13.882 23.151 -5.442 1.00 90.19 314 THR A C 1
ATOM 2497 O O . THR A 1 314 ? 12.769 22.702 -5.719 1.00 90.19 314 THR A O 1
ATOM 2500 N N . SER A 1 315 ? 14.439 24.148 -6.135 1.00 91.12 315 SER A N 1
ATOM 2501 C CA . SER A 1 315 ? 13.843 24.772 -7.321 1.00 91.12 315 SER A CA 1
ATOM 2502 C C . SER A 1 315 ? 14.027 23.961 -8.613 1.00 91.12 315 SER A C 1
ATOM 2504 O O . SER A 1 315 ? 13.545 24.371 -9.668 1.00 91.12 315 SER A O 1
ATOM 2506 N N . SER A 1 316 ? 14.730 22.825 -8.564 1.00 89.94 316 SER A N 1
ATOM 2507 C CA . SER A 1 316 ? 15.057 22.011 -9.736 1.00 89.94 316 SER A CA 1
ATOM 2508 C C . SER A 1 316 ? 14.201 20.750 -9.811 1.00 89.94 316 SER A C 1
ATOM 2510 O O . SER A 1 316 ? 13.910 20.109 -8.803 1.00 89.94 316 SER A O 1
ATOM 2512 N N . VAL A 1 317 ? 13.814 20.365 -11.029 1.00 91.88 317 VAL A N 1
ATOM 2513 C CA . VAL A 1 317 ? 13.149 19.079 -11.279 1.00 91.88 317 VAL A CA 1
ATOM 2514 C C . VAL A 1 317 ? 14.140 17.952 -11.002 1.00 91.88 317 VAL A C 1
ATOM 2516 O O . VAL A 1 317 ? 15.257 17.957 -11.523 1.00 91.88 317 VAL A O 1
ATOM 2519 N N . ARG A 1 318 ? 13.720 16.942 -10.238 1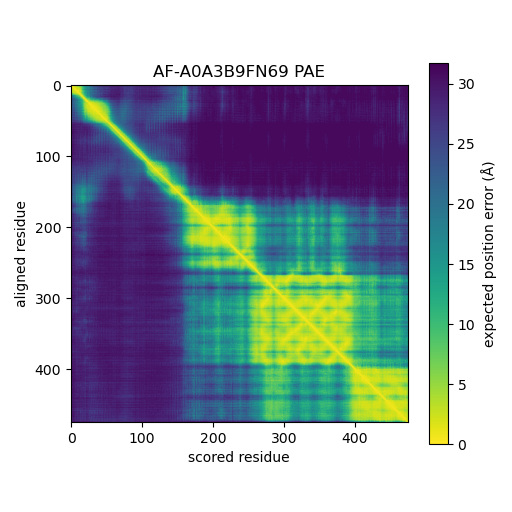.00 89.62 318 ARG A N 1
ATOM 2520 C CA . ARG A 1 318 ? 14.543 15.766 -9.936 1.00 89.62 318 ARG A CA 1
ATOM 2521 C C . ARG A 1 318 ? 13.908 14.513 -10.551 1.00 89.62 318 ARG A C 1
ATOM 2523 O O . ARG A 1 318 ? 12.739 14.206 -10.319 1.00 89.62 318 ARG A O 1
ATOM 2530 N N . LYS A 1 319 ? 14.687 13.780 -11.354 1.00 92.88 319 LYS A N 1
ATOM 2531 C CA . LYS A 1 319 ? 14.345 12.430 -11.832 1.00 92.88 319 LYS A CA 1
ATOM 2532 C C . LYS A 1 319 ? 14.950 11.424 -10.863 1.00 92.88 319 LYS A C 1
ATOM 2534 O O . LYS A 1 319 ? 16.170 11.351 -10.733 1.00 92.88 319 LYS A O 1
ATOM 2539 N N . LEU A 1 320 ? 14.095 10.703 -10.156 1.00 92.25 320 LEU A N 1
ATOM 2540 C CA . LEU A 1 320 ? 14.469 9.840 -9.045 1.00 92.25 320 LEU A CA 1
ATOM 2541 C C . LEU A 1 320 ? 13.968 8.420 -9.290 1.00 92.25 320 LEU A C 1
ATOM 2543 O O . LEU A 1 320 ? 13.090 8.183 -10.113 1.00 92.25 320 LEU A O 1
ATOM 2547 N N . ARG A 1 321 ? 14.508 7.470 -8.539 1.00 92.62 321 ARG A N 1
ATOM 2548 C CA . ARG A 1 321 ? 13.990 6.110 -8.423 1.00 92.62 321 ARG A CA 1
ATOM 2549 C C . ARG A 1 321 ? 13.865 5.782 -6.949 1.00 92.62 321 ARG A C 1
ATOM 2551 O O . ARG A 1 321 ? 14.812 6.013 -6.195 1.00 92.62 321 ARG A O 1
ATOM 2558 N N . TYR A 1 322 ? 12.711 5.265 -6.546 1.00 92.94 322 TYR A N 1
ATOM 2559 C CA . TYR A 1 322 ? 12.559 4.702 -5.208 1.00 92.94 322 TYR A CA 1
ATOM 2560 C C . TYR A 1 322 ? 12.735 3.185 -5.257 1.00 92.94 322 TYR A C 1
ATOM 2562 O O . TYR A 1 322 ? 12.564 2.573 -6.309 1.00 92.94 322 TYR A O 1
ATOM 2570 N N . LEU A 1 323 ? 13.072 2.601 -4.115 1.00 93.62 323 LEU A N 1
ATOM 2571 C CA . LEU A 1 323 ? 12.977 1.179 -3.822 1.00 93.62 323 LEU A CA 1
ATOM 2572 C C . LEU A 1 323 ? 12.239 1.048 -2.492 1.00 93.62 323 LEU A C 1
ATOM 2574 O O . LEU A 1 323 ? 12.693 1.590 -1.483 1.00 93.62 323 LEU A O 1
ATOM 2578 N N . ALA A 1 324 ? 11.110 0.353 -2.50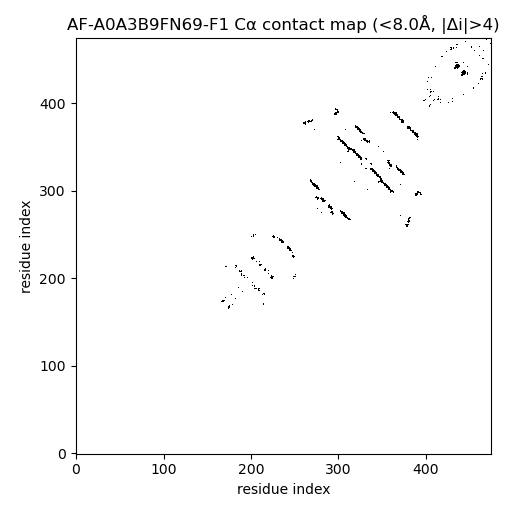1 1.00 93.94 324 ALA A N 1
ATOM 2579 C CA . ALA A 1 324 ? 10.305 0.054 -1.329 1.00 93.94 324 ALA A CA 1
ATOM 2580 C C . ALA A 1 324 ? 10.145 -1.461 -1.199 1.00 93.94 324 ALA A C 1
ATOM 2582 O O . ALA A 1 324 ? 9.986 -2.164 -2.196 1.00 93.94 324 ALA A O 1
ATOM 2583 N N . GLN A 1 325 ? 10.186 -1.958 0.033 1.00 93.81 325 GLN A N 1
ATOM 2584 C CA . GLN A 1 325 ? 9.989 -3.369 0.342 1.00 93.81 325 GLN A CA 1
ATOM 2585 C C . GLN A 1 325 ? 9.047 -3.501 1.528 1.00 93.81 325 GLN A C 1
ATOM 2587 O O . GLN A 1 325 ? 9.074 -2.672 2.445 1.00 93.81 325 GLN A O 1
ATOM 2592 N N . ILE A 1 326 ? 8.222 -4.542 1.506 1.00 95.12 326 ILE A N 1
ATOM 2593 C CA . ILE A 1 326 ? 7.494 -4.946 2.707 1.00 95.12 326 ILE A CA 1
ATOM 2594 C C . ILE A 1 326 ? 8.454 -5.687 3.650 1.00 95.12 326 ILE A C 1
ATOM 2596 O O . ILE A 1 326 ? 9.496 -6.180 3.208 1.00 95.12 326 ILE A O 1
ATOM 2600 N N . PRO A 1 327 ? 8.141 -5.765 4.950 1.00 95.19 327 PRO A N 1
ATOM 2601 C CA . PRO A 1 327 ? 8.971 -6.493 5.902 1.00 95.19 327 PRO A CA 1
ATOM 2602 C C . PRO A 1 327 ? 9.096 -7.969 5.518 1.00 95.19 327 PRO A C 1
ATOM 2604 O O . PRO A 1 327 ? 8.154 -8.563 4.987 1.00 95.19 327 PRO A O 1
ATOM 2607 N N . THR A 1 328 ? 10.243 -8.580 5.814 1.00 92.94 328 THR A N 1
ATOM 2608 C CA . THR A 1 328 ? 10.449 -10.013 5.571 1.00 92.94 328 THR A CA 1
ATOM 2609 C C . THR A 1 328 ? 9.350 -10.814 6.268 1.00 92.94 328 THR A C 1
ATOM 2611 O O . THR A 1 328 ? 8.998 -10.496 7.395 1.00 92.94 328 THR A O 1
ATOM 2614 N N . GLY A 1 329 ? 8.777 -11.826 5.612 1.00 92.12 329 GLY A N 1
ATOM 2615 C CA . GLY A 1 329 ? 7.702 -12.652 6.185 1.00 92.12 329 GLY A CA 1
ATOM 2616 C C . GLY A 1 329 ? 6.308 -12.006 6.209 1.00 92.12 329 GLY A C 1
ATOM 2617 O O . GLY A 1 329 ? 5.334 -12.694 6.510 1.00 92.12 329 GLY A O 1
ATOM 2618 N N . ALA A 1 330 ? 6.176 -10.722 5.859 1.00 95.50 330 ALA A N 1
ATOM 2619 C CA . ALA A 1 330 ? 4.876 -10.089 5.663 1.00 95.50 330 ALA A CA 1
ATOM 2620 C C . ALA A 1 330 ? 4.266 -10.468 4.303 1.00 95.50 330 ALA A C 1
ATOM 2622 O O . ALA A 1 330 ? 4.971 -10.805 3.349 1.00 95.50 330 ALA A O 1
ATOM 2623 N N . ILE A 1 331 ? 2.940 -10.376 4.206 1.00 96.50 331 ILE A N 1
ATOM 2624 C CA . ILE A 1 331 ? 2.183 -10.660 2.982 1.00 96.50 331 ILE A CA 1
ATOM 2625 C C . ILE A 1 331 ? 1.566 -9.348 2.470 1.00 96.50 331 ILE A C 1
ATOM 2627 O O . ILE A 1 331 ? 0.927 -8.638 3.258 1.00 96.50 331 ILE A O 1
ATOM 2631 N N . PRO A 1 332 ? 1.750 -8.996 1.181 1.00 96.75 332 PRO A N 1
ATOM 2632 C CA . PRO A 1 332 ? 1.219 -7.760 0.621 1.00 96.75 332 PRO A CA 1
ATOM 2633 C C . PRO A 1 332 ? -0.306 -7.811 0.485 1.00 96.75 332 PRO A C 1
ATOM 2635 O O . PRO A 1 332 ? -0.900 -8.857 0.231 1.00 96.75 332 PRO A O 1
ATOM 2638 N N . LEU A 1 333 ? -0.941 -6.649 0.614 1.00 94.44 333 LEU A N 1
ATOM 2639 C CA . LEU A 1 333 ? -2.381 -6.455 0.435 1.00 94.44 333 LEU A CA 1
ATOM 2640 C C . LEU A 1 333 ? -2.656 -5.518 -0.750 1.00 94.44 333 LEU A C 1
ATOM 2642 O O . LEU A 1 333 ? -1.761 -4.811 -1.204 1.00 94.44 333 LEU A O 1
ATOM 2646 N N . GLN A 1 334 ? -3.902 -5.501 -1.238 1.00 91.00 334 GLN A N 1
ATOM 2647 C CA . GLN A 1 334 ? -4.371 -4.609 -2.317 1.00 91.00 334 GLN A CA 1
ATOM 2648 C C . GLN A 1 334 ? -3.551 -4.699 -3.622 1.00 91.00 334 GLN A C 1
ATOM 2650 O O . GLN A 1 334 ? -3.176 -3.677 -4.191 1.00 91.00 334 GLN A O 1
ATOM 2655 N N . ASN A 1 335 ? -3.258 -5.920 -4.095 1.00 87.06 335 ASN A N 1
ATOM 2656 C CA . ASN A 1 335 ? -2.349 -6.156 -5.231 1.00 87.06 335 ASN A CA 1
ATOM 2657 C C . ASN A 1 335 ? -0.980 -5.472 -5.045 1.00 87.06 335 ASN A C 1
ATOM 2659 O O . ASN A 1 335 ? -0.400 -4.930 -5.986 1.00 87.06 335 ASN A O 1
ATOM 2663 N N . GLY A 1 336 ? -0.490 -5.470 -3.802 1.00 90.19 336 GLY A N 1
ATOM 2664 C CA . GLY A 1 336 ? 0.811 -4.932 -3.439 1.00 90.19 336 GLY A CA 1
ATOM 2665 C C . GLY A 1 336 ? 1.977 -5.783 -3.946 1.00 90.19 336 GLY A C 1
ATOM 2666 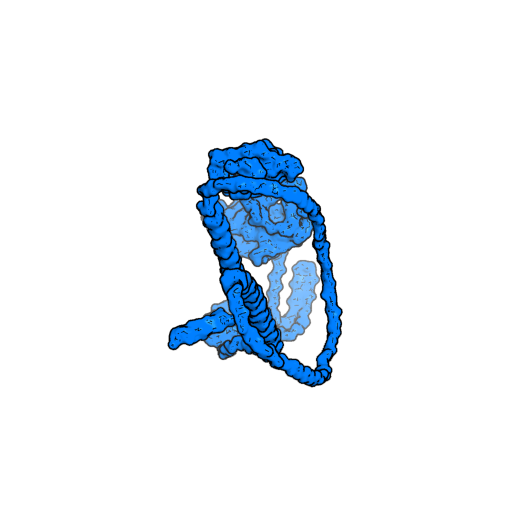O O . GLY A 1 336 ? 1.827 -6.724 -4.722 1.00 90.19 336 GLY A O 1
ATOM 2667 N N . PHE A 1 337 ? 3.169 -5.444 -3.474 1.00 92.56 337 PHE A N 1
ATOM 2668 C CA . PHE A 1 337 ? 4.430 -6.027 -3.919 1.00 92.56 337 PHE A CA 1
ATOM 2669 C C . PHE A 1 337 ? 5.274 -6.469 -2.725 1.00 92.56 337 PHE A C 1
ATOM 2671 O O . PHE A 1 337 ? 5.138 -5.929 -1.630 1.00 92.56 337 PHE A O 1
ATOM 2678 N N . TYR A 1 338 ? 6.197 -7.404 -2.951 1.00 92.94 338 TYR A N 1
ATOM 2679 C CA . TYR A 1 338 ? 7.240 -7.724 -1.971 1.00 92.94 338 TYR A CA 1
ATOM 2680 C C . TYR A 1 338 ? 8.386 -6.708 -2.020 1.00 92.94 338 TYR A C 1
ATOM 2682 O O . TYR A 1 338 ? 8.835 -6.201 -0.995 1.00 92.94 338 TYR A O 1
ATOM 2690 N N . SER A 1 339 ? 8.813 -6.367 -3.236 1.00 93.00 339 SER A N 1
ATOM 2691 C CA . SER A 1 339 ? 9.794 -5.327 -3.531 1.00 93.00 339 SER A CA 1
ATOM 2692 C C . SER A 1 339 ? 9.365 -4.605 -4.801 1.00 93.00 339 SER A C 1
ATOM 2694 O O . SER A 1 339 ? 9.105 -5.252 -5.811 1.00 93.00 339 SER A O 1
ATOM 2696 N N . ASP A 1 340 ? 9.317 -3.279 -4.765 1.00 91.88 340 ASP A N 1
ATOM 2697 C CA . ASP A 1 340 ? 8.996 -2.440 -5.920 1.00 91.88 340 ASP A CA 1
ATOM 2698 C C . ASP A 1 340 ? 10.006 -1.311 -6.026 1.00 91.88 340 ASP A C 1
ATOM 2700 O O . ASP A 1 340 ? 10.372 -0.671 -5.037 1.00 91.88 340 ASP A O 1
ATOM 2704 N N . GLY A 1 341 ? 10.465 -1.070 -7.247 1.00 90.38 341 GLY A N 1
ATOM 2705 C CA . GLY A 1 341 ? 11.360 0.029 -7.534 1.00 90.38 341 GLY A CA 1
ATOM 2706 C C . GLY A 1 341 ? 11.002 0.663 -8.858 1.00 90.38 341 GLY A C 1
ATOM 2707 O O . GLY A 1 341 ? 11.109 0.025 -9.904 1.00 90.38 341 GLY A O 1
ATOM 2708 N N . ARG A 1 342 ? 10.573 1.927 -8.822 1.00 88.50 342 ARG A N 1
ATOM 2709 C CA . ARG A 1 342 ? 10.098 2.633 -10.015 1.00 88.50 342 ARG A CA 1
ATOM 2710 C C . ARG A 1 342 ? 10.747 3.999 -10.153 1.00 88.50 342 ARG A C 1
ATOM 2712 O O . ARG A 1 342 ? 10.960 4.691 -9.149 1.00 88.50 342 ARG A O 1
ATOM 2719 N N . PRO A 1 343 ? 11.069 4.409 -11.390 1.00 92.88 343 PRO A N 1
ATOM 2720 C CA . PRO A 1 343 ? 11.442 5.781 -11.652 1.00 92.88 343 PRO A CA 1
ATOM 2721 C C . PRO A 1 343 ? 10.225 6.686 -11.459 1.00 92.88 343 PRO A C 1
ATOM 2723 O O . PRO A 1 343 ? 9.092 6.335 -11.790 1.00 92.88 343 PRO A O 1
ATOM 2726 N N . PHE A 1 344 ? 10.462 7.880 -10.940 1.00 92.94 344 PHE A N 1
ATOM 2727 C CA . PHE A 1 344 ? 9.461 8.919 -10.834 1.00 92.94 344 PHE A CA 1
ATOM 2728 C C . PHE A 1 344 ? 10.103 10.297 -10.968 1.00 92.94 344 PHE A C 1
ATOM 2730 O O . PHE A 1 344 ? 11.278 10.514 -10.672 1.00 92.94 344 PHE A O 1
ATOM 2737 N N . ARG A 1 345 ? 9.304 11.249 -11.432 1.00 93.12 345 ARG A N 1
ATOM 2738 C CA . ARG A 1 345 ? 9.686 12.652 -11.531 1.00 93.12 345 ARG A CA 1
ATOM 2739 C C . ARG A 1 345 ? 9.085 13.415 -10.356 1.00 93.12 345 ARG A C 1
ATOM 2741 O O . ARG A 1 345 ? 7.925 13.180 -10.010 1.00 93.12 345 ARG A O 1
ATOM 2748 N N . LEU A 1 346 ? 9.884 14.291 -9.755 1.00 93.69 346 LEU A N 1
ATOM 2749 C CA . LEU A 1 346 ? 9.485 15.169 -8.662 1.00 93.69 346 LEU A CA 1
ATOM 2750 C C . LEU A 1 346 ? 9.735 16.621 -9.089 1.00 93.69 346 LEU A C 1
ATOM 2752 O O . LEU A 1 346 ? 10.846 16.977 -9.490 1.00 93.69 346 LEU A O 1
ATOM 2756 N N . GLU A 1 347 ? 8.681 17.431 -9.063 1.00 95.56 347 GLU A N 1
ATOM 2757 C CA . GLU A 1 347 ? 8.724 18.839 -9.468 1.00 95.56 347 GLU A CA 1
ATOM 2758 C C . GLU A 1 347 ? 9.396 19.711 -8.388 1.00 95.56 347 GLU A C 1
ATOM 2760 O O . GLU A 1 347 ? 9.563 19.256 -7.246 1.00 95.56 347 GLU A O 1
ATOM 2765 N N . PRO A 1 348 ? 9.793 20.952 -8.715 1.00 94.44 348 PRO A N 1
ATOM 2766 C CA . PRO A 1 348 ? 10.285 21.916 -7.736 1.00 94.44 348 PRO A CA 1
ATOM 2767 C C . PRO A 1 348 ? 9.290 22.138 -6.594 1.00 94.44 348 PRO A C 1
ATOM 2769 O O . PRO A 1 348 ? 8.089 22.237 -6.843 1.00 94.44 348 PRO A O 1
ATOM 2772 N N . TYR A 1 349 ? 9.784 22.230 -5.357 1.00 93.69 349 TYR A N 1
ATOM 2773 C CA . TYR A 1 349 ? 8.969 22.485 -4.156 1.00 93.69 349 TYR A CA 1
ATOM 2774 C C . TYR A 1 349 ? 7.760 21.549 -3.991 1.00 93.69 349 TYR A C 1
ATOM 2776 O O . TYR A 1 349 ? 6.724 21.940 -3.451 1.00 93.69 349 TYR A O 1
ATOM 2784 N N . SER A 1 350 ? 7.870 20.309 -4.473 1.00 94.94 350 SER A N 1
ATOM 2785 C CA . SER A 1 350 ? 6.763 19.353 -4.492 1.00 94.94 350 SER A CA 1
ATOM 2786 C C . SER A 1 350 ? 7.000 18.167 -3.564 1.00 94.94 350 SER A C 1
ATOM 2788 O O . SER A 1 350 ? 8.134 17.791 -3.258 1.00 94.94 350 SER A O 1
ATOM 2790 N N . THR A 1 351 ? 5.899 17.557 -3.132 1.00 95.44 351 THR A N 1
ATOM 2791 C CA . THR A 1 351 ? 5.899 16.349 -2.309 1.00 95.44 351 THR A CA 1
ATOM 2792 C C . THR A 1 351 ? 5.115 15.261 -3.013 1.00 95.44 351 THR A C 1
ATOM 2794 O O . THR A 1 351 ? 4.053 15.516 -3.580 1.00 95.44 351 THR A O 1
ATOM 2797 N N . ARG A 1 352 ? 5.625 14.034 -2.950 1.00 94.75 352 ARG A N 1
ATOM 2798 C CA . ARG A 1 352 ? 4.931 12.850 -3.434 1.00 94.75 352 ARG A CA 1
ATOM 2799 C C . ARG A 1 352 ? 4.825 11.822 -2.323 1.00 94.75 352 ARG A C 1
ATOM 2801 O O . ARG A 1 352 ? 5.810 11.514 -1.653 1.00 94.75 352 ARG A O 1
ATOM 2808 N N . THR A 1 353 ? 3.619 11.299 -2.156 1.00 94.56 353 THR A N 1
ATOM 2809 C CA . THR A 1 353 ? 3.291 10.317 -1.129 1.00 94.56 353 THR A CA 1
ATOM 2810 C C . THR A 1 353 ? 2.849 9.023 -1.785 1.00 94.56 353 THR A C 1
ATOM 2812 O O . THR A 1 353 ? 2.098 9.046 -2.761 1.00 94.56 353 THR A O 1
ATOM 2815 N N . PHE A 1 354 ? 3.308 7.903 -1.241 1.00 91.19 354 PHE A N 1
ATOM 2816 C CA . PHE A 1 354 ? 2.893 6.569 -1.650 1.00 91.19 354 PHE A CA 1
ATOM 2817 C C . PHE A 1 354 ? 2.586 5.751 -0.404 1.00 91.19 354 PHE A C 1
ATOM 2819 O O . PHE A 1 354 ? 3.375 5.747 0.543 1.00 91.19 354 PHE A O 1
ATOM 2826 N N . ASP A 1 355 ? 1.456 5.056 -0.436 1.00 92.88 355 ASP A N 1
ATOM 2827 C CA . ASP A 1 355 ? 1.021 4.148 0.614 1.00 92.88 355 ASP A CA 1
ATOM 2828 C C . ASP A 1 355 ? 1.019 2.723 0.045 1.00 92.88 355 ASP A C 1
ATOM 2830 O O . ASP A 1 355 ? 0.553 2.496 -1.073 1.00 92.88 355 ASP A O 1
ATOM 2834 N N . PHE A 1 356 ? 1.536 1.762 0.805 1.00 94.38 356 PHE A N 1
ATOM 2835 C CA . PHE A 1 356 ? 1.389 0.337 0.503 1.00 94.38 356 PHE A CA 1
ATOM 2836 C C . PHE A 1 356 ? 1.034 -0.437 1.768 1.00 94.38 356 PHE A C 1
ATOM 2838 O O . PHE A 1 356 ? 1.371 -0.019 2.880 1.00 94.38 356 PHE A O 1
ATOM 2845 N N . TYR A 1 357 ? 0.338 -1.560 1.593 1.00 96.31 357 TYR A N 1
ATOM 2846 C CA . TYR A 1 357 ? -0.297 -2.296 2.682 1.00 96.31 357 TYR A CA 1
ATOM 2847 C C . TYR A 1 357 ? 0.209 -3.732 2.770 1.00 96.31 357 TYR A C 1
ATOM 2849 O O . TYR A 1 357 ? 0.455 -4.383 1.755 1.00 96.31 357 TYR A O 1
ATOM 2857 N N . PHE A 1 358 ? 0.332 -4.231 3.995 1.00 96.81 358 PHE A N 1
ATOM 2858 C CA . PHE A 1 358 ? 0.756 -5.597 4.290 1.00 96.81 358 PHE A CA 1
ATOM 2859 C C . PHE A 1 358 ? 0.199 -6.060 5.639 1.00 96.81 358 PHE A C 1
ATOM 2861 O O . PHE A 1 358 ? -0.254 -5.253 6.450 1.00 96.81 358 PHE A O 1
ATOM 2868 N N . TYR A 1 359 ? 0.241 -7.364 5.896 1.00 96.56 359 TYR A N 1
ATOM 2869 C CA . TYR A 1 359 ? -0.027 -7.928 7.220 1.00 96.56 359 TYR A CA 1
ATOM 2870 C C . TYR A 1 359 ? 0.998 -9.005 7.572 1.00 96.56 359 TYR A C 1
ATOM 2872 O O . TYR A 1 359 ? 1.684 -9.542 6.700 1.00 96.56 359 TYR A O 1
ATOM 2880 N N . PHE A 1 360 ? 1.079 -9.332 8.860 1.00 97.00 360 PHE A N 1
ATOM 2881 C CA . PHE A 1 360 ? 1.930 -10.404 9.368 1.00 97.00 360 PHE A CA 1
ATOM 2882 C C . PHE A 1 360 ? 1.090 -11.646 9.677 1.00 97.00 360 PHE A C 1
ATOM 2884 O O . PHE A 1 360 ? 0.140 -11.539 10.458 1.00 97.00 360 PHE A O 1
ATOM 2891 N N . PRO A 1 361 ? 1.391 -12.818 9.092 1.00 95.19 361 PRO A N 1
ATOM 2892 C CA . PRO A 1 361 ? 0.644 -14.041 9.380 1.00 95.19 361 PRO A CA 1
ATOM 2893 C C . PRO A 1 361 ? 0.951 -14.603 10.777 1.00 95.19 361 PRO A C 1
ATOM 2895 O O . PRO A 1 361 ? 0.061 -15.156 11.425 1.00 95.19 361 PRO A O 1
ATOM 2898 N N . GLU A 1 362 ? 2.181 -14.416 11.262 1.00 95.38 362 GLU A N 1
ATOM 2899 C CA . GLU A 1 362 ? 2.700 -14.999 12.503 1.00 95.38 362 GLU A CA 1
ATOM 2900 C C . GLU A 1 362 ? 3.306 -13.934 13.430 1.00 95.38 362 GLU A C 1
ATOM 2902 O O . GLU A 1 362 ? 3.545 -12.795 13.026 1.00 95.38 362 GLU A O 1
ATOM 2907 N N . THR A 1 363 ? 3.527 -14.297 14.695 1.00 96.00 363 THR A N 1
ATOM 2908 C CA . THR A 1 363 ? 4.249 -13.465 15.671 1.00 96.00 363 THR A CA 1
ATOM 2909 C C . THR A 1 363 ? 5.756 -13.634 15.522 1.00 96.00 363 THR A C 1
ATOM 2911 O O . THR A 1 363 ? 6.220 -14.743 15.273 1.00 96.00 363 THR A O 1
ATOM 2914 N N . GLY A 1 364 ? 6.524 -12.575 15.761 1.00 94.56 364 GLY A N 1
ATOM 2915 C CA . GLY A 1 364 ? 7.981 -12.607 15.667 1.00 94.56 364 GLY A CA 1
ATOM 2916 C C . GLY A 1 364 ? 8.582 -11.238 15.377 1.00 94.56 364 GLY A C 1
ATOM 2917 O O . GLY A 1 364 ? 7.873 -10.231 15.339 1.00 94.56 364 GLY A O 1
ATOM 2918 N N . ASP A 1 365 ? 9.894 -11.227 15.158 1.00 96.12 365 ASP A N 1
ATOM 2919 C CA . ASP A 1 365 ? 10.651 -10.037 14.784 1.00 96.12 365 ASP A CA 1
ATOM 2920 C C . ASP A 1 365 ? 10.915 -10.044 13.278 1.00 96.12 365 ASP A C 1
ATOM 2922 O O . ASP A 1 365 ? 11.641 -10.893 12.758 1.00 96.12 365 ASP A O 1
ATOM 2926 N N . PHE A 1 366 ? 10.337 -9.076 12.571 1.00 95.12 366 PHE A N 1
ATOM 2927 C CA . PHE A 1 366 ? 10.417 -9.002 11.116 1.00 95.12 366 PHE A CA 1
ATOM 2928 C C . PHE A 1 366 ? 11.194 -7.752 10.685 1.00 95.12 366 PHE A C 1
ATOM 2930 O O . PHE A 1 366 ? 10.690 -6.635 10.829 1.00 95.12 366 PHE A O 1
ATOM 2937 N N . PRO A 1 367 ? 12.430 -7.883 10.173 1.00 95.50 367 PRO A N 1
ATOM 2938 C CA . PRO A 1 367 ? 13.186 -6.740 9.680 1.00 95.50 367 PRO A CA 1
ATOM 2939 C C . PRO A 1 367 ? 12.597 -6.220 8.363 1.00 95.50 367 PRO A C 1
ATOM 2941 O O . PRO A 1 367 ? 12.115 -6.993 7.534 1.00 95.50 367 PRO A O 1
ATOM 2944 N N . VAL A 1 368 ? 12.682 -4.908 8.143 1.00 93.62 368 VAL A N 1
ATOM 2945 C CA . VAL A 1 368 ? 12.387 -4.294 6.842 1.00 93.62 368 VAL A CA 1
ATOM 2946 C C . VAL A 1 368 ? 13.624 -3.624 6.277 1.00 93.62 368 VAL A C 1
ATOM 2948 O O . VAL A 1 368 ? 14.347 -2.911 6.982 1.00 93.62 368 VAL A O 1
ATOM 2951 N N . TYR A 1 369 ? 13.850 -3.824 4.981 1.00 91.75 369 TYR A N 1
ATOM 2952 C CA . TYR A 1 369 ? 14.809 -3.009 4.261 1.00 91.75 369 TYR A CA 1
ATOM 2953 C C . TYR A 1 369 ? 14.199 -1.617 4.045 1.00 91.75 369 TYR A C 1
ATOM 2955 O O . TYR A 1 369 ? 13.163 -1.497 3.385 1.00 91.75 369 TYR A O 1
ATOM 2963 N N . PRO A 1 370 ? 14.782 -0.555 4.626 1.00 91.81 370 PRO A N 1
ATOM 2964 C CA . PRO A 1 370 ? 14.166 0.759 4.588 1.00 91.81 370 PRO A CA 1
ATOM 2965 C C . PRO A 1 370 ? 14.098 1.296 3.165 1.00 91.81 370 PRO A C 1
ATOM 2967 O O . PRO A 1 370 ? 14.962 0.996 2.335 1.00 91.81 370 PRO A O 1
ATOM 2970 N N . VAL A 1 371 ? 13.113 2.160 2.917 1.00 93.56 371 VAL A N 1
ATOM 2971 C CA . VAL A 1 371 ? 12.921 2.779 1.603 1.00 93.56 371 VAL A CA 1
ATOM 2972 C C . VAL A 1 371 ? 14.196 3.490 1.175 1.00 93.56 371 VAL A C 1
ATOM 2974 O O . VAL A 1 371 ? 14.791 4.220 1.966 1.00 93.56 371 VAL A O 1
ATOM 2977 N N . GLN A 1 372 ? 14.603 3.293 -0.074 1.00 92.88 372 GLN A N 1
ATOM 2978 C CA . GLN A 1 372 ? 15.748 3.977 -0.666 1.00 92.88 372 GLN A CA 1
ATOM 2979 C C . GLN A 1 372 ? 15.300 4.884 -1.796 1.00 92.88 372 GLN A C 1
ATOM 2981 O O . GLN A 1 372 ? 14.426 4.523 -2.578 1.00 92.88 372 GLN A O 1
ATOM 2986 N N . VAL A 1 373 ? 15.929 6.049 -1.902 1.00 92.62 373 VAL A N 1
ATOM 2987 C CA . VAL A 1 373 ? 15.732 6.995 -2.998 1.00 92.62 373 VAL A CA 1
ATOM 2988 C C . VAL A 1 373 ? 17.088 7.299 -3.608 1.00 92.62 373 VAL A C 1
ATOM 2990 O O . VAL A 1 373 ? 18.031 7.681 -2.911 1.00 92.62 373 VAL A O 1
ATOM 2993 N N . ALA A 1 374 ? 17.189 7.132 -4.919 1.00 91.25 374 ALA A N 1
ATOM 2994 C CA . ALA A 1 374 ? 18.411 7.347 -5.675 1.00 91.25 374 ALA A CA 1
ATOM 2995 C C . ALA A 1 374 ? 18.137 8.145 -6.953 1.00 91.25 374 ALA A C 1
ATOM 2997 O O . ALA A 1 374 ? 17.016 8.169 -7.464 1.00 91.25 374 ALA A O 1
ATOM 2998 N N . SER A 1 375 ? 19.179 8.776 -7.476 1.00 88.56 375 SER A N 1
ATOM 2999 C CA . SER A 1 375 ? 19.245 9.295 -8.841 1.00 88.56 375 SER A CA 1
ATOM 3000 C C . SER A 1 375 ? 20.317 8.531 -9.623 1.00 88.56 375 SER A C 1
ATOM 3002 O O . SER A 1 375 ? 20.975 7.636 -9.089 1.00 88.56 375 SER A O 1
ATOM 3004 N N . GLU A 1 376 ? 20.537 8.899 -10.884 1.00 82.56 376 GLU A N 1
ATOM 3005 C CA . GLU A 1 376 ? 21.661 8.378 -11.678 1.00 82.56 376 GLU A CA 1
ATOM 3006 C C . GLU A 1 376 ? 23.027 8.653 -11.028 1.00 82.56 376 GLU A C 1
ATOM 3008 O O . GLU A 1 376 ? 23.974 7.897 -11.221 1.00 82.56 376 GLU A O 1
ATOM 3013 N N . GLN A 1 377 ? 23.128 9.707 -10.213 1.00 82.56 377 GLN A N 1
ATOM 3014 C CA . GLN A 1 377 ? 24.365 10.101 -9.534 1.00 82.56 377 GLN A CA 1
ATOM 3015 C C . GLN A 1 377 ? 24.620 9.321 -8.234 1.00 82.56 377 GLN A C 1
ATOM 3017 O O . GLN A 1 377 ? 25.669 9.499 -7.614 1.00 82.56 377 GLN A O 1
ATOM 3022 N N . GLY A 1 378 ? 23.675 8.475 -7.808 1.00 85.50 378 GLY A N 1
ATOM 3023 C CA . GLY A 1 378 ? 23.803 7.633 -6.622 1.00 85.50 378 GLY A CA 1
ATOM 3024 C C . GLY A 1 378 ? 22.637 7.754 -5.642 1.00 85.50 378 GLY A C 1
ATOM 3025 O O . GLY A 1 378 ? 21.570 8.290 -5.945 1.00 85.50 378 GLY A O 1
ATOM 3026 N N . ARG A 1 379 ? 22.841 7.221 -4.436 1.00 88.31 379 ARG A N 1
ATOM 3027 C CA . ARG A 1 379 ? 21.853 7.230 -3.350 1.00 88.31 379 ARG A CA 1
ATOM 3028 C C . ARG A 1 379 ? 21.703 8.643 -2.782 1.00 88.31 379 ARG A C 1
ATOM 3030 O O . ARG A 1 379 ? 22.698 9.279 -2.450 1.00 88.31 379 ARG A O 1
ATOM 3037 N N . LEU A 1 380 ? 20.465 9.113 -2.645 1.00 88.69 380 LEU A N 1
ATOM 3038 C CA . LEU A 1 380 ? 20.142 10.448 -2.131 1.00 88.69 380 LEU A CA 1
ATOM 3039 C C . LEU A 1 380 ? 19.590 10.383 -0.708 1.00 88.69 380 LEU A C 1
ATOM 3041 O O . LEU A 1 380 ? 20.111 11.037 0.182 1.00 88.69 380 LEU A O 1
ATOM 3045 N N . ALA A 1 381 ? 18.574 9.558 -0.472 1.00 88.06 381 ALA A N 1
ATOM 3046 C CA . ALA A 1 381 ? 17.940 9.440 0.836 1.00 88.06 381 ALA A CA 1
ATOM 3047 C C . ALA A 1 381 ? 17.600 7.981 1.137 1.00 88.06 381 ALA A C 1
ATOM 3049 O O . ALA A 1 381 ? 17.416 7.173 0.227 1.00 88.06 381 ALA A O 1
ATOM 3050 N N . GLY A 1 382 ? 17.519 7.643 2.420 1.00 88.06 382 GLY A N 1
ATOM 3051 C CA . GLY A 1 382 ? 17.083 6.324 2.853 1.00 88.06 382 GLY A CA 1
ATOM 3052 C C . GLY A 1 382 ? 16.402 6.376 4.209 1.00 88.06 382 GLY A C 1
ATOM 3053 O O . GLY A 1 382 ? 16.804 7.155 5.075 1.00 88.06 382 GLY A O 1
ATOM 3054 N N . GLY A 1 383 ? 15.369 5.556 4.378 1.00 86.44 383 GLY A N 1
ATOM 3055 C CA . GLY A 1 383 ? 14.704 5.364 5.658 1.00 86.44 383 GLY A CA 1
ATOM 3056 C C . GLY A 1 383 ? 15.651 4.740 6.683 1.00 86.44 383 GLY A C 1
ATOM 3057 O O . GLY A 1 383 ? 16.724 4.221 6.351 1.00 86.44 383 GLY A O 1
ATOM 3058 N N . LYS A 1 384 ? 15.247 4.777 7.951 1.00 87.50 384 LYS A N 1
ATOM 3059 C CA . LYS A 1 384 ? 15.991 4.113 9.023 1.00 87.50 384 LYS A CA 1
ATOM 3060 C C . LYS A 1 384 ? 15.648 2.621 9.033 1.00 87.50 384 LYS A C 1
ATOM 3062 O O . LYS A 1 384 ? 14.469 2.298 8.897 1.00 87.50 384 LYS A O 1
ATOM 3067 N N . PRO A 1 385 ? 16.635 1.723 9.214 1.00 89.19 385 PRO A N 1
ATOM 3068 C CA . PRO A 1 385 ? 16.355 0.314 9.452 1.00 89.19 385 PRO A CA 1
ATOM 3069 C C . PRO A 1 385 ? 15.368 0.160 10.607 1.00 89.19 385 PRO A C 1
ATOM 3071 O O . PRO A 1 385 ? 15.477 0.855 11.620 1.00 89.19 385 PRO A O 1
ATOM 3074 N N . PHE A 1 386 ? 14.407 -0.738 10.439 1.00 91.38 386 PHE A N 1
ATOM 3075 C CA . PHE A 1 386 ? 13.356 -0.969 11.416 1.00 91.38 386 PHE A CA 1
ATOM 3076 C C . PHE A 1 386 ? 13.058 -2.465 11.508 1.00 91.38 386 PHE A C 1
ATOM 3078 O O . PHE A 1 386 ? 13.158 -3.192 10.517 1.00 91.38 386 PHE A O 1
ATOM 3085 N N . VAL A 1 387 ? 12.721 -2.922 12.710 1.00 94.56 387 VAL A N 1
ATOM 3086 C CA . VAL A 1 387 ? 12.330 -4.307 12.983 1.00 94.56 387 VAL A CA 1
ATOM 3087 C C . VAL A 1 387 ? 10.956 -4.270 13.628 1.00 94.56 387 VAL A C 1
ATOM 3089 O O . VAL A 1 387 ? 10.769 -3.631 14.662 1.00 94.56 387 VAL A O 1
ATOM 3092 N N . PHE A 1 388 ? 9.996 -4.937 12.998 1.00 94.25 388 PHE A N 1
ATOM 3093 C CA . PHE A 1 388 ? 8.627 -5.029 13.478 1.00 94.25 388 PHE A CA 1
ATOM 3094 C C . PHE A 1 388 ? 8.532 -6.113 14.540 1.00 94.25 388 PHE A C 1
ATOM 3096 O O . PHE A 1 388 ? 8.738 -7.284 14.233 1.00 94.25 388 PHE A O 1
ATOM 3103 N N . LYS A 1 389 ? 8.175 -5.721 15.764 1.00 95.31 389 LYS A N 1
ATOM 3104 C CA . LYS A 1 389 ? 7.854 -6.654 16.847 1.00 95.31 389 LYS A CA 1
ATOM 3105 C C . LYS A 1 389 ? 6.384 -7.032 16.768 1.00 95.31 389 LYS A C 1
ATOM 3107 O O . LYS A 1 389 ? 5.523 -6.239 17.154 1.00 95.31 389 LYS A O 1
ATOM 3112 N N . VAL A 1 390 ? 6.090 -8.213 16.238 1.00 95.44 390 VAL A N 1
ATOM 3113 C CA . VAL A 1 390 ? 4.717 -8.680 16.028 1.00 95.44 390 VAL A CA 1
ATOM 3114 C C . VAL A 1 390 ? 4.311 -9.626 17.147 1.00 95.44 390 VAL A C 1
ATOM 3116 O O . VAL A 1 390 ? 4.890 -10.696 17.325 1.00 95.44 390 VAL A O 1
ATOM 3119 N N . VAL A 1 391 ? 3.271 -9.244 17.875 1.00 93.50 391 VAL A N 1
ATOM 3120 C CA . VAL A 1 391 ? 2.730 -9.946 19.036 1.00 93.50 391 VAL A CA 1
ATOM 3121 C C . VAL A 1 391 ? 1.287 -10.380 18.786 1.00 93.50 391 VAL A C 1
ATOM 3123 O O . VAL A 1 391 ? 0.592 -9.883 17.899 1.00 93.50 391 VAL A O 1
ATOM 3126 N N . GLU A 1 392 ? 0.811 -11.340 19.574 1.00 91.81 392 GLU A N 1
ATOM 3127 C CA . GLU A 1 392 ? -0.589 -11.776 19.518 1.00 91.81 392 GLU A CA 1
ATOM 3128 C C . GLU A 1 392 ? -1.528 -10.790 20.222 1.00 91.81 392 GLU A C 1
ATOM 3130 O O . GLU A 1 392 ? -2.666 -10.590 19.799 1.00 91.81 392 GLU A O 1
ATOM 3135 N N . LYS A 1 393 ? -1.051 -10.154 21.294 1.00 86.94 393 LYS A N 1
ATOM 3136 C CA . LYS A 1 393 ? -1.764 -9.120 22.046 1.00 86.94 393 LYS A CA 1
ATOM 3137 C C . LYS A 1 393 ? -0.774 -8.028 22.424 1.00 86.94 393 LYS A C 1
ATOM 3139 O O . LYS A 1 393 ? 0.311 -8.347 22.899 1.00 86.94 393 LYS A O 1
ATOM 3144 N N . LEU A 1 394 ? -1.171 -6.769 22.240 1.00 85.31 394 LEU A N 1
ATOM 3145 C CA . LEU A 1 394 ? -0.362 -5.611 22.630 1.00 85.31 394 LEU A CA 1
ATOM 3146 C C . LEU A 1 394 ? -0.101 -5.638 24.141 1.00 85.31 394 LEU A C 1
ATOM 3148 O O . LEU A 1 394 ? -1.044 -5.801 24.925 1.00 85.31 394 LEU A O 1
ATOM 3152 N N . SER A 1 395 ? 1.160 -5.459 24.528 1.00 79.56 395 SER A N 1
ATOM 3153 C CA . SER A 1 395 ? 1.601 -5.376 25.922 1.00 79.56 395 SER A CA 1
ATOM 3154 C C . SER A 1 395 ? 1.224 -4.035 26.549 1.00 79.56 395 SER A C 1
ATOM 3156 O O . SER A 1 395 ? 0.794 -3.983 27.700 1.00 79.56 395 SER A O 1
ATOM 3158 N N . LYS A 1 396 ? 1.306 -2.954 25.766 1.00 74.81 396 LYS A N 1
ATOM 3159 C CA . LYS A 1 396 ? 0.848 -1.615 26.141 1.00 74.81 396 LYS A CA 1
ATOM 3160 C C . LYS A 1 396 ? -0.501 -1.344 25.492 1.00 74.81 396 LYS A C 1
ATOM 3162 O O . LYS A 1 396 ? -0.606 -1.239 24.270 1.00 74.81 396 LYS A O 1
ATOM 3167 N N . ARG A 1 397 ? -1.547 -1.238 26.309 1.00 69.88 397 ARG A N 1
ATOM 3168 C CA . ARG A 1 397 ? -2.858 -0.762 25.857 1.00 69.88 397 ARG A CA 1
ATOM 3169 C C . ARG A 1 397 ? -2.926 0.743 26.057 1.00 69.88 397 ARG A C 1
ATOM 3171 O O . ARG A 1 397 ? -2.432 1.252 27.054 1.00 69.88 397 ARG A O 1
ATOM 3178 N N . ASP A 1 398 ? -3.540 1.435 25.108 1.00 70.12 398 ASP A N 1
ATOM 3179 C CA . ASP A 1 398 ? -3.818 2.858 25.253 1.00 70.12 398 ASP A CA 1
ATOM 3180 C C . ASP A 1 398 ? -4.991 3.055 26.223 1.00 70.12 398 ASP A C 1
ATOM 3182 O O . ASP A 1 398 ? -6.162 2.946 25.842 1.00 70.12 398 ASP A O 1
ATOM 3186 N N . GLU A 1 399 ? -4.649 3.310 27.486 1.00 75.69 399 GLU A N 1
ATOM 3187 C CA . GLU A 1 399 ? -5.590 3.549 28.585 1.00 75.69 399 GLU A CA 1
ATOM 3188 C C . GLU A 1 399 ? -6.384 4.852 28.407 1.00 75.69 399 GLU A C 1
ATOM 3190 O O . GLU A 1 399 ? -7.442 5.026 29.002 1.00 75.69 399 GLU A O 1
ATOM 3195 N N . THR A 1 400 ? -5.930 5.755 27.534 1.00 74.12 400 THR A N 1
ATOM 3196 C CA . THR A 1 400 ? -6.624 7.022 27.264 1.00 74.12 400 THR A CA 1
ATOM 3197 C C . THR A 1 400 ? -7.665 6.907 26.152 1.00 74.12 400 THR A C 1
ATOM 3199 O O . THR A 1 400 ? -8.499 7.794 25.976 1.00 74.12 400 THR A O 1
ATOM 3202 N N . SER A 1 401 ? -7.673 5.802 25.404 1.00 78.12 401 SER A N 1
ATOM 3203 C CA . SER A 1 401 ? -8.604 5.610 24.292 1.00 78.12 401 SER A CA 1
ATOM 3204 C C . SER A 1 401 ? -10.040 5.356 24.768 1.00 78.12 401 SER A C 1
ATOM 3206 O O . SER A 1 401 ? -10.269 4.614 25.725 1.00 78.12 401 SER A O 1
ATOM 3208 N N . TRP A 1 402 ? -11.048 5.855 24.034 1.00 85.31 402 TRP A N 1
ATOM 3209 C CA . TRP A 1 402 ? -12.456 5.533 24.329 1.00 85.31 402 TRP A CA 1
ATOM 3210 C C . TRP A 1 402 ? -12.718 4.023 24.362 1.00 85.31 402 TRP A C 1
ATOM 3212 O O . TRP A 1 402 ? -13.513 3.533 25.162 1.00 85.31 402 TRP A O 1
ATOM 3222 N N . ALA A 1 403 ? -12.034 3.259 23.507 1.00 82.12 403 ALA A N 1
ATOM 3223 C CA . ALA A 1 403 ? -12.149 1.806 23.488 1.00 82.12 403 ALA A CA 1
ATOM 3224 C C . ALA A 1 403 ? -11.716 1.168 24.819 1.00 82.12 403 ALA A C 1
ATOM 3226 O O . ALA A 1 403 ? -12.307 0.169 25.217 1.00 82.12 403 ALA A O 1
ATOM 3227 N N . TRP A 1 404 ? -10.728 1.745 25.508 1.00 83.88 404 TRP A N 1
ATOM 3228 C CA . TRP A 1 404 ? -10.316 1.294 26.830 1.00 83.88 404 TRP A CA 1
ATOM 3229 C C . TRP A 1 404 ? -11.209 1.867 27.930 1.00 83.88 404 TRP A C 1
ATOM 3231 O O . TRP A 1 404 ? -11.762 1.086 28.704 1.00 83.88 404 TRP A O 1
ATOM 3241 N N . VAL A 1 405 ? -11.420 3.189 27.952 1.00 87.81 405 VAL A N 1
ATOM 3242 C CA . VAL A 1 405 ? -12.192 3.887 28.998 1.00 87.81 405 VAL A CA 1
ATOM 3243 C C . VAL A 1 405 ? -13.626 3.356 29.064 1.00 87.81 405 VAL A C 1
ATOM 3245 O O . VAL A 1 405 ? -14.110 3.026 30.142 1.00 87.81 405 VAL A O 1
ATOM 3248 N N . SER A 1 406 ? -14.284 3.142 27.918 1.00 87.06 406 SER A N 1
ATOM 3249 C CA . SER A 1 406 ? -15.651 2.594 27.878 1.00 87.06 406 SER A CA 1
ATOM 3250 C C . SER A 1 406 ? -15.780 1.185 28.459 1.00 87.06 406 SER A C 1
ATOM 3252 O O . SER A 1 406 ? -16.861 0.826 28.908 1.00 87.06 406 SER A O 1
ATOM 3254 N N . GLN A 1 407 ? -14.717 0.376 28.471 1.00 87.38 407 GLN A N 1
ATOM 3255 C CA . GLN A 1 407 ? -14.774 -1.023 28.920 1.00 87.38 407 GLN A CA 1
ATOM 3256 C C . GLN A 1 407 ? -14.150 -1.231 30.301 1.00 87.38 407 GLN A C 1
ATOM 3258 O O . GLN A 1 407 ? -14.668 -2.020 31.080 1.00 87.38 407 GLN A O 1
ATOM 3263 N N . ASN A 1 408 ? -13.074 -0.508 30.617 1.00 87.31 408 ASN A N 1
ATOM 3264 C CA . ASN A 1 408 ? -12.258 -0.725 31.818 1.00 87.31 408 ASN A CA 1
ATOM 3265 C C . ASN A 1 408 ? -12.209 0.496 32.745 1.00 87.31 408 ASN A C 1
ATOM 3267 O O . ASN A 1 408 ? -11.818 0.348 33.898 1.00 87.31 408 ASN A O 1
ATOM 3271 N N . GLY A 1 409 ? -12.600 1.679 32.261 1.00 86.75 409 GLY A N 1
ATOM 3272 C CA . GLY A 1 409 ? -12.578 2.902 33.058 1.00 86.75 409 GLY A CA 1
ATOM 3273 C C . GLY A 1 409 ? -13.594 2.884 34.199 1.00 86.75 409 GLY A C 1
ATOM 3274 O O . GLY A 1 409 ? -14.581 2.139 34.175 1.00 86.75 409 GLY A O 1
ATOM 3275 N N . THR A 1 410 ? -13.364 3.720 35.204 1.00 90.06 410 THR A N 1
ATOM 3276 C CA . THR A 1 410 ? -14.327 3.942 36.294 1.00 90.06 410 THR A CA 1
ATOM 3277 C C . THR A 1 410 ? -15.522 4.781 35.820 1.00 90.06 410 THR A C 1
ATOM 3279 O O . THR A 1 410 ? -15.415 5.509 34.833 1.00 90.06 410 THR A O 1
ATOM 3282 N N . GLU A 1 411 ? -16.658 4.751 36.536 1.00 88.88 411 GLU A N 1
ATOM 3283 C CA . GLU A 1 411 ? -17.820 5.624 36.244 1.00 88.88 411 GLU A CA 1
ATOM 3284 C C . GLU A 1 411 ? -17.384 7.088 36.038 1.00 88.88 411 GLU A C 1
ATOM 3286 O O . GLU A 1 411 ? -17.806 7.757 35.091 1.00 88.88 411 GLU A O 1
ATOM 3291 N N . LYS A 1 412 ? -16.503 7.583 36.917 1.00 90.25 412 LYS A N 1
ATOM 3292 C CA . LYS A 1 412 ? -16.027 8.970 36.885 1.00 90.25 412 LYS A CA 1
ATOM 3293 C C . LYS A 1 412 ? -15.203 9.257 35.636 1.00 90.25 412 LYS A C 1
ATOM 3295 O O . LYS A 1 412 ? -15.387 10.307 35.030 1.00 90.25 412 LYS A O 1
ATOM 3300 N N . GLU A 1 413 ? -14.324 8.338 35.248 1.00 90.06 413 GLU A N 1
ATOM 3301 C CA . GLU A 1 413 ? -13.508 8.467 34.038 1.00 90.06 413 GLU A CA 1
ATOM 3302 C C . GLU A 1 413 ? -14.366 8.456 32.778 1.00 90.06 413 GLU A C 1
ATOM 3304 O O . GLU A 1 413 ? -14.148 9.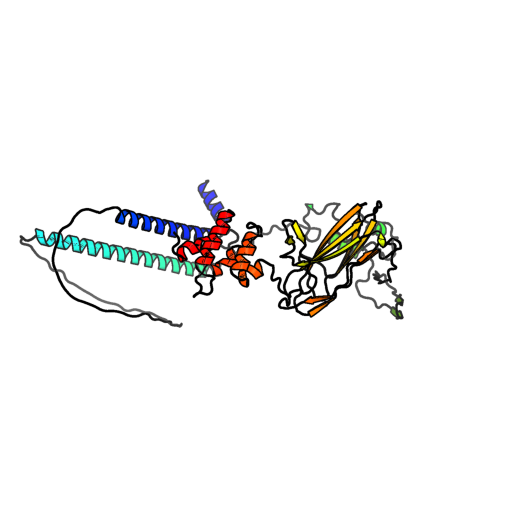279 31.895 1.00 90.06 413 GLU A O 1
ATOM 3309 N N . VAL A 1 414 ? -15.377 7.584 32.707 1.00 91.25 414 VAL A N 1
ATOM 3310 C CA . VAL A 1 414 ? -16.293 7.526 31.560 1.00 91.25 414 VAL A CA 1
ATOM 3311 C C . VAL A 1 414 ? -17.072 8.835 31.426 1.00 91.25 414 VAL A C 1
ATOM 3313 O O . VAL A 1 414 ? -17.107 9.417 30.343 1.00 91.25 414 VAL A O 1
ATOM 3316 N N . ILE A 1 415 ? -17.646 9.346 32.521 1.00 91.25 415 ILE A N 1
ATOM 3317 C CA . ILE A 1 415 ? -18.376 10.624 32.518 1.00 91.25 415 ILE A CA 1
ATOM 3318 C C . ILE A 1 415 ? -17.447 11.791 32.165 1.00 91.25 415 ILE A C 1
ATOM 3320 O O . ILE A 1 415 ? -17.833 12.668 31.392 1.00 91.25 415 ILE A O 1
ATOM 3324 N N . GLN A 1 416 ? -16.224 11.812 32.701 1.00 90.62 416 GLN A N 1
ATOM 3325 C CA . GLN A 1 416 ? -15.249 12.857 32.394 1.00 90.62 416 GLN A CA 1
ATOM 3326 C C . GLN A 1 416 ? -14.828 12.805 30.919 1.00 90.62 416 GLN A C 1
ATOM 3328 O O . GLN A 1 416 ? -14.815 13.830 30.242 1.00 90.62 416 GLN A O 1
ATOM 3333 N N . TYR A 1 417 ? -14.598 11.609 30.376 1.00 89.62 417 TYR A N 1
ATOM 3334 C CA . TYR A 1 417 ? -14.294 11.425 28.962 1.00 89.62 417 TYR A CA 1
ATOM 3335 C C . TYR A 1 417 ? -15.430 11.942 28.073 1.00 89.62 417 TYR A C 1
ATOM 3337 O O . TYR A 1 417 ? -15.189 12.702 27.133 1.00 89.62 417 TYR A O 1
ATOM 3345 N N . LEU A 1 418 ? -16.677 11.589 28.410 1.00 89.69 418 LEU A N 1
ATOM 3346 C CA . LEU A 1 418 ? -17.874 12.084 27.731 1.00 89.69 418 LEU A CA 1
ATOM 3347 C C . LEU A 1 418 ? -18.094 13.591 27.908 1.00 89.69 418 LEU A C 1
ATOM 3349 O O . LEU A 1 418 ? -18.839 14.190 27.140 1.00 89.69 418 LEU A O 1
ATOM 3353 N N . ARG A 1 419 ? -17.478 14.241 28.893 1.00 88.69 419 ARG A N 1
ATOM 3354 C CA . ARG A 1 419 ? -17.535 15.699 29.040 1.00 88.69 419 ARG A CA 1
ATOM 3355 C C . ARG A 1 419 ? -16.530 16.393 28.126 1.00 88.69 419 ARG A C 1
ATOM 3357 O O . ARG A 1 419 ? -16.893 17.351 27.448 1.00 88.69 419 ARG A O 1
ATOM 3364 N N . ASP A 1 420 ? -15.307 15.879 28.076 1.00 87.06 420 ASP A N 1
ATOM 3365 C CA . ASP A 1 420 ? -14.175 16.586 27.469 1.00 87.06 420 ASP A CA 1
ATOM 3366 C C . ASP A 1 420 ? -14.041 16.324 25.960 1.00 87.06 420 ASP A C 1
ATOM 3368 O O . ASP A 1 420 ? -13.507 17.150 25.222 1.00 87.06 420 ASP A O 1
ATOM 3372 N N . HIS A 1 421 ? -14.566 15.199 25.468 1.00 85.81 421 HIS A N 1
ATOM 3373 C CA . HIS A 1 421 ? -14.407 14.789 24.072 1.00 85.81 421 HIS A CA 1
ATOM 3374 C C . HIS A 1 421 ? -15.630 15.115 23.203 1.00 85.81 421 HIS A C 1
ATOM 3376 O O . HIS A 1 421 ? -16.720 15.430 23.685 1.00 85.81 421 HIS A O 1
ATOM 3382 N N . ASN A 1 422 ? -15.463 15.052 21.880 1.00 82.69 422 ASN A N 1
ATOM 3383 C CA . ASN A 1 422 ? -16.531 15.328 20.918 1.00 82.69 422 ASN A CA 1
ATOM 3384 C C . ASN A 1 422 ? -17.499 14.135 20.783 1.00 82.69 422 ASN A C 1
ATOM 3386 O O . ASN A 1 422 ? -17.102 13.061 20.330 1.00 82.69 422 ASN A O 1
ATOM 3390 N N . MET A 1 423 ? -18.777 14.352 21.109 1.00 83.25 423 MET A N 1
ATOM 3391 C CA . MET A 1 423 ? -19.817 13.310 21.146 1.00 83.25 423 MET A CA 1
ATOM 3392 C C . MET A 1 423 ? -20.106 12.676 19.787 1.00 83.25 423 MET A C 1
ATOM 3394 O O . MET A 1 423 ? -20.342 11.476 19.716 1.00 83.25 423 MET A O 1
ATOM 3398 N N . ASN A 1 424 ? -19.976 13.429 18.692 1.00 78.88 424 ASN A N 1
ATOM 3399 C CA . ASN A 1 424 ? -20.229 12.913 17.342 1.00 78.88 424 ASN A CA 1
ATOM 3400 C C . ASN A 1 424 ? -19.171 11.903 16.864 1.00 78.88 424 ASN A C 1
ATOM 3402 O O . ASN A 1 424 ? -19.304 11.330 15.786 1.00 78.88 424 ASN A O 1
ATOM 3406 N N . ARG A 1 425 ? -18.079 11.733 17.617 1.00 75.69 425 ARG A N 1
ATOM 3407 C CA . ARG A 1 425 ? -16.953 10.859 17.260 1.00 75.69 425 ARG A CA 1
ATOM 3408 C C . ARG A 1 425 ? -16.767 9.703 18.239 1.00 75.69 425 ARG A C 1
ATOM 3410 O O . ARG A 1 425 ? -15.783 8.975 18.138 1.00 75.69 425 ARG A O 1
ATOM 3417 N N . ILE A 1 426 ? -17.691 9.547 19.181 1.00 84.81 426 ILE A N 1
ATOM 3418 C CA . ILE A 1 426 ? -17.637 8.530 20.222 1.00 84.81 426 ILE A CA 1
ATOM 3419 C C . ILE A 1 426 ? -18.699 7.474 19.936 1.00 84.81 426 ILE A C 1
ATOM 3421 O O . ILE A 1 426 ? -19.870 7.782 19.746 1.00 84.81 426 ILE A O 1
ATOM 3425 N N . ALA A 1 427 ? -18.274 6.213 19.923 1.00 84.19 427 ALA A N 1
ATOM 3426 C CA . ALA A 1 427 ? -19.161 5.061 19.817 1.00 84.19 427 ALA A CA 1
ATOM 3427 C C . ALA A 1 427 ? -19.850 4.833 21.177 1.00 84.19 427 ALA A C 1
ATOM 3429 O O . ALA A 1 427 ? -19.306 4.146 22.048 1.00 84.19 427 ALA A O 1
ATOM 3430 N N . LEU A 1 428 ? -20.977 5.519 21.398 1.00 89.50 428 LEU A N 1
ATOM 3431 C CA . LEU A 1 428 ? -21.720 5.536 22.666 1.00 89.50 428 LEU A CA 1
ATOM 3432 C C . LEU A 1 428 ? -22.317 4.165 23.028 1.00 89.50 428 LEU A C 1
ATOM 3434 O O . LEU A 1 428 ? -22.446 3.834 24.203 1.00 89.50 428 LEU A O 1
ATOM 3438 N N . ASP A 1 429 ? -22.592 3.326 22.037 1.00 88.88 429 ASP A N 1
ATOM 3439 C CA . ASP A 1 429 ? -23.042 1.942 22.193 1.00 88.88 429 ASP A CA 1
ATOM 3440 C C . ASP A 1 429 ? -22.094 1.091 23.059 1.00 88.88 429 ASP A C 1
ATOM 3442 O O . ASP A 1 429 ? -22.534 0.187 23.772 1.00 88.88 429 ASP A O 1
ATOM 3446 N N . LYS A 1 430 ? -20.795 1.417 23.081 1.00 89.00 430 LYS A N 1
ATOM 3447 C CA . LYS A 1 430 ? -19.789 0.673 23.855 1.00 89.00 430 LYS A CA 1
ATOM 3448 C C . LYS A 1 430 ? -20.017 0.686 25.366 1.00 89.00 430 LYS A C 1
ATOM 3450 O O . LYS A 1 430 ? -19.567 -0.238 26.039 1.00 89.00 430 LYS A O 1
ATOM 3455 N N . ILE A 1 431 ? -20.715 1.687 25.905 1.00 92.69 431 ILE A N 1
ATOM 3456 C CA . ILE A 1 431 ? -21.043 1.758 27.340 1.00 92.69 431 ILE A CA 1
ATOM 3457 C C . ILE A 1 431 ? -22.436 1.204 27.662 1.00 92.69 431 ILE A C 1
ATOM 3459 O O . ILE A 1 431 ? -22.879 1.294 28.801 1.00 92.69 431 ILE A O 1
ATOM 3463 N N . ALA A 1 432 ? -23.136 0.591 26.702 1.00 91.19 432 ALA A N 1
ATOM 3464 C CA . ALA A 1 432 ? -24.495 0.095 26.917 1.00 91.19 432 ALA A CA 1
ATOM 3465 C C . ALA A 1 432 ? -24.597 -0.933 28.056 1.00 91.19 432 ALA A C 1
ATOM 3467 O O . ALA A 1 432 ? -25.578 -0.931 28.794 1.00 91.19 432 ALA A O 1
ATOM 3468 N N . PHE A 1 433 ? -23.589 -1.792 28.246 1.00 91.56 433 PHE A N 1
ATOM 3469 C CA . PHE A 1 433 ? -23.596 -2.764 29.347 1.00 91.56 433 PHE A CA 1
ATOM 3470 C C . PHE A 1 433 ? -23.529 -2.089 30.728 1.00 91.56 433 PHE A C 1
ATOM 3472 O O . PHE A 1 433 ? -24.127 -2.587 31.680 1.00 91.56 433 PHE A O 1
ATOM 3479 N N . ARG A 1 434 ? -22.873 -0.922 30.816 1.00 91.00 434 ARG A N 1
ATOM 3480 C CA . ARG A 1 434 ? -22.744 -0.128 32.046 1.00 91.00 434 ARG A CA 1
ATOM 3481 C C . ARG A 1 434 ? -24.059 0.489 32.494 1.00 91.00 434 ARG A C 1
ATOM 3483 O O . ARG A 1 434 ? -24.212 0.792 33.667 1.00 91.00 434 ARG A O 1
ATOM 3490 N N . MET A 1 435 ? -25.036 0.608 31.597 1.00 90.25 435 MET A N 1
ATOM 3491 C CA . MET A 1 435 ? -26.370 1.118 31.927 1.00 90.25 435 MET A CA 1
ATOM 3492 C C . MET A 1 435 ? -27.202 0.141 32.767 1.00 90.25 435 MET A C 1
ATOM 3494 O O . MET A 1 435 ? -28.306 0.485 33.172 1.00 90.25 435 MET A O 1
ATOM 3498 N N . ARG A 1 436 ? -26.729 -1.084 33.026 1.00 91.19 436 ARG A N 1
ATOM 3499 C CA . ARG A 1 436 ? -27.430 -2.069 33.865 1.00 91.19 436 ARG A CA 1
ATOM 3500 C C . ARG A 1 436 ? -27.222 -1.813 35.354 1.00 91.19 436 ARG A C 1
ATOM 3502 O O . ARG A 1 436 ? -26.363 -1.040 35.761 1.00 91.19 436 ARG A O 1
ATOM 3509 N N . ASN A 1 437 ? -28.004 -2.503 36.182 1.00 88.50 437 ASN A N 1
ATOM 3510 C CA . ASN A 1 437 ? -27.852 -2.440 37.636 1.00 88.50 437 ASN A CA 1
ATOM 3511 C C . ASN A 1 437 ? -26.508 -3.032 38.091 1.00 88.50 437 ASN A C 1
ATOM 3513 O O . ASN A 1 437 ? -26.007 -3.975 37.480 1.00 88.50 437 ASN A O 1
ATOM 3517 N N . GLU A 1 438 ? -25.992 -2.559 39.229 1.00 86.44 438 GLU A N 1
ATOM 3518 C CA . GLU A 1 438 ? -24.736 -3.047 39.832 1.00 86.44 438 GLU A CA 1
ATOM 3519 C C . GLU A 1 438 ? -24.721 -4.572 40.025 1.00 86.44 438 GLU A C 1
ATOM 3521 O O . GLU A 1 438 ? -23.726 -5.245 39.766 1.00 86.44 438 GLU A O 1
ATOM 3526 N N . LYS A 1 439 ? -25.870 -5.151 40.402 1.00 83.12 439 LYS A N 1
ATOM 3527 C CA . LYS A 1 439 ? -26.034 -6.602 40.608 1.00 83.12 439 LYS A CA 1
ATOM 3528 C C . LYS A 1 439 ? -25.874 -7.436 39.331 1.00 83.12 439 LYS A C 1
ATOM 3530 O O . LYS A 1 439 ? -25.728 -8.650 39.423 1.00 83.12 439 LYS A O 1
ATOM 3535 N N . GLU A 1 440 ? -25.921 -6.804 38.163 1.00 84.38 440 GLU A N 1
ATOM 3536 C CA . GLU A 1 440 ? -25.838 -7.445 36.847 1.00 84.38 440 GLU A CA 1
ATOM 3537 C C . GLU A 1 440 ? -24.551 -7.068 36.093 1.00 84.38 440 GLU A C 1
ATOM 3539 O O . GLU A 1 440 ? -24.437 -7.335 34.896 1.00 84.38 440 GLU A O 1
ATOM 3544 N N . GLY A 1 441 ? -23.579 -6.459 36.787 1.00 80.31 441 GLY A N 1
ATOM 3545 C CA . GLY A 1 441 ? -22.285 -6.071 36.220 1.00 80.31 441 GLY A CA 1
ATOM 3546 C C . GLY A 1 441 ? -22.278 -4.729 35.479 1.00 80.31 441 GLY A C 1
ATOM 3547 O O . GLY A 1 441 ? -21.361 -4.491 34.696 1.00 80.31 441 GLY A O 1
ATOM 3548 N N . GLY A 1 442 ? -23.291 -3.880 35.690 1.00 86.69 442 GLY A N 1
ATOM 3549 C CA . GLY A 1 442 ? -23.300 -2.483 35.237 1.00 86.69 442 GLY A CA 1
ATOM 3550 C C . GLY A 1 442 ? -22.930 -1.490 36.346 1.00 86.69 442 GLY A C 1
ATOM 3551 O O . GLY A 1 442 ? -22.619 -1.892 37.463 1.00 86.69 442 GLY A O 1
ATOM 3552 N N . ASP A 1 443 ? -23.011 -0.195 36.040 1.00 87.25 443 ASP A N 1
ATOM 3553 C CA . ASP A 1 443 ? -22.678 0.916 36.947 1.00 87.25 443 ASP A CA 1
ATOM 3554 C C . ASP A 1 443 ? -23.925 1.499 37.660 1.00 87.25 443 ASP A C 1
ATOM 3556 O O . ASP A 1 443 ? -23.830 2.455 38.425 1.00 87.25 443 ASP A O 1
ATOM 3560 N N . GLY A 1 444 ? -25.116 0.926 37.446 1.00 88.75 444 GLY A N 1
ATOM 3561 C CA . GLY A 1 444 ? -26.331 1.266 38.192 1.00 88.75 444 GLY A CA 1
ATOM 3562 C C . GLY A 1 444 ? -27.226 2.338 37.558 1.00 88.75 444 GLY A C 1
ATOM 3563 O O . GLY A 1 444 ? -26.954 2.888 36.490 1.00 88.75 444 GLY A O 1
ATOM 3564 N N . LYS A 1 445 ? -28.343 2.630 38.242 1.00 88.56 445 LYS A N 1
ATOM 3565 C CA . LYS A 1 445 ? -29.324 3.644 37.812 1.00 88.56 445 LYS A CA 1
ATOM 3566 C C . LYS A 1 445 ? -28.748 5.060 37.874 1.00 88.56 445 LYS A C 1
ATOM 3568 O O . LYS A 1 445 ? -28.978 5.851 36.966 1.00 88.56 445 LYS A O 1
ATOM 3573 N N . ASP A 1 446 ? -27.944 5.354 38.892 1.00 90.25 446 ASP A N 1
ATOM 3574 C CA . ASP A 1 446 ? -27.321 6.669 39.070 1.00 90.25 446 ASP A CA 1
ATOM 3575 C C . ASP A 1 446 ? -26.381 7.015 37.907 1.00 90.25 446 ASP A C 1
ATOM 3577 O O . ASP A 1 446 ? -26.375 8.148 37.422 1.00 90.25 446 ASP A O 1
ATOM 3581 N N . PHE A 1 447 ? -25.607 6.037 37.427 1.00 91.88 447 PHE A N 1
ATOM 3582 C CA . PHE A 1 447 ? -24.760 6.204 36.248 1.00 91.88 447 PHE A CA 1
ATOM 3583 C C . PHE A 1 447 ? -25.588 6.466 34.987 1.00 91.88 447 PHE A C 1
ATOM 3585 O O . PHE A 1 447 ? -25.266 7.367 34.207 1.00 91.88 447 PHE A O 1
ATOM 3592 N N . PHE A 1 448 ? -26.667 5.701 34.804 1.00 92.81 448 PHE A N 1
ATOM 3593 C CA . PHE A 1 448 ? -27.599 5.860 33.691 1.00 92.81 448 PHE A CA 1
ATOM 3594 C C . PHE A 1 448 ? -28.204 7.272 33.653 1.00 92.81 448 PHE A C 1
ATOM 3596 O O . PHE A 1 448 ? -28.098 7.949 32.628 1.00 92.81 448 PHE A O 1
ATOM 3603 N N . GLU A 1 449 ? -28.745 7.760 34.773 1.00 92.56 449 GLU A N 1
ATOM 3604 C CA . GLU A 1 449 ? -29.347 9.096 34.865 1.00 92.56 449 GLU A CA 1
ATOM 3605 C C . GLU A 1 449 ? -28.318 10.202 34.586 1.00 92.56 449 GLU A C 1
ATOM 3607 O O . GLU A 1 449 ? -28.571 11.110 33.789 1.00 92.56 449 GLU A O 1
ATOM 3612 N N . LYS A 1 450 ? -27.118 10.115 35.183 1.00 93.81 450 LYS A N 1
ATOM 3613 C CA . LYS A 1 450 ? -26.035 11.086 34.944 1.00 93.81 450 LYS A CA 1
ATOM 3614 C C . LYS A 1 450 ? -25.583 11.093 33.488 1.00 93.81 450 LYS A C 1
ATOM 3616 O O . LYS A 1 450 ? -25.342 12.166 32.934 1.00 93.81 450 LYS A O 1
ATOM 3621 N N . THR A 1 451 ? -25.461 9.916 32.876 1.00 92.75 451 THR A N 1
ATOM 3622 C CA . THR A 1 451 ? -25.001 9.788 31.493 1.00 92.75 451 THR A CA 1
ATOM 3623 C C . THR A 1 451 ? -26.047 10.317 30.521 1.00 92.75 451 THR A C 1
ATOM 3625 O O . THR A 1 451 ? -25.708 11.138 29.675 1.00 92.75 451 THR A O 1
ATOM 3628 N N . LEU A 1 452 ? -27.320 9.934 30.664 1.00 93.12 452 LEU A N 1
ATOM 3629 C CA . LEU A 1 452 ? -28.395 10.463 29.821 1.00 93.12 452 LEU A CA 1
ATOM 3630 C C . LEU A 1 452 ? -28.554 11.971 29.965 1.00 93.12 452 LEU A C 1
ATOM 3632 O O . LEU A 1 452 ? -28.737 12.656 28.959 1.00 93.12 452 LEU A O 1
ATOM 3636 N N . LYS A 1 453 ? -28.450 12.499 31.188 1.00 93.75 453 LYS A N 1
ATOM 3637 C CA . LYS A 1 453 ? -28.486 13.942 31.420 1.00 93.75 453 LYS A CA 1
ATOM 3638 C C . LYS A 1 453 ? -27.338 14.642 30.698 1.00 93.75 453 LYS A C 1
ATOM 3640 O O . LYS A 1 453 ? -27.586 15.568 29.938 1.00 93.75 453 LYS A O 1
ATOM 3645 N N . LEU A 1 454 ? -26.106 14.152 30.857 1.00 93.19 454 LEU A N 1
ATOM 3646 C CA . LEU A 1 454 ? -24.937 14.710 30.174 1.00 93.19 454 LEU A CA 1
ATOM 3647 C C . LEU A 1 454 ? -25.083 14.654 28.650 1.00 93.19 454 LEU A C 1
ATOM 3649 O O . LEU A 1 454 ? -24.779 15.631 27.969 1.00 93.19 454 LEU A O 1
ATOM 3653 N N . LEU A 1 455 ? -25.539 13.527 28.103 1.00 92.44 455 LEU A N 1
ATOM 3654 C CA . LEU A 1 455 ? -25.718 13.377 26.662 1.00 92.44 455 LEU A CA 1
ATOM 3655 C C . LEU A 1 455 ? -26.842 14.287 26.141 1.00 92.44 455 LEU A C 1
ATOM 3657 O O . LEU A 1 455 ? -26.664 14.932 25.109 1.00 92.44 455 LEU A O 1
ATOM 3661 N N . SER A 1 456 ? -27.941 14.422 26.888 1.00 91.44 456 SER A N 1
ATOM 3662 C CA . SER A 1 456 ? -29.047 15.337 26.567 1.00 91.44 456 SER A CA 1
ATOM 3663 C C . SER A 1 456 ? -28.603 16.801 26.597 1.00 91.44 456 SER A C 1
ATOM 3665 O O . SER A 1 456 ? -28.865 17.531 25.643 1.00 91.44 456 SER A O 1
ATOM 3667 N N . ASP A 1 457 ? -27.860 17.211 27.630 1.00 93.00 457 ASP A N 1
ATOM 3668 C CA . ASP A 1 457 ? -27.298 18.563 27.768 1.00 93.00 457 ASP A CA 1
ATOM 3669 C C . ASP A 1 457 ? -26.341 18.907 26.610 1.00 93.00 457 ASP A C 1
ATOM 3671 O O . ASP A 1 457 ? -26.165 20.072 26.249 1.00 93.00 457 ASP A O 1
ATOM 3675 N N . ARG A 1 458 ? -25.725 17.885 26.002 1.00 91.50 458 ARG A N 1
ATOM 3676 C CA . ARG A 1 458 ? -24.823 18.010 24.848 1.00 91.50 458 ARG A CA 1
ATOM 3677 C C . ARG A 1 458 ? -25.481 17.694 23.502 1.00 91.50 458 ARG A C 1
ATOM 3679 O O . ARG A 1 458 ? -24.768 17.639 22.501 1.00 91.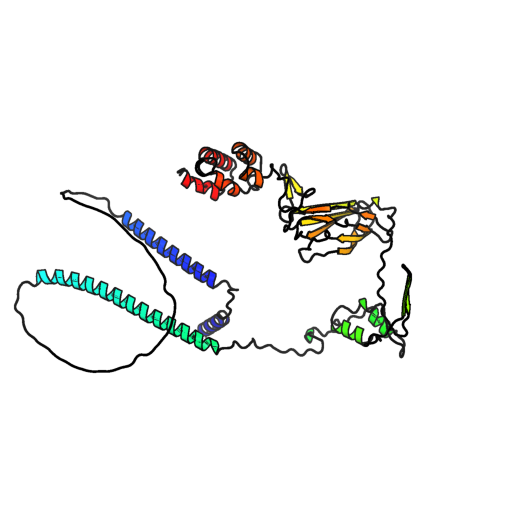50 458 ARG A O 1
ATOM 3686 N N . PHE A 1 459 ? -26.802 17.509 23.459 1.00 90.50 459 PHE A N 1
ATOM 3687 C CA . PHE A 1 459 ? -27.574 17.173 22.254 1.00 90.50 459 PHE A CA 1
ATOM 3688 C C . PHE A 1 459 ? -27.087 15.908 21.518 1.00 90.50 459 PHE A C 1
ATOM 3690 O O . PHE A 1 459 ? -27.212 15.800 20.298 1.00 90.50 459 PHE A O 1
ATOM 3697 N N . ALA A 1 460 ? -26.528 14.942 22.249 1.00 90.00 460 ALA A N 1
ATOM 3698 C CA . ALA A 1 460 ? -26.095 13.654 21.721 1.00 90.00 460 ALA A CA 1
ATOM 3699 C C . ALA A 1 460 ? -27.144 12.585 22.041 1.00 90.00 460 ALA A C 1
ATOM 3701 O O . ALA A 1 460 ? -27.524 12.420 23.196 1.00 90.00 460 ALA A O 1
ATOM 3702 N N . TYR A 1 461 ? -27.600 11.848 21.029 1.00 90.25 461 TYR A N 1
ATOM 3703 C CA . TYR A 1 461 ? -28.605 10.795 21.182 1.00 90.25 461 TYR A CA 1
ATOM 3704 C C . TYR A 1 461 ? -28.059 9.451 20.706 1.00 90.25 461 TYR A C 1
ATOM 3706 O O . TYR A 1 461 ? -27.513 9.358 19.607 1.00 90.25 461 TYR A O 1
ATOM 3714 N N . ASP A 1 462 ? -28.267 8.407 21.509 1.00 91.88 462 ASP A N 1
ATOM 3715 C CA . ASP A 1 462 ? -28.014 7.021 21.123 1.00 91.88 462 ASP A CA 1
ATOM 3716 C C . ASP A 1 462 ? -29.224 6.143 21.463 1.00 91.88 462 ASP A C 1
ATOM 3718 O O . ASP A 1 462 ? -29.634 6.025 22.617 1.00 91.88 462 ASP A O 1
ATOM 3722 N N . SER A 1 463 ? -29.803 5.493 20.454 1.00 91.88 463 SER A N 1
ATOM 3723 C CA . SER A 1 463 ? -31.017 4.690 20.652 1.00 91.88 463 SER A CA 1
ATOM 3724 C C . SER A 1 463 ? -30.825 3.506 21.610 1.00 91.88 463 SER A C 1
ATOM 3726 O O . SER A 1 463 ? -31.765 3.124 22.308 1.00 91.88 463 SER A O 1
ATOM 3728 N N . THR A 1 464 ? -29.612 2.950 21.693 1.00 92.56 464 THR A N 1
ATOM 3729 C CA . THR A 1 464 ? -29.306 1.804 22.556 1.00 92.56 464 THR A CA 1
ATOM 3730 C C . THR A 1 464 ? -29.270 2.240 24.012 1.00 92.56 464 THR A C 1
ATOM 3732 O O . THR A 1 464 ? -29.907 1.603 24.850 1.00 92.56 464 THR A O 1
ATOM 3735 N N . LEU A 1 465 ? -28.593 3.350 24.322 1.00 92.44 465 LEU A N 1
ATOM 3736 C CA . LEU A 1 465 ? -28.532 3.881 25.685 1.00 92.44 465 LEU A CA 1
ATOM 3737 C C . LEU A 1 465 ? -29.913 4.326 26.185 1.00 92.44 465 LEU A C 1
ATOM 3739 O O . LEU A 1 465 ? -30.297 3.974 27.297 1.00 92.44 465 LEU A O 1
ATOM 3743 N N . TRP A 1 466 ? -30.704 5.004 25.348 1.00 93.44 466 TRP A N 1
ATOM 3744 C CA . TRP A 1 466 ? -32.062 5.424 25.718 1.00 93.44 466 TRP A CA 1
ATOM 3745 C C . TRP A 1 466 ? -33.026 4.248 25.894 1.00 93.44 466 TRP A C 1
ATOM 3747 O O . TRP A 1 466 ? -33.972 4.349 26.670 1.00 93.44 466 TRP A O 1
ATOM 3757 N N . SER A 1 467 ? -32.794 3.105 25.240 1.00 92.50 467 SER A N 1
ATOM 3758 C CA . SER A 1 467 ? -33.640 1.919 25.436 1.00 92.50 467 SER A CA 1
ATOM 3759 C C . SER A 1 467 ? -33.604 1.379 26.877 1.00 92.50 467 SER A C 1
ATOM 3761 O O . SER A 1 467 ? -34.581 0.779 27.331 1.00 92.50 467 SER A O 1
ATOM 3763 N N . TYR A 1 468 ? -32.535 1.666 27.636 1.00 91.50 468 TYR A N 1
ATOM 3764 C CA . TYR A 1 468 ? -32.433 1.319 29.058 1.00 91.50 468 TYR A CA 1
ATOM 3765 C C . TYR A 1 468 ? -33.382 2.122 29.960 1.00 91.50 468 TYR A C 1
ATOM 3767 O O . TYR A 1 468 ? -33.597 1.727 31.105 1.00 91.50 468 TYR A O 1
ATOM 3775 N N . ALA A 1 469 ? -34.037 3.165 29.445 1.00 89.75 469 ALA A N 1
ATOM 3776 C CA . ALA A 1 469 ? -35.117 3.854 30.145 1.00 89.75 469 ALA A CA 1
ATOM 3777 C C . ALA A 1 469 ? -36.276 2.896 30.490 1.00 89.75 469 ALA A C 1
ATOM 3779 O O . ALA A 1 469 ? -36.783 2.892 31.611 1.00 89.75 469 ALA A O 1
ATOM 3780 N N . LEU A 1 470 ? -36.604 1.962 29.585 1.00 89.69 470 LEU A N 1
ATOM 3781 C CA . LEU A 1 470 ? -37.584 0.900 29.852 1.00 89.69 470 LEU A CA 1
ATOM 3782 C C . LEU A 1 470 ? -37.123 -0.050 30.966 1.00 89.69 470 LEU A C 1
ATOM 3784 O O . LEU A 1 470 ? -37.937 -0.505 31.769 1.00 89.69 470 LEU A O 1
ATOM 3788 N N . TYR A 1 471 ? -35.823 -0.345 31.021 1.00 89.25 471 TYR A N 1
ATOM 3789 C CA . TYR A 1 471 ? -35.232 -1.219 32.034 1.00 89.25 471 TYR A CA 1
ATOM 3790 C C . TYR A 1 471 ? -35.270 -0.574 33.430 1.00 89.25 471 TYR A C 1
ATOM 3792 O O . TYR A 1 471 ? -35.655 -1.226 34.402 1.00 89.25 471 TYR A O 1
ATOM 3800 N N . HIS A 1 472 ? -34.955 0.721 33.525 1.00 89.69 472 HIS A N 1
ATOM 3801 C CA . HIS A 1 472 ? -34.977 1.487 34.779 1.00 89.69 472 HIS A CA 1
ATOM 3802 C C . HIS A 1 472 ? -36.351 2.038 35.171 1.00 89.69 472 HIS A C 1
ATOM 3804 O O . HIS A 1 472 ? -36.478 2.629 36.245 1.00 89.69 472 HIS A O 1
ATOM 3810 N N . LYS A 1 473 ? -37.380 1.797 34.346 1.00 87.75 473 LYS A N 1
ATOM 3811 C CA . LYS A 1 473 ? -38.745 2.330 34.505 1.00 87.75 473 LYS A CA 1
ATOM 3812 C C . LYS A 1 473 ? -38.778 3.862 34.542 1.00 87.75 473 LYS A C 1
ATOM 3814 O O . LYS A 1 473 ? -39.514 4.452 35.328 1.00 87.75 473 LYS A O 1
ATOM 3819 N N . ASP A 1 474 ? -37.959 4.468 33.696 1.00 78.81 474 ASP A N 1
ATOM 3820 C CA . ASP A 1 474 ? -37.852 5.907 33.483 1.00 78.81 474 ASP A CA 1
ATOM 3821 C C . ASP A 1 474 ? -38.620 6.261 32.197 1.00 78.81 474 ASP A C 1
ATOM 3823 O O . ASP A 1 474 ? -38.042 6.330 31.116 1.00 78.81 474 ASP A O 1
ATOM 3827 N N . VAL A 1 475 ? -39.956 6.317 32.277 1.00 59.22 475 VAL A N 1
ATOM 3828 C CA . VAL A 1 475 ? -40.864 6.542 31.129 1.00 59.22 475 VAL A CA 1
ATOM 3829 C C . VAL A 1 475 ? -41.831 7.671 31.430 1.00 59.22 475 VAL A C 1
ATOM 3831 O O . VAL A 1 475 ? -42.404 7.650 32.545 1.00 59.22 475 VAL A O 1
#

Solvent-accessible surface area (backbone atoms only — not comparable to full-atom values): 29692 Å² total; per-residue (Å²): 112,67,67,60,49,51,53,48,51,45,50,63,76,52,59,87,79,61,93,66,69,86,82,43,57,65,61,50,53,52,48,53,49,52,50,51,53,46,50,53,48,51,50,53,52,48,54,53,52,56,58,72,70,67,82,88,83,84,91,83,90,87,85,88,83,86,84,89,83,83,90,80,87,80,89,80,91,78,88,86,85,90,83,86,89,82,89,85,87,90,86,87,91,80,92,81,89,88,87,85,88,87,94,88,86,90,88,64,72,81,65,54,52,65,55,46,52,58,51,51,51,50,52,49,53,57,49,48,53,50,48,53,52,49,50,54,49,53,52,52,50,53,51,51,51,51,50,52,52,50,52,61,54,46,74,75,58,72,83,73,74,78,88,77,82,86,74,70,56,97,44,90,97,36,57,62,90,65,72,46,82,78,65,61,66,93,46,71,37,57,50,50,59,74,69,52,68,88,94,56,82,43,79,64,91,41,52,79,74,42,63,88,43,70,67,39,34,52,51,51,58,71,61,36,55,56,71,92,63,92,72,89,60,55,74,50,77,58,90,93,46,79,45,79,49,64,97,61,67,79,87,86,86,86,86,83,92,74,91,70,51,72,26,93,67,21,84,55,44,50,74,47,75,48,36,25,39,64,93,48,46,63,42,74,59,99,88,44,85,39,76,36,66,58,86,70,72,41,51,40,77,40,57,32,31,40,42,37,40,43,32,30,79,40,88,57,73,44,69,34,31,43,37,45,47,53,37,57,84,47,46,58,37,93,89,51,56,66,66,50,69,51,77,48,78,43,50,46,68,32,74,50,75,51,75,52,37,32,28,29,82,58,66,46,78,28,52,29,64,42,42,36,33,27,42,94,76,20,35,37,39,66,48,70,78,48,67,47,39,26,32,89,64,78,88,76,73,65,70,85,37,67,81,36,26,50,74,71,44,51,76,67,53,40,53,49,49,68,66,77,49,66,66,96,79,52,76,66,69,66,40,43,66,39,51,33,48,56,96,76,74,18,63,14,65,70,48,37,54,54,48,52,49,52,30,54,79,66,75,49,85,54,76,66,60,58,53,45,27,69,77,72,68,61,126

Sequence (475 aa):
PEEYNRLFDAAIGSSALETDDSLGLKAQQEQQRKDLAKSMRKESIMALKEMEGASFGKSFNQIRGVVGGRSADRALSLDFSAKANAEADLGVRDEAKAVGEIEFFDSSLNRLMKGQEKLLMKMSEEAKTTAEAKGKRATNGTLRARLQERQAVRQFYRKLPQTEEWAENNYYQLPIDQQNANLILINAFWNDFASHPEGEPFVSGNFIYATRNFSEMMFALSVLDLPFEPVDHEVENKGSAFSLKSDQPLLLFHQEIREAKNAKDARDILLSQNFYRADSRYVNDGGERLDNFVKDEFLKQIAYGCQVVITNPTSSVRKLRYLAQIPTGAIPLQNGFYSDGRPFRLEPYSTRTFDFYFYFPETGDFPVYPVQVASEQGRLAGGKPFVFKVVEKLSKRDETSWAWVSQNGTEKEVIQYLRDHNMNRIALDKIAFRMRNEKEGGDGKDFFEKTLKLLSDRFAYDSTLWSYALYHKDV

Mean predicted aligned error: 21.17 Å

pLDDT: mean 72.48, std 23.69, range [22.02, 97.0]